Protein AF-A0A1W9Q086-F1 (afdb_monomer)

Nearest PDB structures (foldseek):
  7dvq-assembly1_D  TM=2.910E-01  e=8.019E-04  Homo sapiens
  8df2-assembly1_B  TM=2.039E-01  e=4.865E-05  Akkermansia muciniphila
  8df2-assembly1_D  TM=2.030E-01  e=4.084E-05  Akkermansia muciniphila
  8df2-assembly1_C  TM=2.063E-01  e=1.564E-04  Akkermansia muciniphila
  8dek-assembly1_A  TM=1.979E-01  e=1.475E-04  Akkermansia muciniphila

Structure (mmCIF, N/CA/C/O backbone):
data_AF-A0A1W9Q086-F1
#
_entry.id   AF-A0A1W9Q086-F1
#
loop_
_atom_site.group_PDB
_atom_site.id
_atom_site.type_symbol
_atom_site.label_atom_id
_atom_site.label_alt_id
_atom_site.label_comp_id
_atom_site.label_asym_id
_atom_site.label_entity_id
_atom_site.label_seq_id
_atom_site.pdbx_PDB_ins_code
_atom_site.Cartn_x
_atom_site.Cartn_y
_atom_site.Cartn_z
_atom_site.occupancy
_atom_site.B_iso_or_equiv
_atom_site.auth_seq_id
_atom_site.auth_comp_id
_atom_site.auth_asym_id
_atom_site.auth_atom_id
_atom_site.pdbx_PDB_model_num
ATOM 1 N N . MET A 1 1 ? 62.596 -12.423 15.615 1.00 70.25 1 MET A N 1
ATOM 2 C CA . MET A 1 1 ? 61.810 -11.759 14.544 1.00 70.25 1 MET A CA 1
ATOM 3 C C . MET A 1 1 ? 61.225 -12.711 13.491 1.00 70.25 1 MET A C 1
ATOM 5 O O . MET A 1 1 ? 60.050 -12.556 13.189 1.00 70.25 1 MET A O 1
ATOM 9 N N . SER A 1 2 ? 61.952 -13.700 12.940 1.00 78.12 2 SER A N 1
ATOM 10 C CA . SER A 1 2 ? 61.399 -14.603 11.897 1.00 78.12 2 SER A CA 1
ATOM 11 C C . SER A 1 2 ? 60.181 -15.418 12.359 1.00 78.12 2 SER A C 1
ATOM 13 O O . SER A 1 2 ? 59.189 -15.486 11.641 1.00 78.12 2 SER A O 1
ATOM 15 N N . LYS A 1 3 ? 60.208 -15.953 13.589 1.00 76.06 3 LYS A N 1
ATOM 16 C CA . LYS A 1 3 ? 59.070 -16.667 14.199 1.00 76.06 3 LYS A CA 1
ATOM 17 C C . LYS A 1 3 ? 57.831 -15.778 14.375 1.00 76.06 3 LYS A C 1
ATOM 19 O O . LYS A 1 3 ? 56.725 -16.238 14.135 1.00 76.06 3 LYS A O 1
ATOM 24 N N . ILE A 1 4 ? 58.022 -14.500 14.714 1.00 76.31 4 ILE A N 1
ATOM 25 C CA . ILE A 1 4 ? 56.930 -13.522 14.874 1.00 76.31 4 ILE A CA 1
ATOM 26 C C . ILE A 1 4 ? 56.308 -13.187 13.513 1.00 76.31 4 ILE A C 1
ATOM 28 O O . ILE A 1 4 ? 55.091 -13.210 13.381 1.00 76.31 4 ILE A O 1
ATOM 32 N N . ARG A 1 5 ? 57.122 -12.965 12.469 1.00 81.12 5 ARG A N 1
ATOM 33 C CA . ARG A 1 5 ? 56.617 -12.763 11.096 1.00 81.12 5 ARG A CA 1
ATOM 34 C C . ARG A 1 5 ? 55.879 -13.994 10.564 1.00 81.12 5 ARG A C 1
ATOM 36 O O . ARG A 1 5 ? 54.848 -13.847 9.921 1.00 81.12 5 ARG A O 1
ATOM 43 N N . ALA A 1 6 ? 56.385 -15.196 10.847 1.00 77.50 6 ALA A N 1
ATOM 44 C CA . ALA A 1 6 ? 55.729 -16.444 10.466 1.00 77.50 6 ALA A CA 1
ATOM 45 C C . ALA A 1 6 ? 54.389 -16.633 11.195 1.00 77.50 6 ALA A C 1
ATOM 47 O O . ALA A 1 6 ? 53.410 -17.021 10.564 1.00 77.50 6 ALA A O 1
ATOM 48 N N . PHE A 1 7 ? 54.336 -16.307 12.489 1.00 78.94 7 PHE A N 1
ATOM 49 C CA . PHE A 1 7 ? 53.105 -16.324 13.274 1.00 78.94 7 PHE A CA 1
ATOM 50 C C . PHE A 1 7 ? 52.086 -15.302 12.751 1.00 78.94 7 PHE A C 1
ATOM 52 O O . PHE A 1 7 ? 50.955 -15.679 12.477 1.00 78.94 7 PHE A O 1
ATOM 59 N N . PHE A 1 8 ? 52.500 -14.055 12.499 1.00 78.94 8 PHE A N 1
ATOM 60 C CA . PHE A 1 8 ? 51.622 -13.005 11.970 1.00 78.94 8 PHE A CA 1
ATOM 61 C C . PHE A 1 8 ? 51.092 -13.327 10.562 1.00 78.94 8 PHE A C 1
ATOM 63 O O . PHE A 1 8 ? 49.913 -13.157 10.269 1.00 78.94 8 PHE A O 1
ATOM 70 N N . ALA A 1 9 ? 51.943 -13.861 9.682 1.00 77.12 9 ALA A N 1
ATOM 71 C CA . ALA A 1 9 ? 51.515 -14.320 8.362 1.00 77.12 9 ALA A CA 1
ATOM 72 C C . ALA A 1 9 ? 50.563 -15.525 8.446 1.00 77.12 9 ALA A C 1
ATOM 74 O O . ALA A 1 9 ? 49.706 -15.699 7.579 1.00 77.12 9 ALA A O 1
ATOM 75 N N . PHE A 1 10 ? 50.714 -16.371 9.470 1.00 80.69 10 PHE A N 1
ATOM 76 C CA . PHE A 1 10 ? 49.808 -17.484 9.724 1.00 80.69 10 PHE A CA 1
ATOM 77 C C . PHE A 1 10 ? 48.444 -16.993 10.217 1.00 80.69 10 PHE A C 1
ATOM 79 O O . PHE A 1 10 ? 47.440 -17.390 9.630 1.00 80.69 10 PHE A O 1
ATOM 86 N N . THR A 1 11 ? 48.397 -16.105 11.214 1.00 78.62 11 THR A N 1
ATOM 87 C CA . THR A 1 11 ? 47.141 -15.537 11.726 1.00 78.62 11 THR A CA 1
ATOM 88 C C . THR A 1 11 ? 46.411 -14.725 10.666 1.00 78.62 11 THR A C 1
ATOM 90 O O . THR A 1 11 ? 45.222 -14.949 10.476 1.00 78.62 11 THR A O 1
ATOM 93 N N . LEU A 1 12 ? 47.102 -13.878 9.895 1.00 78.56 12 LEU A N 1
ATOM 94 C CA . LEU A 1 12 ? 46.472 -13.103 8.819 1.00 78.56 12 LEU A CA 1
ATOM 95 C C . LEU A 1 12 ? 45.871 -14.007 7.730 1.00 78.56 12 LEU A C 1
ATOM 97 O O . LEU A 1 12 ? 44.768 -13.765 7.251 1.00 78.56 12 LEU A O 1
ATOM 101 N N . ARG A 1 13 ? 46.568 -15.090 7.357 1.00 77.56 13 ARG A N 1
ATOM 102 C CA . ARG A 1 13 ? 46.036 -16.070 6.397 1.00 77.56 13 ARG A CA 1
ATOM 103 C C . ARG A 1 13 ? 44.868 -16.860 6.972 1.00 77.56 13 ARG A C 1
ATOM 105 O O . ARG A 1 13 ? 43.918 -17.107 6.242 1.00 77.56 13 ARG A O 1
ATOM 112 N N . ALA A 1 14 ? 44.941 -17.282 8.233 1.00 77.06 14 ALA A N 1
ATOM 113 C CA . ALA A 1 14 ? 43.843 -17.984 8.893 1.00 77.06 14 ALA A CA 1
ATOM 114 C C . ALA A 1 14 ? 42.597 -17.092 8.976 1.00 77.06 14 ALA A C 1
ATOM 116 O O . ALA A 1 14 ? 41.508 -17.546 8.649 1.00 77.06 14 ALA A O 1
ATOM 117 N N . PHE A 1 15 ? 42.781 -15.814 9.310 1.00 76.19 15 PHE A N 1
ATOM 118 C CA . PHE A 1 15 ? 41.725 -14.810 9.327 1.00 76.19 15 PHE A CA 1
ATOM 119 C C . PHE A 1 15 ? 41.121 -14.578 7.936 1.00 76.19 15 PHE A C 1
ATOM 121 O O . PHE A 1 15 ? 39.906 -14.600 7.788 1.00 76.19 15 PHE A O 1
ATOM 128 N N . PHE A 1 16 ? 41.950 -14.460 6.893 1.00 77.75 16 PHE A N 1
ATOM 129 C CA . PHE A 1 16 ? 41.469 -14.363 5.511 1.00 77.75 16 PHE A CA 1
ATOM 130 C C . PHE A 1 16 ? 40.646 -15.591 5.090 1.00 77.75 16 PHE A C 1
ATOM 132 O O . PHE A 1 16 ? 39.579 -15.445 4.502 1.00 77.75 16 PHE A O 1
ATOM 139 N N . TRP A 1 17 ? 41.113 -16.803 5.412 1.00 78.88 17 TRP A N 1
ATOM 140 C CA . TRP A 1 17 ? 40.358 -18.030 5.140 1.00 78.88 17 TRP A CA 1
ATOM 141 C C . TRP A 1 17 ? 39.054 -18.092 5.929 1.00 78.88 17 TRP A C 1
ATOM 143 O O . TRP A 1 17 ? 38.054 -18.536 5.378 1.00 78.88 17 TRP A O 1
ATOM 153 N N . LEU A 1 18 ? 39.053 -17.636 7.182 1.00 78.88 18 LEU A N 1
ATOM 154 C CA . LEU A 1 18 ? 37.847 -17.553 7.995 1.00 78.88 18 LEU A CA 1
ATOM 155 C C . LEU A 1 18 ? 36.828 -16.606 7.359 1.00 78.88 18 LEU A C 1
ATOM 157 O O . LEU A 1 18 ? 35.698 -17.024 7.146 1.00 78.88 18 LEU A O 1
ATOM 161 N N . ILE A 1 19 ? 37.233 -15.385 6.988 1.00 74.00 19 ILE A N 1
ATOM 162 C CA . ILE A 1 19 ? 36.357 -14.433 6.287 1.00 74.00 19 ILE A CA 1
ATOM 163 C C . ILE A 1 19 ? 35.804 -15.070 5.021 1.00 74.00 19 ILE A C 1
ATOM 165 O O . ILE A 1 19 ? 34.600 -15.078 4.821 1.00 74.00 19 ILE A O 1
ATOM 169 N N . LEU A 1 20 ? 36.665 -15.657 4.191 1.00 76.25 20 LEU A N 1
ATOM 170 C CA . LEU A 1 20 ? 36.241 -16.218 2.916 1.00 76.25 20 LEU A CA 1
ATOM 171 C C . LEU A 1 20 ? 35.266 -17.391 3.100 1.00 76.25 20 LEU A C 1
ATOM 173 O O . LEU A 1 20 ? 34.282 -17.477 2.372 1.00 76.25 20 LEU A O 1
ATOM 177 N N . VAL A 1 21 ? 35.491 -18.260 4.091 1.00 80.81 21 VAL A N 1
ATOM 178 C CA . VAL A 1 21 ? 34.557 -19.341 4.443 1.00 80.81 21 VAL A CA 1
ATOM 179 C C . VAL A 1 21 ? 33.243 -18.779 4.984 1.00 80.81 21 VAL A C 1
ATOM 181 O O . VAL A 1 21 ? 32.190 -19.245 4.565 1.00 80.81 21 VAL A O 1
ATOM 184 N N . LEU A 1 22 ? 33.275 -17.771 5.860 1.00 78.06 22 LEU A N 1
ATOM 185 C CA . LEU A 1 22 ? 32.067 -17.134 6.395 1.00 78.06 22 LEU A CA 1
ATOM 186 C C . LEU A 1 22 ? 31.260 -16.439 5.294 1.00 78.06 22 LEU A C 1
ATOM 188 O O . LEU A 1 22 ? 30.055 -16.648 5.206 1.00 78.06 22 LEU A O 1
ATOM 192 N N . THR A 1 23 ? 31.915 -15.691 4.403 1.00 74.19 23 THR A N 1
ATOM 193 C CA . THR A 1 23 ? 31.292 -15.099 3.212 1.00 74.19 23 THR A CA 1
ATOM 194 C C . THR A 1 23 ? 30.691 -16.181 2.318 1.00 74.19 23 THR A C 1
ATOM 196 O O . THR A 1 23 ? 29.573 -16.029 1.838 1.00 74.19 23 THR A O 1
ATOM 199 N N . TRP A 1 24 ? 31.398 -17.297 2.117 1.00 78.19 24 TRP A N 1
ATOM 200 C CA . TRP A 1 24 ? 30.912 -18.409 1.302 1.00 78.19 24 TRP A CA 1
ATOM 201 C C . TRP A 1 24 ? 29.686 -19.101 1.929 1.00 78.19 24 TRP A C 1
ATOM 203 O O . TRP A 1 24 ? 28.724 -19.398 1.219 1.00 78.19 24 TRP A O 1
ATOM 213 N N . ILE A 1 25 ? 29.677 -19.293 3.253 1.00 80.12 25 ILE A N 1
ATOM 214 C CA . ILE A 1 25 ? 28.525 -19.817 4.004 1.00 80.12 25 ILE A CA 1
ATOM 215 C C . ILE A 1 25 ? 27.344 -18.851 3.910 1.00 80.12 25 ILE A C 1
ATOM 217 O O . ILE A 1 25 ? 26.247 -19.290 3.587 1.00 80.12 25 ILE A O 1
ATOM 221 N N . ALA A 1 26 ? 27.560 -17.553 4.136 1.00 75.25 26 ALA A N 1
ATOM 222 C CA . ALA A 1 26 ? 26.511 -16.537 4.073 1.00 75.25 26 ALA A CA 1
ATOM 223 C C . ALA A 1 26 ? 25.870 -16.464 2.678 1.00 75.25 26 ALA A C 1
ATOM 225 O O . ALA A 1 26 ? 24.652 -16.465 2.549 1.00 75.25 26 ALA A O 1
ATOM 226 N N . LEU A 1 27 ? 26.679 -16.482 1.617 1.00 76.06 27 LEU A N 1
ATOM 227 C CA . LEU A 1 27 ? 26.174 -16.487 0.243 1.00 76.06 27 LEU A CA 1
ATOM 228 C C . LEU A 1 27 ? 25.428 -17.785 -0.095 1.00 76.06 27 LEU A C 1
ATOM 230 O O . LEU A 1 27 ? 24.384 -17.738 -0.741 1.00 76.06 27 LEU A O 1
ATOM 234 N N . SER A 1 28 ? 25.914 -18.936 0.377 1.00 77.50 28 SER A N 1
ATOM 235 C CA . SER A 1 28 ? 25.205 -20.211 0.207 1.00 77.50 28 SER A CA 1
ATOM 236 C C . SER A 1 28 ? 23.866 -20.205 0.942 1.00 77.50 28 SER A C 1
ATOM 238 O O . SER A 1 28 ? 22.849 -20.569 0.359 1.00 77.50 28 SER A O 1
ATOM 240 N N . ALA A 1 29 ? 23.850 -19.741 2.194 1.00 78.50 29 ALA A N 1
ATOM 241 C CA . ALA A 1 29 ? 22.633 -19.584 2.977 1.00 78.50 29 ALA A CA 1
ATOM 242 C C . ALA A 1 29 ? 21.648 -18.658 2.260 1.00 78.50 29 ALA A C 1
ATOM 244 O O . ALA A 1 29 ? 20.495 -19.029 2.118 1.00 78.50 29 ALA A O 1
ATOM 245 N N . SER A 1 30 ? 22.118 -17.539 1.698 1.00 74.19 30 SER A N 1
ATOM 246 C CA . SER A 1 30 ? 21.287 -16.618 0.917 1.00 74.19 30 SER A CA 1
ATOM 247 C C . SER A 1 30 ? 20.609 -17.260 -0.288 1.00 74.19 30 SER A C 1
ATOM 249 O O . SER A 1 30 ? 19.493 -16.890 -0.623 1.00 74.19 30 SER A O 1
ATOM 251 N N . ILE A 1 31 ? 21.279 -18.193 -0.964 1.00 74.62 31 ILE A N 1
ATOM 252 C CA . ILE A 1 31 ? 20.772 -18.826 -2.191 1.00 74.62 31 ILE A CA 1
ATOM 253 C C . ILE A 1 31 ? 19.753 -19.924 -1.890 1.00 74.62 31 ILE A C 1
ATOM 255 O O . ILE A 1 31 ? 18.848 -20.179 -2.690 1.00 74.62 31 ILE A O 1
ATOM 259 N N . PHE A 1 32 ? 19.937 -20.603 -0.762 1.00 78.94 32 PHE A N 1
ATOM 260 C CA . PHE A 1 32 ? 19.072 -21.683 -0.305 1.00 78.94 32 PHE A CA 1
ATOM 261 C C . PHE A 1 32 ? 18.101 -21.234 0.788 1.00 78.94 32 PHE A C 1
ATOM 263 O O . PHE A 1 32 ? 17.406 -22.084 1.334 1.00 78.94 32 PHE A O 1
ATOM 270 N N . TRP A 1 33 ? 18.037 -19.936 1.101 1.00 81.75 33 TRP A N 1
ATOM 271 C CA . TRP A 1 33 ? 17.282 -19.417 2.240 1.00 81.75 33 TRP A CA 1
ATOM 272 C C . TRP A 1 33 ? 15.817 -19.827 2.177 1.00 81.75 33 TRP A C 1
ATOM 274 O O . TRP A 1 33 ? 15.352 -20.481 3.099 1.00 81.75 33 TRP A O 1
ATOM 284 N N . ASP A 1 34 ? 15.156 -19.616 1.037 1.00 71.25 34 ASP A N 1
ATOM 285 C CA . ASP A 1 34 ? 13.757 -20.019 0.829 1.00 71.25 34 ASP A CA 1
ATOM 286 C C . ASP A 1 34 ? 13.520 -21.528 1.010 1.00 71.25 34 ASP A C 1
ATOM 288 O O . ASP A 1 34 ? 12.420 -21.965 1.330 1.00 71.25 34 ASP A O 1
ATOM 292 N N . SER A 1 35 ? 14.548 -22.353 0.778 1.00 77.88 35 SER A N 1
ATOM 293 C CA . SER A 1 35 ? 14.470 -23.808 0.967 1.00 77.88 35 SER A CA 1
ATOM 294 C C . SER A 1 35 ? 14.765 -24.238 2.406 1.00 77.88 35 SER A C 1
ATOM 296 O O . 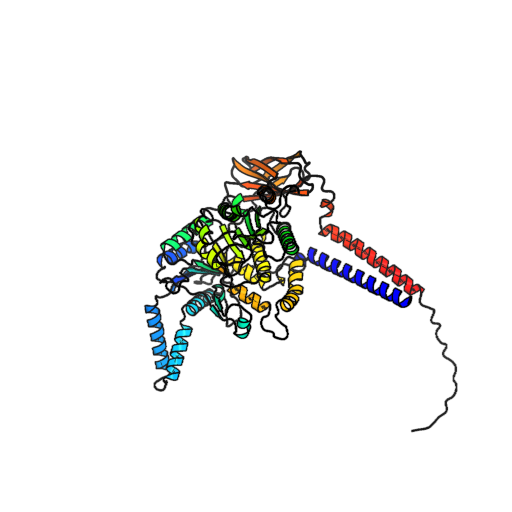SER A 1 35 ? 14.273 -25.276 2.840 1.00 77.88 35 SER A O 1
ATOM 298 N N . ILE A 1 36 ? 15.602 -23.484 3.126 1.00 77.62 36 ILE A N 1
ATOM 299 C CA . ILE A 1 36 ? 16.007 -23.768 4.512 1.00 77.62 36 ILE A CA 1
ATOM 300 C C . ILE A 1 36 ? 14.971 -23.224 5.496 1.00 77.62 36 ILE A C 1
ATOM 302 O O . ILE A 1 36 ? 14.695 -23.855 6.514 1.00 77.62 36 ILE A O 1
ATOM 306 N N . TYR A 1 37 ? 14.406 -22.067 5.177 1.00 69.56 37 TYR A N 1
ATOM 307 C CA . TYR A 1 37 ? 13.411 -21.360 5.958 1.00 69.56 37 TYR A CA 1
ATOM 308 C C . TYR A 1 37 ? 12.159 -21.216 5.087 1.00 69.56 37 TYR A C 1
ATOM 310 O O . TYR A 1 37 ? 11.925 -20.142 4.527 1.00 69.56 37 TYR A O 1
ATOM 318 N N . PRO A 1 38 ? 11.389 -22.310 4.878 1.00 63.97 38 PRO A N 1
ATOM 319 C CA . PRO A 1 38 ? 10.131 -22.205 4.155 1.00 63.97 38 PRO A CA 1
ATOM 320 C C . PRO A 1 38 ? 9.309 -21.150 4.880 1.00 63.97 38 PRO A C 1
ATOM 322 O O . PRO A 1 38 ? 9.064 -21.297 6.077 1.00 63.97 38 PRO A O 1
ATOM 325 N N . SER A 1 39 ? 8.972 -20.062 4.182 1.00 62.19 39 SER A N 1
ATOM 326 C CA . SER A 1 39 ? 8.251 -18.951 4.791 1.00 62.19 39 SER A CA 1
ATOM 327 C C . SER A 1 39 ? 7.012 -19.517 5.466 1.00 62.19 39 SER A C 1
ATOM 329 O O . SER A 1 39 ? 6.142 -20.072 4.785 1.00 62.19 39 SER A O 1
ATOM 331 N N . GLU A 1 40 ? 6.968 -19.438 6.796 1.00 66.25 40 GLU A N 1
ATOM 332 C CA . GLU A 1 40 ? 5.764 -19.758 7.546 1.00 66.25 40 GLU A CA 1
ATOM 333 C C . GLU A 1 40 ? 4.624 -18.956 6.914 1.00 66.25 40 GLU A C 1
ATOM 335 O O . GLU A 1 40 ? 4.835 -17.814 6.488 1.00 66.25 40 GLU A O 1
ATOM 340 N N . LYS A 1 41 ? 3.447 -19.568 6.740 1.00 68.62 41 LYS A N 1
ATOM 341 C CA . LYS A 1 41 ? 2.326 -18.863 6.117 1.00 68.62 41 LYS A CA 1
ATOM 342 C C . LYS A 1 41 ? 2.006 -17.641 6.978 1.00 68.62 41 LYS A C 1
ATOM 344 O O . LYS A 1 41 ? 1.473 -17.771 8.073 1.00 68.62 41 LYS A O 1
ATOM 349 N N . ILE A 1 42 ? 2.365 -16.464 6.467 1.00 75.56 42 ILE A N 1
ATOM 350 C CA . ILE A 1 42 ? 2.116 -15.168 7.108 1.00 75.56 42 ILE A CA 1
ATOM 351 C C . ILE A 1 42 ? 0.604 -14.923 7.219 1.00 75.56 42 ILE A C 1
ATOM 353 O O . ILE A 1 42 ? 0.141 -14.307 8.176 1.00 75.56 42 ILE A O 1
ATOM 357 N N . ILE A 1 43 ? -0.152 -15.452 6.254 1.00 82.50 43 ILE A N 1
ATOM 358 C CA . ILE A 1 43 ? -1.610 -15.419 6.188 1.00 82.50 43 ILE A CA 1
ATOM 359 C C . ILE A 1 43 ? -2.160 -16.585 7.030 1.00 82.50 43 ILE A C 1
ATOM 361 O O . ILE A 1 43 ? -1.904 -17.744 6.678 1.00 82.50 43 ILE A O 1
ATOM 365 N N . PRO A 1 44 ? -2.885 -16.310 8.134 1.00 85.25 44 PRO A N 1
ATOM 366 C CA . PRO A 1 44 ? -3.617 -17.331 8.874 1.00 85.25 44 PRO A CA 1
ATOM 367 C C . PRO A 1 44 ? -4.551 -18.140 7.969 1.00 85.25 44 PRO A C 1
ATOM 369 O O . PRO A 1 44 ? -4.990 -17.680 6.918 1.00 85.25 44 PRO A O 1
ATOM 372 N N . GLU A 1 45 ? -4.875 -19.361 8.382 1.00 88.81 45 GLU A N 1
ATOM 373 C CA . GLU A 1 45 ? -5.892 -20.136 7.675 1.00 88.81 45 GLU A CA 1
ATOM 374 C C . GLU A 1 45 ? -7.260 -19.463 7.809 1.00 88.81 45 GLU A C 1
ATOM 376 O O . GLU A 1 45 ? -7.613 -18.956 8.876 1.00 88.81 45 GLU A O 1
ATOM 381 N N . GLU A 1 46 ? -8.017 -19.459 6.714 1.00 91.69 46 GLU A N 1
ATOM 382 C CA . GLU A 1 46 ? -9.369 -18.913 6.680 1.00 91.69 46 GLU A CA 1
ATOM 383 C C . GLU A 1 46 ? -10.275 -19.675 7.653 1.00 91.69 46 GLU A C 1
ATOM 385 O O . GLU A 1 46 ? -10.296 -20.910 7.695 1.00 91.69 46 GLU A O 1
ATOM 390 N N . ARG A 1 47 ? -11.023 -18.925 8.459 1.00 93.56 47 ARG A N 1
ATOM 391 C CA . ARG A 1 47 ? -11.969 -19.445 9.442 1.00 93.56 47 ARG A CA 1
ATOM 392 C C . ARG A 1 47 ? -13.285 -18.716 9.262 1.00 93.56 47 ARG A C 1
ATOM 394 O O . ARG A 1 47 ? -13.373 -17.521 9.529 1.00 93.56 47 ARG A O 1
ATOM 401 N N . ASN A 1 48 ? -14.305 -19.452 8.842 1.00 93.88 48 ASN A N 1
ATOM 402 C CA . ASN A 1 48 ? -15.655 -18.914 8.760 1.00 93.88 48 ASN A CA 1
ATOM 403 C C . ASN A 1 48 ? -16.184 -18.556 10.160 1.00 93.88 48 ASN A C 1
ATOM 405 O O . ASN A 1 48 ? -15.853 -19.256 11.124 1.00 93.88 48 ASN A O 1
ATOM 409 N N . PRO A 1 49 ? -17.029 -17.519 10.276 1.00 86.94 49 PRO A N 1
ATOM 410 C CA . PRO A 1 49 ? -17.745 -17.239 11.516 1.00 86.94 49 PRO A CA 1
ATOM 411 C C . PRO A 1 49 ? -18.619 -18.428 11.937 1.00 86.94 49 PRO A C 1
ATOM 413 O O . PRO A 1 49 ? -19.104 -19.202 11.103 1.00 86.94 49 PRO A O 1
ATOM 416 N N . VAL A 1 50 ? -18.818 -18.584 13.250 1.00 92.81 50 VAL A N 1
ATOM 417 C CA . VAL A 1 50 ? -19.751 -19.583 13.805 1.00 92.81 50 VAL A CA 1
ATOM 418 C C . VAL A 1 50 ? -21.194 -19.275 13.390 1.00 92.81 50 VAL A C 1
ATOM 420 O O . VAL A 1 50 ? -21.485 -18.229 12.820 1.00 92.81 50 VAL A O 1
ATOM 423 N N . GLN A 1 51 ? -22.136 -20.182 13.665 1.00 91.31 51 GLN A N 1
ATOM 424 C CA . GLN A 1 51 ? -23.549 -19.917 13.388 1.00 91.31 51 GLN A CA 1
ATOM 425 C C . GLN A 1 51 ? -24.010 -18.650 14.135 1.00 91.31 51 GLN A C 1
ATOM 427 O O . GLN A 1 51 ? -23.944 -18.614 15.362 1.00 91.31 51 GLN A O 1
ATOM 432 N N . ASN A 1 52 ? -24.508 -17.656 13.389 1.00 90.75 52 ASN A N 1
ATOM 433 C CA . ASN A 1 52 ? -24.845 -16.301 13.860 1.00 90.75 52 ASN A CA 1
ATOM 434 C C . ASN A 1 52 ? -23.639 -15.432 14.272 1.00 90.75 52 ASN A C 1
ATOM 436 O O . ASN A 1 52 ? -23.823 -14.442 14.972 1.00 90.75 52 ASN A O 1
ATOM 440 N N . GLY A 1 53 ? -22.420 -15.815 13.894 1.00 93.00 53 GLY A N 1
ATOM 441 C CA . GLY A 1 53 ? -21.248 -14.955 14.007 1.00 93.00 53 GLY A CA 1
ATOM 442 C C . GLY A 1 53 ? -21.153 -13.971 12.842 1.00 93.00 53 GLY A C 1
ATOM 443 O O . GLY A 1 53 ? -21.958 -13.995 11.917 1.00 93.00 53 GLY A O 1
ATOM 444 N N . TYR A 1 54 ? -20.125 -13.134 12.882 1.00 96.75 54 TYR A N 1
ATOM 445 C CA . TYR A 1 54 ? -19.858 -12.099 11.892 1.00 96.75 54 TYR A CA 1
ATOM 446 C C . TYR A 1 54 ? -18.385 -12.115 11.505 1.00 96.75 54 TYR A C 1
ATOM 448 O O . TYR A 1 54 ? -17.532 -12.470 12.313 1.00 96.75 54 TYR A O 1
ATOM 456 N N . ASN A 1 55 ? -18.065 -11.718 10.279 1.00 97.44 55 ASN A N 1
ATOM 457 C CA . ASN A 1 55 ? -16.683 -11.500 9.837 1.00 97.44 55 ASN A CA 1
ATOM 458 C C . ASN A 1 55 ? -16.432 -10.078 9.312 1.00 97.44 55 ASN A C 1
ATOM 460 O O . ASN A 1 55 ? -15.332 -9.773 8.848 1.00 97.44 55 ASN A O 1
ATOM 464 N N . TYR A 1 56 ? -17.426 -9.200 9.451 1.00 98.62 56 TYR A N 1
ATOM 465 C CA . TYR A 1 56 ? -17.318 -7.774 9.184 1.00 98.62 56 TYR A CA 1
ATOM 466 C C . TYR A 1 56 ? -18.148 -7.004 10.219 1.00 98.62 56 TYR A C 1
ATOM 468 O O . TYR A 1 56 ? -19.352 -7.207 10.329 1.00 98.62 56 TYR A O 1
ATOM 476 N N . LEU A 1 57 ? -17.522 -6.092 10.957 1.00 98.75 57 LEU A N 1
ATOM 477 C CA . LEU A 1 57 ? -18.184 -5.197 11.903 1.00 98.75 57 LEU A CA 1
ATOM 478 C C . LEU A 1 57 ? -18.079 -3.742 11.430 1.00 98.75 57 LEU A C 1
ATOM 480 O O . LEU A 1 57 ? -16.989 -3.252 11.143 1.00 98.75 57 LEU A O 1
ATOM 484 N N . ILE A 1 58 ? -19.205 -3.035 11.381 1.00 98.81 58 ILE A N 1
ATOM 485 C CA . ILE A 1 58 ? -19.270 -1.594 11.120 1.00 98.81 58 ILE A CA 1
ATOM 486 C C . ILE A 1 58 ? -19.666 -0.892 12.415 1.00 98.81 58 ILE A C 1
ATOM 488 O O . ILE A 1 58 ? -20.678 -1.238 13.023 1.00 98.81 58 ILE A O 1
ATOM 492 N N . ILE A 1 59 ? -18.892 0.113 12.821 1.00 98.69 59 ILE A N 1
ATOM 493 C CA . ILE A 1 59 ? -19.201 0.964 13.974 1.00 98.69 59 ILE A CA 1
ATOM 494 C C . ILE A 1 59 ? -19.359 2.402 13.493 1.00 98.69 59 ILE A C 1
ATOM 496 O O . ILE A 1 59 ? -18.460 2.953 12.856 1.00 98.69 59 ILE A O 1
ATOM 500 N N . ALA A 1 60 ? -20.495 3.016 13.815 1.00 98.44 60 ALA A N 1
ATOM 501 C CA . ALA A 1 60 ? -20.788 4.398 13.448 1.00 98.44 60 ALA A CA 1
ATOM 502 C C . ALA A 1 60 ? -21.616 5.105 14.534 1.00 98.44 60 ALA A C 1
ATOM 504 O O . ALA A 1 60 ? -22.411 4.455 15.213 1.00 98.44 60 ALA A O 1
ATOM 505 N N . PRO A 1 61 ? -21.509 6.432 14.695 1.00 97.06 61 PRO A N 1
ATOM 506 C CA . PRO A 1 61 ? -22.463 7.207 15.479 1.00 97.06 61 PRO A CA 1
ATOM 507 C C . PRO A 1 61 ? -23.863 7.146 14.859 1.00 97.06 61 PRO A C 1
ATOM 509 O O . PRO A 1 61 ? -24.017 7.064 13.636 1.00 97.06 61 PRO A O 1
ATOM 512 N N . ALA A 1 62 ? -24.904 7.275 15.684 1.00 95.81 62 ALA A N 1
ATOM 513 C CA . ALA A 1 62 ? -26.292 7.288 15.216 1.00 95.81 62 ALA A CA 1
ATOM 514 C C . ALA A 1 62 ? -26.585 8.363 14.143 1.00 95.81 62 ALA A C 1
ATOM 516 O O . ALA A 1 62 ? -27.445 8.157 13.282 1.00 95.81 62 ALA A O 1
ATOM 517 N N . THR A 1 63 ? -25.850 9.481 14.141 1.00 96.19 63 THR A N 1
ATOM 518 C CA . THR A 1 63 ? -25.949 10.561 13.138 1.00 96.19 63 THR A CA 1
ATOM 519 C C . THR A 1 63 ? -25.575 10.108 11.720 1.00 96.19 63 THR A C 1
ATOM 521 O O . THR A 1 63 ? -26.093 10.650 10.740 1.00 96.19 63 THR A O 1
ATOM 524 N N . LEU A 1 64 ? -24.752 9.062 11.590 1.00 97.75 64 LEU A N 1
ATOM 525 C CA . LEU A 1 64 ? -24.323 8.471 10.317 1.00 97.75 64 LEU A CA 1
ATOM 526 C C . LEU A 1 64 ? -25.048 7.158 9.980 1.00 97.75 64 LEU A C 1
ATOM 528 O O . LEU A 1 64 ? -24.627 6.419 9.090 1.00 97.75 64 LEU A O 1
ATOM 532 N N . LYS A 1 65 ? -26.173 6.869 10.651 1.00 97.75 65 LYS A N 1
ATOM 533 C CA . LYS A 1 65 ? -26.946 5.631 10.465 1.00 97.75 65 LYS A CA 1
ATOM 534 C C . LYS A 1 65 ? -27.276 5.324 9.004 1.00 97.75 65 LYS A C 1
ATOM 536 O O . LYS A 1 65 ? -27.200 4.164 8.608 1.00 97.75 65 LYS A O 1
ATOM 541 N N . GLU A 1 66 ? -27.684 6.321 8.218 1.00 98.12 66 GLU A N 1
ATOM 542 C CA . GLU A 1 66 ? -28.077 6.116 6.818 1.00 98.12 66 GLU A CA 1
ATOM 543 C C . GLU A 1 66 ? -26.909 5.575 5.989 1.00 98.12 66 GLU A C 1
ATOM 545 O O . GLU A 1 66 ? -27.021 4.514 5.371 1.00 98.12 66 GLU A O 1
ATOM 550 N N . SER A 1 67 ? -25.779 6.279 6.013 1.00 98.38 67 SER A N 1
ATOM 551 C CA . SER A 1 67 ? -24.591 5.899 5.255 1.00 98.38 67 SER A CA 1
ATOM 552 C C . SER A 1 67 ? -23.972 4.592 5.755 1.00 98.38 67 SER A C 1
ATOM 554 O O . SER A 1 67 ? -23.625 3.743 4.935 1.00 98.38 67 SER A O 1
ATOM 556 N N . ALA A 1 68 ? -23.931 4.366 7.073 1.00 98.56 68 ALA A N 1
ATOM 557 C CA . ALA A 1 68 ? -23.452 3.113 7.654 1.00 98.56 68 ALA A CA 1
ATOM 558 C C . ALA A 1 68 ? -24.333 1.912 7.267 1.00 98.56 68 ALA A C 1
ATOM 560 O O . ALA A 1 68 ? -23.815 0.853 6.921 1.00 98.56 68 ALA A O 1
ATOM 561 N N . SER A 1 69 ? -25.661 2.087 7.229 1.00 98.50 69 SER A N 1
ATOM 562 C CA . SER A 1 69 ? -26.589 1.040 6.769 1.00 98.50 69 SER A CA 1
ATOM 563 C C . SER A 1 69 ? -26.382 0.708 5.290 1.00 98.50 69 SER A C 1
ATOM 565 O O . SER A 1 69 ? -26.446 -0.455 4.904 1.00 98.50 69 SER A O 1
ATOM 567 N N . LYS A 1 70 ? -26.104 1.714 4.450 1.00 98.56 70 LYS A N 1
ATOM 568 C CA . LYS A 1 70 ? -25.785 1.496 3.032 1.00 98.56 70 LYS A CA 1
ATOM 569 C C . LYS A 1 70 ? -24.443 0.810 2.820 1.00 98.56 70 LYS A C 1
ATOM 571 O O . LYS A 1 70 ? -24.319 0.009 1.897 1.00 98.56 70 LYS A O 1
ATOM 576 N N . TRP A 1 71 ? -23.468 1.082 3.682 1.00 98.62 71 TRP A N 1
ATOM 577 C CA . TRP A 1 71 ? -22.204 0.355 3.677 1.00 98.62 71 TRP A CA 1
ATOM 578 C C . TRP A 1 71 ? -22.393 -1.113 4.081 1.00 98.62 71 TRP A C 1
ATOM 580 O O . TRP A 1 71 ? -21.826 -1.997 3.443 1.00 98.62 71 TRP A O 1
ATOM 590 N N . ALA A 1 72 ? -23.235 -1.375 5.088 1.00 98.56 72 ALA A N 1
ATOM 591 C CA . ALA A 1 72 ? -23.588 -2.731 5.500 1.00 98.56 72 ALA A CA 1
ATOM 592 C C . ALA A 1 72 ? -24.260 -3.509 4.358 1.00 98.56 72 ALA A C 1
ATOM 594 O O . ALA A 1 72 ? -23.763 -4.565 3.983 1.00 98.56 72 ALA A O 1
ATOM 595 N N . GLU A 1 73 ? -25.298 -2.939 3.731 1.00 98.31 73 GLU A N 1
ATOM 596 C CA . GLU A 1 73 ? -26.004 -3.533 2.578 1.00 98.31 73 GLU A CA 1
ATOM 597 C C . GLU A 1 73 ? -25.040 -3.895 1.436 1.00 98.31 73 GLU A C 1
ATOM 599 O O . GLU A 1 73 ? -25.161 -4.949 0.815 1.00 98.31 73 GLU A O 1
ATOM 604 N N . PHE A 1 74 ? -24.052 -3.038 1.166 1.00 97.94 74 PHE A N 1
ATOM 605 C CA . PHE A 1 74 ? -23.030 -3.312 0.160 1.00 97.94 74 PHE A CA 1
ATOM 606 C C . PHE A 1 74 ? -22.174 -4.541 0.521 1.00 97.94 74 PHE A C 1
ATOM 608 O O . PHE A 1 74 ? -21.964 -5.417 -0.321 1.00 97.94 74 PHE A O 1
ATOM 615 N N . ARG A 1 75 ? -21.719 -4.638 1.777 1.00 98.00 75 ARG A N 1
ATOM 616 C CA . ARG A 1 75 ? -20.818 -5.705 2.248 1.00 98.00 75 ARG A CA 1
ATOM 617 C C . ARG A 1 75 ? -21.514 -7.020 2.607 1.00 98.00 75 ARG A C 1
ATOM 619 O O . ARG A 1 75 ? -20.846 -8.049 2.617 1.00 98.00 75 ARG A O 1
ATOM 626 N N . GLU A 1 76 ? -22.831 -7.029 2.805 1.00 97.81 76 GLU A N 1
ATOM 627 C CA . GLU A 1 76 ? -23.633 -8.251 3.012 1.00 97.81 76 GLU A CA 1
ATOM 628 C C . GLU A 1 76 ? -23.561 -9.240 1.835 1.00 97.81 76 GLU A C 1
ATOM 630 O O . GLU A 1 76 ? -23.867 -10.422 1.994 1.00 97.81 76 GLU A O 1
ATOM 635 N N . SER A 1 77 ? -23.153 -8.777 0.648 1.00 95.31 77 SER A N 1
ATOM 636 C CA . SER A 1 77 ? -22.945 -9.645 -0.515 1.00 95.31 77 SER A CA 1
ATOM 637 C C . SER A 1 77 ? -21.746 -10.594 -0.368 1.00 95.31 77 SER A C 1
ATOM 639 O O . SER A 1 77 ? -21.787 -11.701 -0.909 1.00 95.31 77 SER A O 1
ATOM 641 N N . ASP A 1 78 ? -20.737 -10.198 0.413 1.00 95.69 78 ASP A N 1
ATOM 642 C CA . ASP A 1 78 ? -19.465 -10.913 0.570 1.00 95.69 78 ASP A CA 1
ATOM 643 C C . ASP A 1 78 ? -19.225 -11.407 2.011 1.00 95.69 78 ASP A C 1
ATOM 645 O O . ASP A 1 78 ? -18.453 -12.344 2.232 1.00 95.69 78 ASP A O 1
ATOM 649 N N . TYR A 1 79 ? -19.883 -10.795 3.004 1.00 97.38 79 TYR A N 1
ATOM 650 C CA . TYR A 1 79 ? -19.589 -10.979 4.428 1.00 97.38 79 TYR A CA 1
ATOM 651 C C . TYR A 1 79 ? -20.845 -11.142 5.293 1.00 97.38 79 TYR A C 1
ATOM 653 O O . TYR A 1 79 ? -21.940 -10.706 4.947 1.00 97.38 79 TYR A O 1
ATOM 661 N N . GLN A 1 80 ? -20.670 -11.737 6.475 1.00 97.81 80 GLN A N 1
ATOM 662 C CA . GLN A 1 80 ? -21.647 -11.686 7.563 1.00 97.81 80 GLN A CA 1
ATOM 663 C C . GLN A 1 80 ? -21.390 -10.404 8.358 1.00 97.81 80 GLN A C 1
ATOM 665 O O . GLN A 1 80 ? -20.412 -10.326 9.109 1.00 97.81 80 GLN A O 1
ATOM 670 N N . VAL A 1 81 ? -22.236 -9.395 8.130 1.00 98.19 81 VAL A N 1
ATOM 671 C CA . VAL A 1 81 ? -22.047 -8.022 8.618 1.00 98.19 81 VAL A CA 1
ATOM 672 C C . VAL A 1 81 ? -22.831 -7.772 9.906 1.00 98.19 81 VAL A C 1
ATOM 674 O O . VAL A 1 81 ? -24.017 -8.080 9.974 1.00 98.19 81 VAL A O 1
ATOM 677 N N . GLU A 1 82 ? -22.181 -7.156 10.893 1.00 98.12 82 GLU A N 1
ATOM 678 C CA . GLU A 1 82 ? -22.825 -6.541 12.059 1.00 98.12 82 GLU A CA 1
ATOM 679 C C . GLU A 1 82 ? -22.687 -5.016 11.981 1.00 98.12 82 GLU A C 1
ATOM 681 O O . GLU A 1 82 ? -21.598 -4.498 11.723 1.00 98.12 82 GLU A O 1
ATOM 686 N N . LEU A 1 83 ? -23.782 -4.288 12.222 1.00 98.31 83 LEU A N 1
ATOM 687 C CA . LEU A 1 83 ? -23.791 -2.826 12.304 1.00 98.31 83 LEU A CA 1
ATOM 688 C C . LEU A 1 83 ? -24.089 -2.385 13.738 1.00 98.31 83 LEU A C 1
ATOM 690 O O . LEU A 1 83 ? -25.230 -2.453 14.191 1.00 98.31 83 LEU A O 1
ATOM 694 N N . SER A 1 84 ? -23.079 -1.835 14.407 1.00 97.88 84 SER A N 1
ATOM 695 C CA . SER A 1 84 ? -23.211 -1.252 15.738 1.00 97.88 84 SER A CA 1
ATOM 696 C C . SER A 1 84 ? -23.307 0.272 15.657 1.00 97.88 84 SER A C 1
ATOM 698 O O . SER A 1 84 ? -22.360 0.957 15.260 1.00 97.88 84 SER A O 1
ATOM 700 N N . LEU A 1 85 ? -24.462 0.814 16.049 1.00 97.25 85 LEU A N 1
ATOM 701 C CA . LEU A 1 85 ? -24.678 2.256 16.145 1.00 97.25 85 LEU A CA 1
ATOM 702 C C . LEU A 1 85 ? -24.424 2.728 17.574 1.00 97.25 85 LEU A C 1
ATOM 704 O O . LEU A 1 85 ? -25.127 2.316 18.495 1.00 97.25 85 LEU A O 1
ATOM 708 N N . LEU A 1 86 ? -23.450 3.617 17.749 1.00 94.69 86 LEU A N 1
ATOM 709 C CA . LEU A 1 86 ? -23.165 4.219 19.047 1.00 94.69 86 LEU A CA 1
ATOM 710 C C . LEU A 1 86 ? -24.238 5.255 19.391 1.00 94.69 86 LEU A C 1
ATOM 712 O O . LEU A 1 86 ? -24.661 6.047 18.539 1.00 94.69 86 LEU A O 1
ATOM 716 N N . LEU A 1 87 ? -24.667 5.226 20.652 1.00 85.88 87 LEU A N 1
ATOM 717 C CA . LEU A 1 87 ? -25.659 6.141 21.202 1.00 85.88 87 LEU A CA 1
ATOM 718 C C . LEU A 1 87 ? -25.154 7.591 21.173 1.00 85.88 87 LEU A C 1
ATOM 720 O O . LEU A 1 87 ? -23.951 7.859 21.316 1.00 85.88 87 LEU A O 1
ATOM 724 N N . ASP A 1 88 ? -26.093 8.528 21.019 1.00 82.06 88 ASP A N 1
ATOM 725 C CA . ASP A 1 88 ? -25.799 9.946 21.215 1.00 82.06 88 ASP A CA 1
ATOM 726 C C . ASP A 1 88 ? -25.314 10.223 22.651 1.00 82.06 88 ASP A C 1
ATOM 728 O O . ASP A 1 88 ? -25.441 9.391 23.555 1.00 82.06 88 ASP A O 1
ATOM 732 N N . GLU A 1 89 ? -24.662 11.370 22.843 1.00 78.81 89 GLU A N 1
ATOM 733 C CA . GLU A 1 89 ? -24.057 11.719 24.134 1.00 78.81 89 GLU A CA 1
ATOM 734 C C . GLU A 1 89 ? -25.083 11.784 25.269 1.00 78.81 89 GLU A C 1
ATOM 736 O O . GLU A 1 89 ? -24.785 11.322 26.369 1.00 78.81 89 GLU A O 1
ATOM 741 N N . ASP A 1 90 ? -26.289 12.285 24.993 1.00 78.75 90 ASP A N 1
ATOM 742 C CA . ASP A 1 90 ? -27.359 12.412 25.986 1.00 78.75 90 ASP A CA 1
ATOM 743 C C . ASP A 1 90 ? -27.799 11.034 26.502 1.00 78.75 90 ASP A C 1
ATOM 745 O O . ASP A 1 90 ? -27.841 10.795 27.710 1.00 78.75 90 ASP A O 1
ATOM 749 N N . THR A 1 91 ? -28.051 10.086 25.596 1.00 81.38 91 THR A N 1
ATOM 750 C CA . THR A 1 91 ? -28.459 8.726 25.973 1.00 81.38 91 THR A CA 1
ATOM 751 C C . THR A 1 91 ? -27.331 7.997 26.708 1.00 81.38 91 THR A C 1
ATOM 753 O O . THR A 1 91 ? -27.574 7.280 27.680 1.00 81.38 91 THR A O 1
ATOM 756 N N . ARG A 1 92 ? -26.079 8.209 26.287 1.00 81.56 92 ARG A N 1
ATOM 757 C CA . ARG A 1 92 ? -24.902 7.627 26.947 1.00 81.56 92 ARG A CA 1
ATOM 758 C C . ARG A 1 92 ? -24.740 8.144 28.373 1.00 81.56 92 ARG A C 1
ATOM 760 O O . ARG A 1 92 ? -24.438 7.364 29.273 1.00 81.56 92 ARG A O 1
ATOM 767 N N . TRP A 1 93 ? -24.951 9.442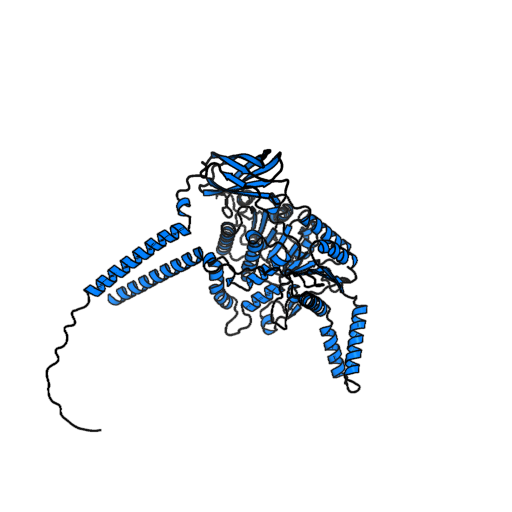 28.582 1.00 82.00 93 TRP A N 1
ATOM 768 C CA . TRP A 1 93 ? -24.907 10.051 29.907 1.00 82.00 93 TRP A CA 1
ATOM 769 C C . TRP A 1 93 ? -25.985 9.469 30.825 1.00 82.00 93 TRP A C 1
ATOM 771 O O . TRP A 1 93 ? -25.703 9.136 31.977 1.00 82.00 93 TRP A O 1
ATOM 781 N N . ASP A 1 94 ? -27.201 9.269 30.314 1.00 86.31 94 ASP A N 1
ATOM 782 C CA . ASP A 1 94 ? -28.285 8.644 31.074 1.00 86.31 94 ASP A CA 1
ATOM 783 C C . ASP A 1 94 ? -27.942 7.204 31.502 1.00 86.31 94 ASP A C 1
ATOM 785 O O . ASP A 1 94 ? -28.204 6.817 32.647 1.00 86.31 94 ASP A O 1
ATOM 789 N N . GLU A 1 95 ? -27.315 6.411 30.627 1.00 85.81 95 GLU A N 1
ATOM 790 C CA . GLU A 1 95 ? -26.855 5.053 30.952 1.00 85.81 95 GLU A CA 1
ATOM 791 C C . GLU A 1 95 ? -25.728 5.048 31.993 1.00 85.81 95 GLU A C 1
ATOM 793 O O . GLU A 1 95 ? -25.816 4.320 32.987 1.00 85.81 95 GLU A O 1
ATOM 798 N N . GLN A 1 96 ? -24.727 5.919 31.832 1.00 86.56 96 GLN A N 1
ATOM 799 C CA . GLN A 1 96 ? -23.642 6.097 32.804 1.00 86.56 96 GLN A CA 1
ATOM 800 C C . GLN A 1 96 ? -24.190 6.486 34.184 1.00 86.56 96 GLN A C 1
ATOM 802 O O . GLN A 1 96 ? -23.837 5.885 35.200 1.00 86.56 96 GLN A O 1
ATOM 807 N N . MET A 1 97 ? -25.101 7.460 34.240 1.00 88.31 97 MET A N 1
ATOM 808 C CA . MET A 1 97 ? -25.700 7.921 35.495 1.00 88.31 97 MET A CA 1
ATOM 809 C C . MET A 1 97 ? -26.562 6.848 36.157 1.00 88.31 97 MET A C 1
ATOM 811 O O . MET A 1 97 ? -26.607 6.758 37.391 1.00 88.31 97 MET A O 1
ATOM 815 N N . LYS A 1 98 ? -27.232 6.011 35.360 1.00 91.31 98 LYS A N 1
ATOM 816 C CA . LYS A 1 98 ? -27.986 4.860 35.856 1.00 91.31 98 LYS A CA 1
ATOM 817 C C . LYS A 1 98 ? -27.060 3.825 36.492 1.00 91.31 98 LYS A C 1
ATOM 819 O O . LYS A 1 98 ? -27.381 3.333 37.573 1.00 91.31 98 LYS A O 1
ATOM 824 N N . GLU A 1 99 ? -25.914 3.533 35.881 1.00 89.25 99 GLU A N 1
ATOM 825 C CA . GLU A 1 99 ? -24.931 2.615 36.460 1.00 89.25 99 GLU A CA 1
ATOM 826 C C . GLU A 1 99 ? -24.271 3.172 37.722 1.00 89.25 99 GLU A C 1
ATOM 828 O O . GLU A 1 99 ? -24.210 2.468 38.729 1.00 89.25 99 GLU A O 1
ATOM 833 N N . ILE A 1 100 ? -23.845 4.440 37.710 1.00 89.56 100 ILE A N 1
ATOM 834 C CA . ILE A 1 100 ? -23.305 5.115 38.902 1.00 89.56 100 ILE A CA 1
ATOM 835 C C . ILE A 1 100 ? -24.304 4.990 40.056 1.00 89.56 100 ILE A C 1
ATOM 837 O O . ILE A 1 100 ? -23.943 4.593 41.164 1.00 89.56 100 ILE A O 1
ATOM 841 N N . SER A 1 101 ? -25.581 5.274 39.784 1.00 91.06 101 SER A N 1
ATOM 842 C CA . SER A 1 101 ? -26.650 5.172 40.782 1.00 91.06 101 SER A CA 1
ATOM 843 C C . SER A 1 101 ? -26.821 3.744 41.308 1.00 91.06 101 SER A C 1
ATOM 845 O O . SER A 1 101 ? -27.031 3.561 42.507 1.00 91.06 101 SER A O 1
ATOM 847 N N . GLN A 1 102 ? -26.709 2.738 40.437 1.00 93.31 102 GLN A N 1
ATOM 848 C CA . GLN A 1 102 ? -26.816 1.328 40.809 1.00 93.31 102 GLN A CA 1
ATOM 849 C C . GLN A 1 102 ? -25.624 0.868 41.664 1.00 93.31 102 GLN A C 1
ATOM 851 O O . GLN A 1 102 ? -25.846 0.302 42.732 1.00 93.31 102 GLN A O 1
ATOM 856 N N . ARG A 1 103 ? -24.377 1.180 41.274 1.00 91.44 103 ARG A N 1
ATOM 857 C CA . ARG A 1 103 ? -23.168 0.831 42.050 1.00 91.44 103 ARG A CA 1
ATOM 858 C C . ARG A 1 103 ? -23.179 1.472 43.441 1.00 91.44 103 ARG A C 1
ATOM 860 O O . ARG A 1 103 ? -22.891 0.804 44.430 1.00 91.44 103 ARG A O 1
ATOM 867 N N . ILE A 1 104 ? -23.585 2.743 43.535 1.00 90.62 104 ILE A N 1
ATOM 868 C CA . ILE A 1 104 ? -23.747 3.430 44.828 1.00 90.62 104 ILE A CA 1
ATOM 869 C C . ILE A 1 104 ? -24.824 2.741 45.682 1.00 90.62 104 ILE A C 1
ATOM 871 O O . ILE A 1 104 ? -24.645 2.586 46.889 1.00 90.62 104 ILE A O 1
ATOM 875 N N . ALA A 1 105 ? -25.939 2.312 45.082 1.00 91.56 105 ALA A N 1
ATOM 876 C CA . ALA A 1 105 ? -26.995 1.606 45.805 1.00 91.56 105 ALA A CA 1
ATOM 877 C C . ALA A 1 105 ? -26.539 0.227 46.319 1.00 91.56 105 ALA A C 1
ATOM 879 O O . ALA A 1 105 ? -26.901 -0.147 47.438 1.00 91.56 105 ALA A O 1
ATOM 880 N N . ASP A 1 106 ? -25.733 -0.495 45.538 1.00 91.50 106 ASP A N 1
ATOM 881 C CA . ASP A 1 106 ? -25.236 -1.835 45.870 1.00 91.50 106 ASP A CA 1
ATOM 882 C C . ASP A 1 106 ? -24.185 -1.822 46.996 1.00 91.50 106 ASP A C 1
ATOM 884 O O . ASP A 1 106 ? -24.150 -2.746 47.812 1.00 91.50 106 ASP A O 1
ATOM 888 N N . GLU A 1 107 ? -23.378 -0.760 47.113 1.00 90.44 107 GLU A N 1
ATOM 889 C CA . GLU A 1 107 ? -22.445 -0.579 48.240 1.00 90.44 107 GLU A CA 1
ATOM 890 C C . GLU A 1 107 ? -23.144 -0.173 49.559 1.00 90.44 107 GLU A C 1
ATOM 892 O O . GLU A 1 107 ? -22.597 -0.351 50.653 1.00 90.44 107 GLU A O 1
ATOM 897 N N . GLY A 1 108 ? -24.399 0.283 49.483 1.00 88.75 108 GLY A N 1
ATOM 898 C CA . GLY A 1 108 ? -25.267 0.542 50.631 1.00 88.75 108 GLY A CA 1
ATOM 899 C C . GLY A 1 108 ? -25.048 1.892 51.331 1.00 88.75 108 GLY A C 1
ATOM 900 O O . GLY A 1 108 ? -24.273 2.746 50.924 1.00 88.75 108 GLY A O 1
ATOM 901 N N . ALA A 1 109 ? -25.764 2.117 52.440 1.00 69.62 109 ALA A N 1
ATOM 902 C CA . ALA A 1 109 ? -25.858 3.427 53.108 1.00 69.62 109 ALA A CA 1
ATOM 903 C C . ALA A 1 109 ? -24.573 3.925 53.816 1.00 69.62 109 ALA A C 1
ATOM 905 O O . ALA A 1 109 ? -24.629 4.932 54.524 1.00 69.62 109 ALA A O 1
ATOM 906 N N . GLN A 1 110 ? -23.444 3.219 53.687 1.00 74.50 110 GLN A N 1
ATOM 907 C CA . GLN A 1 110 ? -22.158 3.590 54.294 1.00 74.50 110 GLN A CA 1
ATOM 908 C C . GLN A 1 110 ? -21.125 4.120 53.290 1.00 74.50 110 GLN A C 1
ATOM 910 O O . GLN A 1 110 ? -20.017 4.447 53.710 1.00 74.50 110 GLN A O 1
ATOM 915 N N . THR A 1 111 ? -21.464 4.246 52.004 1.00 81.06 111 THR A N 1
ATOM 916 C CA . THR A 1 111 ? -20.554 4.818 51.006 1.00 81.06 111 THR A CA 1
ATOM 917 C C . THR A 1 111 ? -20.294 6.291 51.324 1.00 81.06 111 THR A C 1
ATOM 919 O O . THR A 1 111 ? -21.209 7.119 51.298 1.00 81.06 111 THR A O 1
ATOM 922 N N . ASP A 1 112 ? -19.053 6.624 51.678 1.00 91.88 112 ASP A N 1
ATOM 923 C CA . ASP A 1 112 ? -18.655 8.006 51.927 1.00 91.88 112 ASP A CA 1
ATOM 924 C C . ASP A 1 112 ? -18.405 8.771 50.614 1.00 91.88 112 ASP A C 1
ATOM 926 O O . ASP A 1 112 ? -18.374 8.209 49.518 1.00 91.88 112 ASP A O 1
ATOM 930 N N . GLU A 1 113 ? -18.236 10.091 50.715 1.00 90.25 113 GLU A N 1
ATOM 931 C CA . GLU A 1 113 ? -18.025 10.954 49.548 1.00 90.25 113 GLU A CA 1
ATOM 932 C C . GLU A 1 113 ? -16.760 10.586 48.752 1.00 90.25 113 GLU A C 1
ATOM 934 O O . GLU A 1 113 ? -16.721 10.779 47.536 1.00 90.25 113 GLU A O 1
ATOM 939 N N . SER A 1 114 ? -15.728 10.054 49.416 1.00 91.62 114 SER A N 1
ATOM 940 C CA . SER A 1 114 ? -14.491 9.641 48.752 1.00 91.62 114 SER A CA 1
ATOM 941 C C . SER A 1 114 ? -14.751 8.438 47.856 1.00 91.62 114 SER A C 1
ATOM 943 O O . SER A 1 114 ? -14.346 8.449 46.695 1.00 91.62 114 SER A O 1
ATOM 945 N N . ARG A 1 115 ? -15.480 7.439 48.364 1.00 90.44 115 ARG A N 1
ATOM 946 C CA . ARG A 1 115 ? -15.829 6.249 47.591 1.00 90.44 115 ARG A CA 1
ATOM 947 C C . ARG A 1 115 ? -16.811 6.565 46.464 1.00 90.44 115 ARG A C 1
ATOM 949 O O . ARG A 1 115 ? -16.641 6.053 45.368 1.00 90.44 115 ARG A O 1
ATOM 956 N N . ILE A 1 116 ? -17.766 7.478 46.665 1.00 88.69 116 ILE A N 1
ATOM 957 C CA . ILE A 1 116 ? -18.641 7.944 45.571 1.00 88.69 116 ILE A CA 1
ATOM 958 C C . ILE A 1 116 ? -17.819 8.585 44.444 1.00 88.69 116 ILE A C 1
ATOM 960 O O . ILE A 1 116 ? -18.059 8.288 43.278 1.00 88.69 116 ILE A O 1
ATOM 964 N N . LYS A 1 117 ? -16.841 9.446 44.763 1.00 90.75 117 LYS A N 1
ATOM 965 C CA . LYS A 1 117 ? -15.959 10.052 43.747 1.00 90.75 117 LYS A CA 1
ATOM 966 C C . LYS A 1 117 ? -15.129 9.008 43.010 1.00 90.75 117 LYS A C 1
ATOM 968 O O . LYS A 1 117 ? -14.928 9.153 41.809 1.00 90.75 117 LYS A O 1
ATOM 973 N N . GLU A 1 118 ? -14.668 7.984 43.720 1.00 90.38 118 GLU A N 1
ATOM 974 C CA . GLU A 1 118 ? -13.952 6.854 43.132 1.00 90.38 118 GLU A CA 1
ATOM 975 C C . GLU A 1 118 ? -14.855 6.066 42.175 1.00 90.38 118 GLU A C 1
ATOM 977 O O . GLU A 1 118 ? -14.489 5.937 41.017 1.00 90.38 118 GLU A O 1
ATOM 982 N N . ILE A 1 119 ? -16.068 5.674 42.589 1.00 87.06 119 ILE A N 1
ATOM 983 C CA . ILE A 1 119 ? -17.055 4.994 41.725 1.00 87.06 119 ILE A CA 1
ATOM 984 C C . ILE A 1 119 ? -17.371 5.836 40.488 1.00 87.06 119 ILE A C 1
ATOM 986 O O . ILE A 1 119 ? -17.394 5.318 39.377 1.00 87.06 119 ILE A O 1
ATOM 990 N N . VAL A 1 120 ? -17.618 7.138 40.659 1.00 87.31 120 VAL A N 1
ATOM 991 C CA . VAL A 1 120 ? -17.877 8.044 39.532 1.00 87.31 120 VAL A CA 1
ATOM 992 C C . VAL A 1 120 ? -16.670 8.082 38.595 1.00 87.31 120 VAL A C 1
ATOM 994 O O . VAL A 1 120 ? -16.847 7.990 37.387 1.00 87.31 120 VAL A O 1
ATOM 997 N N . GLY A 1 121 ? -15.449 8.179 39.127 1.00 85.94 121 GLY A N 1
ATOM 998 C CA . GLY A 1 121 ? -14.224 8.141 38.330 1.00 85.94 121 GLY A CA 1
ATOM 999 C C . GLY A 1 121 ? -14.022 6.810 37.599 1.00 85.94 121 GLY A C 1
ATOM 1000 O O . GLY A 1 121 ? -13.687 6.821 36.419 1.00 85.94 121 GLY A O 1
ATOM 1001 N N . GLU A 1 122 ? -14.262 5.681 38.270 1.00 86.25 122 GLU A N 1
ATOM 1002 C CA . GLU A 1 122 ? -14.228 4.330 37.698 1.00 86.25 122 GLU A CA 1
ATOM 1003 C C . GLU A 1 122 ? -15.228 4.217 36.543 1.00 86.25 122 GLU A C 1
ATOM 1005 O O . GLU A 1 122 ? -14.817 3.926 35.424 1.00 86.25 122 GLU A O 1
ATOM 1010 N N . VAL A 1 123 ? -16.509 4.541 36.767 1.00 82.94 123 VAL A N 1
ATOM 1011 C CA . VAL A 1 123 ? -17.546 4.433 35.728 1.00 82.94 123 VAL A CA 1
ATOM 1012 C C . VAL A 1 123 ? -17.266 5.383 34.568 1.00 82.94 123 VAL A C 1
ATOM 1014 O O . VAL A 1 123 ? -17.364 4.974 33.418 1.00 82.94 123 VAL A O 1
ATOM 1017 N N . LEU A 1 124 ? -16.878 6.635 34.825 1.00 83.75 124 LEU A N 1
ATOM 1018 C CA . LEU A 1 124 ? -16.573 7.582 33.747 1.00 83.75 124 LEU A CA 1
ATOM 1019 C C . LEU A 1 124 ? -15.355 7.152 32.918 1.00 83.75 124 LEU A C 1
ATOM 1021 O O . LEU A 1 124 ? -15.352 7.362 31.706 1.00 83.75 124 LEU A O 1
ATOM 1025 N N . ASN A 1 125 ? -14.345 6.535 33.539 1.00 81.19 125 ASN A N 1
ATOM 1026 C CA . ASN A 1 125 ? -13.192 5.984 32.826 1.00 81.19 125 ASN A CA 1
ATOM 1027 C C . ASN A 1 125 ? -13.557 4.708 32.050 1.00 81.19 125 ASN A C 1
ATOM 1029 O O . ASN A 1 125 ? -13.138 4.548 30.904 1.00 81.19 125 ASN A O 1
ATOM 1033 N N . GLU A 1 126 ? -14.345 3.809 32.643 1.00 79.88 126 GLU A N 1
ATOM 1034 C CA . GLU A 1 126 ? -14.824 2.578 32.003 1.00 79.88 126 GLU A CA 1
ATOM 1035 C C . GLU A 1 126 ? -15.710 2.897 30.792 1.00 79.88 126 GLU A C 1
ATOM 1037 O O . GLU A 1 126 ? -15.507 2.336 29.719 1.00 79.88 126 GLU A O 1
ATOM 1042 N N . TYR A 1 127 ? -16.599 3.884 30.913 1.00 81.62 127 TYR A N 1
ATOM 1043 C CA . TYR A 1 127 ? -17.554 4.283 29.878 1.00 81.62 127 TYR A CA 1
ATOM 1044 C C . TYR A 1 127 ? -17.032 5.346 28.904 1.00 81.62 127 TYR A C 1
ATOM 1046 O O . TYR A 1 127 ? -17.820 6.080 28.292 1.00 81.62 127 TYR A O 1
ATOM 1054 N N . THR A 1 128 ? -15.715 5.445 28.718 1.00 89.88 128 THR A N 1
ATOM 1055 C CA . THR A 1 128 ? -15.196 6.243 27.603 1.00 89.88 128 THR A CA 1
ATOM 1056 C C . THR A 1 128 ? -15.667 5.637 26.280 1.00 89.88 128 THR A C 1
ATOM 1058 O O . THR A 1 128 ? -15.745 4.419 26.116 1.00 89.88 128 THR A O 1
ATOM 1061 N N . LEU A 1 129 ? -15.962 6.495 25.303 1.00 91.88 129 LEU A N 1
ATOM 1062 C CA . LEU A 1 129 ? -16.365 6.049 23.967 1.00 91.88 129 LEU A CA 1
ATOM 1063 C C . LEU A 1 129 ? -15.296 5.145 23.326 1.00 91.88 129 LEU A C 1
ATOM 1065 O O . LEU A 1 129 ? -15.612 4.211 22.599 1.00 91.88 129 LEU A O 1
ATOM 1069 N N . GLU A 1 130 ? -14.027 5.391 23.649 1.00 94.94 130 GLU A N 1
ATOM 1070 C CA . GLU A 1 130 ? -12.901 4.555 23.246 1.00 94.94 130 GLU A CA 1
ATOM 1071 C C . GLU A 1 130 ? -13.001 3.121 23.793 1.00 94.94 130 GLU A C 1
ATOM 1073 O O . GLU A 1 130 ? -12.871 2.167 23.023 1.00 94.94 130 GLU A O 1
ATOM 1078 N N . ASN A 1 131 ? -13.261 2.954 25.094 1.00 92.75 131 ASN A N 1
ATOM 1079 C CA . ASN A 1 131 ? -13.401 1.633 25.709 1.00 92.75 131 ASN A CA 1
ATOM 1080 C C . ASN A 1 131 ? -14.613 0.878 25.165 1.00 92.75 131 ASN A C 1
ATOM 1082 O O . ASN A 1 131 ? -14.489 -0.306 24.864 1.00 92.75 131 ASN A O 1
ATOM 1086 N N . GLN A 1 132 ? -15.735 1.569 24.943 1.00 93.62 132 GLN A N 1
ATOM 1087 C CA . GLN A 1 132 ? -16.921 0.972 24.320 1.00 93.62 132 GLN A CA 1
ATOM 1088 C C . GLN A 1 132 ? -16.614 0.437 22.916 1.00 93.62 132 GLN A C 1
ATOM 1090 O O . GLN A 1 132 ? -16.952 -0.700 22.598 1.00 93.62 132 GLN A O 1
ATOM 1095 N N . ILE A 1 133 ? -15.920 1.218 22.078 1.00 96.94 133 ILE A N 1
ATOM 1096 C CA . ILE A 1 133 ? -15.502 0.771 20.739 1.00 96.94 133 ILE A CA 1
ATOM 1097 C C . ILE A 1 133 ? -14.601 -0.466 20.845 1.00 96.94 133 ILE A C 1
ATOM 1099 O O . ILE A 1 133 ? -14.814 -1.449 20.132 1.00 96.94 133 ILE A O 1
ATOM 1103 N N . LYS A 1 134 ? -13.615 -0.443 21.752 1.00 97.00 134 LYS A N 1
ATOM 1104 C CA . LYS A 1 134 ? -12.707 -1.574 21.984 1.00 97.00 134 LYS A CA 1
ATOM 1105 C C . LYS A 1 134 ? -13.467 -2.836 22.394 1.00 97.00 134 LYS A C 1
ATOM 1107 O O . LYS A 1 134 ? -13.213 -3.902 21.836 1.00 97.00 134 LYS A O 1
ATOM 1112 N N . GLU A 1 135 ? -14.379 -2.717 23.351 1.00 95.81 135 GLU A N 1
ATOM 1113 C CA . GLU A 1 135 ? -15.188 -3.821 23.861 1.00 95.81 135 GLU A CA 1
ATOM 1114 C C . GLU A 1 135 ? -16.060 -4.415 22.755 1.00 95.81 135 GLU A C 1
ATOM 1116 O O . GLU A 1 135 ? -15.920 -5.601 22.461 1.00 95.81 135 GLU A O 1
ATOM 1121 N N . ILE A 1 136 ? -16.835 -3.589 22.041 1.00 97.50 136 ILE A N 1
ATOM 1122 C CA . ILE A 1 136 ? -17.679 -4.029 20.918 1.00 97.50 136 ILE A CA 1
ATOM 1123 C C . ILE A 1 136 ? -16.852 -4.812 19.889 1.00 97.50 136 ILE A C 1
ATOM 1125 O O . ILE A 1 136 ? -17.253 -5.901 19.476 1.00 97.50 136 ILE A O 1
ATOM 1129 N N . ILE A 1 137 ? -15.675 -4.308 19.496 1.00 98.06 137 ILE A N 1
ATOM 1130 C CA . ILE A 1 137 ? -14.796 -4.986 18.529 1.00 98.06 137 ILE A CA 1
ATOM 1131 C C . ILE A 1 137 ? -14.336 -6.348 19.053 1.00 98.06 137 ILE A C 1
ATOM 1133 O O . ILE A 1 137 ? -14.455 -7.363 18.360 1.00 98.06 137 ILE A O 1
ATOM 1137 N N . GLN A 1 138 ? -13.781 -6.382 20.265 1.00 97.75 138 GLN A N 1
ATOM 1138 C CA . GLN A 1 138 ? -13.163 -7.589 20.809 1.00 97.75 138 GLN A CA 1
ATOM 1139 C C . GLN A 1 138 ? -14.197 -8.654 21.170 1.00 97.75 138 GLN A C 1
ATOM 1141 O O . GLN A 1 138 ? -13.955 -9.841 20.937 1.00 97.75 138 GLN A O 1
ATOM 1146 N N . GLU A 1 139 ? -15.343 -8.252 21.713 1.00 97.25 139 GLU A N 1
ATOM 1147 C CA . GLU A 1 139 ? -16.443 -9.155 22.020 1.00 97.25 139 GLU A CA 1
ATOM 1148 C C . GLU A 1 139 ? -17.074 -9.714 20.754 1.00 97.25 139 GLU A C 1
ATOM 1150 O O . GLU A 1 139 ? -17.205 -10.932 20.654 1.00 97.25 139 GLU A O 1
ATOM 1155 N N . THR A 1 140 ? -17.370 -8.877 19.753 1.00 97.94 140 THR A N 1
ATOM 1156 C CA . THR A 1 140 ? -17.938 -9.347 18.478 1.00 97.94 140 THR A CA 1
ATOM 1157 C C . THR A 1 140 ? -17.008 -10.360 17.811 1.00 97.94 140 THR A C 1
ATOM 1159 O O . THR A 1 140 ? -17.458 -11.428 17.392 1.00 97.94 140 THR A O 1
ATOM 1162 N N . TYR A 1 141 ? -15.698 -10.090 17.773 1.00 98.00 141 TYR A N 1
ATOM 1163 C CA . TYR A 1 141 ? -14.704 -11.028 17.240 1.00 98.00 141 TYR A CA 1
ATOM 1164 C C . TYR A 1 141 ? -14.697 -12.369 18.001 1.00 98.00 141 TYR A C 1
ATOM 1166 O O . TYR A 1 141 ? -14.725 -13.440 17.385 1.00 98.00 141 TYR A O 1
ATOM 1174 N N . LYS A 1 142 ? -14.701 -12.332 19.342 1.00 96.94 142 LYS A N 1
ATOM 1175 C CA . LYS A 1 142 ? -14.698 -13.535 20.196 1.00 96.94 142 LYS A CA 1
ATOM 1176 C C . LYS A 1 142 ? -16.004 -14.330 20.072 1.00 96.94 142 LYS A C 1
ATOM 1178 O O . LYS A 1 142 ? -15.957 -15.546 19.896 1.00 96.94 142 LYS A O 1
ATOM 1183 N N . GLN A 1 143 ? -17.156 -13.663 20.118 1.00 97.12 143 GLN A N 1
ATOM 1184 C CA . GLN A 1 143 ? -18.484 -14.276 19.990 1.00 97.12 143 GLN A CA 1
ATOM 1185 C C . GLN A 1 143 ? -18.707 -14.883 18.599 1.00 97.12 143 GLN A C 1
ATOM 1187 O O . GLN A 1 143 ? -19.356 -15.920 18.477 1.00 97.12 143 GLN A O 1
ATOM 1192 N N . SER A 1 144 ? -18.084 -14.307 17.568 1.00 97.06 144 SER A N 1
ATOM 1193 C CA . SER A 1 144 ? -18.093 -14.841 16.200 1.00 97.06 144 SER A CA 1
ATOM 1194 C C . SER A 1 144 ? -17.202 -16.077 16.009 1.00 97.06 144 SER A C 1
ATOM 1196 O O . SER A 1 144 ? -17.151 -16.635 14.912 1.00 97.06 144 SER A O 1
ATOM 1198 N N . GLY A 1 145 ? -16.522 -16.534 17.066 1.00 96.50 145 GLY A N 1
ATOM 1199 C CA . GLY A 1 145 ? -15.643 -17.702 17.047 1.00 96.50 145 GLY A CA 1
ATOM 1200 C C . GLY A 1 145 ? -14.254 -17.427 16.481 1.00 96.50 145 GLY A C 1
ATOM 1201 O O . GLY A 1 145 ? -13.634 -18.340 15.940 1.00 96.50 145 GLY A O 1
ATOM 1202 N N . GLU A 1 146 ? -13.767 -16.189 16.609 1.00 96.31 146 GLU A N 1
ATOM 1203 C CA . GLU A 1 146 ? -12.459 -15.758 16.107 1.00 96.31 146 GLU A CA 1
ATOM 1204 C C . GLU A 1 146 ? -12.250 -16.027 14.596 1.00 96.31 146 GLU A C 1
ATOM 1206 O O . GLU A 1 146 ? -11.240 -16.629 14.205 1.00 96.31 146 GLU A O 1
ATOM 1211 N N . PRO A 1 147 ? -13.186 -15.626 13.717 1.00 95.38 147 PRO A N 1
ATOM 1212 C CA . PRO A 1 147 ? -13.068 -15.901 12.291 1.00 95.38 147 PRO A CA 1
ATOM 1213 C C . PRO A 1 147 ? -11.880 -15.159 11.677 1.00 95.38 147 PRO A C 1
ATOM 1215 O O . PRO A 1 147 ? -11.316 -14.227 12.254 1.00 95.38 147 PRO A O 1
ATOM 1218 N N . TYR A 1 148 ? -11.474 -15.601 10.497 1.00 93.75 148 TYR A N 1
ATOM 1219 C CA . TYR A 1 148 ? -10.413 -14.970 9.735 1.00 93.75 148 TYR A CA 1
ATOM 1220 C C . TYR A 1 148 ? -10.722 -15.082 8.236 1.00 93.75 148 TYR A C 1
ATOM 1222 O O . TYR A 1 148 ? -10.976 -16.198 7.783 1.00 93.75 148 TYR A O 1
ATOM 1230 N N . PRO A 1 149 ? -10.670 -13.982 7.466 1.00 95.25 149 PRO A N 1
ATOM 1231 C CA . PRO A 1 149 ? -10.425 -12.608 7.923 1.00 95.25 149 PRO A CA 1
ATOM 1232 C C . PRO A 1 149 ? -11.568 -12.062 8.804 1.00 95.25 149 PRO A C 1
ATOM 1234 O O . PRO A 1 149 ? -12.692 -12.553 8.732 1.00 95.25 149 PRO A O 1
ATOM 1237 N N . PHE A 1 150 ? -11.277 -11.065 9.648 1.00 98.12 150 PHE A N 1
ATOM 1238 C CA . PHE A 1 150 ? -12.286 -10.282 10.376 1.00 98.12 150 PHE A CA 1
ATOM 1239 C C . PHE A 1 150 ? -11.998 -8.793 10.188 1.00 98.12 150 PHE A C 1
ATOM 1241 O O . PHE A 1 150 ? -10.919 -8.310 10.549 1.00 98.12 150 PHE A O 1
ATOM 1248 N N . PHE A 1 151 ? -12.963 -8.078 9.618 1.00 98.62 151 PHE A N 1
ATOM 1249 C CA . PHE A 1 151 ? -12.830 -6.671 9.255 1.00 98.62 151 PHE A CA 1
ATOM 1250 C C . PHE A 1 151 ? -13.603 -5.766 10.214 1.00 98.62 151 PHE A C 1
ATOM 1252 O O . PHE A 1 151 ? -14.704 -6.108 10.640 1.00 98.62 151 PHE A O 1
ATOM 1259 N N . VAL A 1 152 ? -13.042 -4.598 10.531 1.00 98.81 152 VAL A N 1
ATOM 1260 C CA . VAL A 1 152 ? -13.709 -3.547 11.312 1.00 98.81 152 VAL A CA 1
ATOM 1261 C C . VAL A 1 152 ? -13.637 -2.221 10.569 1.00 98.81 152 VAL A C 1
ATOM 1263 O O . VAL A 1 152 ? -12.547 -1.683 10.376 1.00 98.81 152 VAL A O 1
ATOM 1266 N N . LEU A 1 153 ? -14.788 -1.665 10.206 1.00 98.88 153 LEU A N 1
ATOM 1267 C CA . LEU A 1 153 ? -14.890 -0.335 9.616 1.00 98.88 153 LEU A CA 1
ATOM 1268 C C . LEU A 1 153 ? -15.450 0.664 10.628 1.00 98.88 153 LEU A C 1
ATOM 1270 O O . LEU A 1 153 ? -16.580 0.523 11.094 1.00 98.88 153 LEU A O 1
ATOM 1274 N N . LEU A 1 154 ? -14.673 1.702 10.922 1.00 98.81 154 LEU A N 1
ATOM 1275 C CA . LEU A 1 154 ? -15.113 2.849 11.714 1.00 98.81 154 LEU A CA 1
ATOM 1276 C C . LEU A 1 154 ? -15.610 3.955 10.776 1.00 98.81 154 LEU A C 1
ATOM 1278 O O . LEU A 1 154 ? -14.875 4.379 9.886 1.00 98.81 154 LEU A O 1
ATOM 1282 N N . ILE A 1 155 ? -16.835 4.447 10.957 1.00 98.69 155 ILE A N 1
ATOM 1283 C CA . ILE A 1 155 ? -17.401 5.533 10.139 1.00 98.69 155 ILE A CA 1
ATOM 1284 C C . ILE A 1 155 ? -17.753 6.707 11.049 1.00 98.69 155 ILE A C 1
ATOM 1286 O O . ILE A 1 155 ? -18.721 6.634 11.801 1.00 98.69 155 ILE A O 1
ATOM 1290 N N . GLY A 1 156 ? -16.979 7.789 10.976 1.00 98.12 156 GLY A N 1
ATOM 1291 C CA . GLY A 1 156 ? -17.195 8.984 11.792 1.00 98.12 156 GLY A CA 1
ATOM 1292 C C . GLY A 1 156 ? -15.985 9.908 11.839 1.00 98.12 156 GLY A C 1
ATOM 1293 O O . GLY A 1 156 ? -14.856 9.497 11.554 1.00 98.12 156 GLY A O 1
ATOM 1294 N N . SER A 1 157 ? -16.234 11.165 12.201 1.00 96.94 157 SER A N 1
ATOM 1295 C CA . SER A 1 157 ? -15.206 12.192 12.349 1.00 96.94 157 SER A CA 1
ATOM 1296 C C . SER A 1 157 ? -14.239 11.867 13.485 1.00 96.94 157 SER A C 1
ATOM 1298 O O . SER A 1 157 ? -14.585 11.210 14.461 1.00 96.94 157 SER A O 1
ATOM 1300 N N . GLU A 1 158 ? -13.018 12.376 13.384 1.00 95.00 158 GLU A N 1
ATOM 1301 C CA . GLU A 1 158 ? -12.063 12.373 14.496 1.00 95.00 158 GLU A CA 1
ATOM 1302 C C . GLU A 1 158 ? -12.038 13.712 15.251 1.00 95.00 158 GLU A C 1
ATOM 1304 O O . GLU A 1 158 ? -11.294 13.852 16.218 1.00 95.00 158 GLU A O 1
ATOM 1309 N N . ASP A 1 159 ? -12.812 14.708 14.809 1.00 95.50 159 ASP A N 1
ATOM 1310 C CA . ASP A 1 159 ? -12.937 15.985 15.512 1.00 95.50 159 ASP A CA 1
ATOM 1311 C C . ASP A 1 159 ? -13.860 15.808 16.728 1.00 95.50 159 ASP A C 1
ATOM 1313 O O . ASP A 1 159 ? -15.040 15.502 16.537 1.00 95.50 159 ASP A O 1
ATOM 1317 N N . PRO A 1 160 ? -13.372 16.016 17.967 1.00 93.75 160 PRO A N 1
ATOM 1318 C CA . PRO A 1 160 ? -14.180 15.882 19.179 1.00 93.75 160 PRO A CA 1
ATOM 1319 C C . PRO A 1 160 ? -15.344 16.876 19.265 1.00 93.75 160 PRO A C 1
ATOM 1321 O O . PRO A 1 160 ? -16.219 16.704 20.105 1.00 93.75 160 PRO A O 1
ATOM 1324 N N . ASN A 1 161 ? -15.367 17.916 18.426 1.00 94.56 161 ASN A N 1
ATOM 1325 C CA . ASN A 1 161 ? -16.468 18.878 18.368 1.00 94.56 161 ASN A CA 1
ATOM 1326 C C . ASN A 1 161 ? -17.558 18.485 17.359 1.00 94.56 161 ASN A C 1
ATOM 1328 O O . ASN A 1 161 ? -18.547 19.207 17.215 1.00 94.56 161 ASN A O 1
ATOM 1332 N N . ASP A 1 162 ? -17.379 17.382 16.631 1.00 95.19 162 ASP A N 1
ATOM 1333 C CA . ASP A 1 162 ? -18.325 16.919 15.626 1.00 95.19 162 ASP A CA 1
ATOM 1334 C C . ASP A 1 162 ? -19.338 15.930 16.222 1.00 95.19 162 ASP A C 1
ATOM 1336 O O . ASP A 1 162 ? -18.991 15.010 16.956 1.00 95.19 162 ASP A O 1
ATOM 1340 N N . SER A 1 163 ? -20.611 16.060 15.846 1.00 92.81 163 SER A N 1
ATOM 1341 C CA . SER A 1 163 ? -21.679 15.133 16.261 1.00 92.81 163 SER A CA 1
ATOM 1342 C C . SER A 1 163 ? -21.486 13.682 15.790 1.00 92.81 163 SER A C 1
ATOM 1344 O O . SER A 1 163 ? -22.204 12.778 16.215 1.00 92.81 163 SER A O 1
ATOM 1346 N N . SER A 1 164 ? -20.554 13.461 14.866 1.00 95.81 164 SER A N 1
ATOM 1347 C CA . SER A 1 164 ? -20.137 12.156 14.364 1.00 95.81 164 SER A CA 1
ATOM 1348 C C . SER A 1 164 ? -18.790 11.697 14.942 1.00 95.81 164 SER A C 1
ATOM 1350 O O . SER A 1 164 ? -18.153 10.808 14.373 1.00 95.81 164 SER A O 1
ATOM 1352 N N . TYR A 1 165 ? -18.329 12.307 16.038 1.00 96.75 165 TYR A N 1
ATOM 1353 C CA . TYR A 1 165 ? -17.047 11.985 16.651 1.00 96.75 165 TYR A CA 1
ATOM 1354 C C . TYR A 1 165 ? -16.933 10.502 17.030 1.00 96.75 165 TYR A C 1
ATOM 1356 O O . TYR A 1 165 ? -17.748 9.952 17.773 1.00 96.75 165 TYR A O 1
ATOM 1364 N N . LEU A 1 166 ? -15.864 9.875 16.550 1.00 96.56 166 LEU A N 1
ATOM 1365 C CA . LEU A 1 166 ? -15.374 8.569 16.956 1.00 96.56 166 LEU A CA 1
ATOM 1366 C C . LEU A 1 166 ? -13.900 8.717 17.354 1.00 96.56 166 LEU A C 1
ATOM 1368 O O . LEU A 1 166 ? -13.069 8.934 16.462 1.00 96.56 166 LEU A O 1
ATOM 1372 N N . PRO A 1 167 ? -13.542 8.562 18.645 1.00 97.00 167 PRO A N 1
ATOM 1373 C CA . PRO A 1 167 ? -12.157 8.652 19.081 1.00 97.00 167 PRO A CA 1
ATOM 1374 C C . PRO A 1 167 ? -11.304 7.585 18.397 1.00 97.00 167 PRO A C 1
ATOM 1376 O O . PRO A 1 167 ? -11.811 6.615 17.826 1.00 97.00 167 PRO A O 1
ATOM 1379 N N . ARG A 1 168 ? -9.991 7.779 18.468 1.00 96.50 168 ARG A N 1
ATOM 1380 C CA . ARG A 1 168 ? -9.009 6.725 18.215 1.00 96.50 168 ARG A CA 1
ATOM 1381 C C . ARG A 1 168 ? -8.577 6.117 19.538 1.00 96.50 168 ARG A C 1
ATOM 1383 O O . ARG A 1 168 ? -8.701 6.765 20.575 1.00 96.50 168 ARG A O 1
ATOM 1390 N N . HIS A 1 169 ? -8.037 4.902 19.496 1.00 96.94 169 HIS A N 1
ATOM 1391 C CA . HIS A 1 169 ? -7.411 4.343 20.686 1.00 96.94 169 HIS A CA 1
ATOM 1392 C C . HIS A 1 169 ? -6.174 5.161 21.051 1.00 96.94 169 HIS A C 1
ATOM 1394 O O . HIS A 1 169 ? -5.358 5.463 20.173 1.00 96.94 169 HIS A O 1
ATOM 1400 N N . ARG A 1 170 ? -6.029 5.494 22.334 1.00 95.75 170 ARG A N 1
ATOM 1401 C CA . ARG A 1 170 ? -4.885 6.233 22.854 1.00 95.75 170 ARG A CA 1
ATOM 1402 C C . ARG A 1 170 ? -3.988 5.303 23.660 1.00 95.75 170 ARG A C 1
ATOM 1404 O O . ARG A 1 170 ? -4.301 4.916 24.782 1.00 95.75 170 ARG A O 1
ATOM 1411 N N . TYR A 1 171 ? -2.822 5.004 23.103 1.00 94.81 171 TYR A N 1
ATOM 1412 C CA . TYR A 1 171 ? -1.751 4.357 23.846 1.00 94.81 171 TYR A CA 1
ATOM 1413 C C . TYR A 1 171 ? -0.967 5.412 24.630 1.00 94.81 171 TYR A C 1
ATOM 1415 O O . TYR A 1 171 ? -0.374 6.311 24.033 1.00 94.81 171 TYR A O 1
ATOM 1423 N N . ILE A 1 172 ? -0.959 5.306 25.959 1.00 94.38 172 ILE A N 1
ATOM 1424 C CA . ILE A 1 172 ? -0.182 6.191 26.832 1.00 94.38 172 ILE A CA 1
ATOM 1425 C C . ILE A 1 172 ? 1.250 5.665 26.918 1.00 94.38 172 ILE A C 1
ATOM 1427 O O . ILE A 1 172 ? 1.483 4.556 27.397 1.00 94.38 172 ILE A O 1
ATOM 1431 N N . VAL A 1 173 ? 2.205 6.472 26.461 1.00 91.94 173 VAL A N 1
ATOM 1432 C CA . VAL A 1 173 ? 3.631 6.152 26.539 1.00 91.94 173 VAL A CA 1
ATOM 1433 C C . VAL A 1 173 ? 4.090 6.317 27.993 1.00 91.94 173 VAL A C 1
ATOM 1435 O O . VAL A 1 173 ? 3.801 7.359 28.593 1.00 91.94 173 VAL A O 1
ATOM 1438 N N . PRO A 1 174 ? 4.801 5.337 28.583 1.00 91.88 174 PRO A N 1
ATOM 1439 C CA . PRO A 1 174 ? 5.345 5.472 29.932 1.00 91.88 174 PRO A CA 1
ATOM 1440 C C . PRO A 1 174 ? 6.186 6.745 30.084 1.00 91.88 174 PRO A C 1
ATOM 1442 O O . PRO A 1 174 ? 6.941 7.107 29.186 1.00 91.88 174 PRO A O 1
ATOM 1445 N N . GLU A 1 175 ? 6.074 7.435 31.223 1.00 89.38 175 GLU A N 1
ATOM 1446 C CA . GLU A 1 175 ? 6.705 8.752 31.427 1.00 89.38 175 GLU A CA 1
ATOM 1447 C C . GLU A 1 175 ? 8.224 8.723 31.205 1.00 89.38 175 GLU A C 1
ATOM 1449 O O . GLU A 1 175 ? 8.785 9.639 30.604 1.00 89.38 175 GLU A O 1
ATOM 1454 N N . GLU A 1 176 ? 8.886 7.648 31.638 1.00 87.25 176 GLU A N 1
ATOM 1455 C CA . GLU A 1 176 ? 10.322 7.450 31.432 1.00 87.25 176 GLU A CA 1
ATOM 1456 C C . GLU A 1 176 ? 10.684 7.480 29.944 1.00 87.25 176 GLU A C 1
ATOM 1458 O O . GLU A 1 176 ? 11.639 8.154 29.572 1.00 87.25 176 GLU A O 1
ATOM 1463 N N . GLU A 1 177 ? 9.875 6.847 29.095 1.00 86.88 177 GLU A N 1
ATOM 1464 C CA . GLU A 1 177 ? 10.052 6.775 27.644 1.00 86.88 177 GLU A CA 1
ATOM 1465 C C . GLU A 1 177 ? 9.626 8.059 26.938 1.00 86.88 177 GLU A C 1
ATOM 1467 O O . GLU A 1 177 ? 10.297 8.529 26.018 1.00 86.88 177 GLU A O 1
ATOM 1472 N N . ALA A 1 178 ? 8.545 8.679 27.408 1.00 86.94 178 ALA A N 1
ATOM 1473 C CA . ALA A 1 178 ? 8.048 9.947 26.894 1.00 86.94 178 ALA A CA 1
ATOM 1474 C C . ALA A 1 178 ? 9.035 11.108 27.116 1.00 86.94 178 ALA A C 1
ATOM 1476 O O . ALA A 1 178 ? 8.935 12.130 26.453 1.00 86.94 178 ALA A O 1
ATOM 1477 N N . ASN A 1 179 ? 10.021 10.964 28.008 1.00 83.75 179 ASN A N 1
ATOM 1478 C CA . ASN A 1 179 ? 11.125 11.922 28.125 1.00 83.75 179 ASN A CA 1
ATOM 1479 C C . ASN A 1 179 ? 12.144 11.816 26.973 1.00 83.75 179 ASN A C 1
ATOM 1481 O O . ASN A 1 179 ? 12.893 12.763 26.724 1.00 83.75 179 ASN A O 1
ATOM 1485 N N . PHE A 1 180 ? 12.192 10.673 26.284 1.00 80.62 180 PHE A N 1
ATOM 1486 C CA . PHE A 1 180 ? 13.042 10.436 25.110 1.00 80.62 180 PHE A CA 1
ATOM 1487 C C . PHE A 1 180 ? 12.272 10.620 23.805 1.00 80.62 180 PHE A C 1
ATOM 1489 O O . PHE A 1 180 ? 12.856 10.997 22.786 1.00 80.62 180 PHE A O 1
ATOM 1496 N N . LEU A 1 181 ? 10.967 10.358 23.830 1.00 83.75 181 LEU A N 1
ATOM 1497 C CA . LEU A 1 181 ? 10.081 10.544 22.696 1.00 83.75 181 LEU A CA 1
ATOM 1498 C C . LEU A 1 181 ? 9.499 11.963 22.683 1.00 83.75 181 LEU A C 1
ATOM 1500 O O . LEU A 1 181 ? 9.223 12.546 23.720 1.00 83.75 181 LEU A O 1
ATOM 1504 N N . PRO A 1 182 ? 9.248 12.547 21.507 1.00 84.19 182 PRO A N 1
ATOM 1505 C CA . PRO A 1 182 ? 8.631 13.870 21.399 1.00 84.19 182 PRO A CA 1
ATOM 1506 C C . PRO A 1 182 ? 7.105 13.860 21.639 1.00 84.19 182 PRO A C 1
ATOM 1508 O O . PRO A 1 182 ? 6.414 14.775 21.195 1.00 84.19 182 PRO A O 1
ATOM 1511 N N . PHE A 1 183 ? 6.558 12.820 22.277 1.00 88.75 183 PHE A N 1
ATOM 1512 C CA . PHE A 1 183 ? 5.125 12.643 22.519 1.00 88.75 183 PHE A CA 1
ATOM 1513 C C . PHE A 1 183 ? 4.864 11.776 23.762 1.00 88.75 183 PHE A C 1
ATOM 1515 O O . PHE A 1 183 ? 5.657 10.899 24.096 1.00 88.75 183 PHE A O 1
ATOM 1522 N N . HIS A 1 184 ? 3.722 12.012 24.416 1.00 93.38 184 HIS A N 1
ATOM 1523 C CA . HIS A 1 184 ? 3.255 11.255 25.589 1.00 93.38 184 HIS A CA 1
ATOM 1524 C C . HIS A 1 184 ? 2.199 10.200 25.248 1.00 93.38 184 HIS A C 1
ATOM 1526 O O . HIS A 1 184 ? 1.892 9.336 26.067 1.00 93.38 184 HIS A O 1
ATOM 1532 N N . ASP A 1 185 ? 1.627 10.270 24.050 1.00 94.69 185 ASP A N 1
ATOM 1533 C CA . ASP A 1 185 ? 0.629 9.327 23.585 1.00 94.69 185 ASP A CA 1
ATOM 1534 C C . ASP A 1 185 ? 0.752 9.040 22.087 1.00 94.69 185 ASP A C 1
ATOM 1536 O O . ASP A 1 185 ? 1.343 9.801 21.309 1.00 94.69 185 ASP A O 1
ATOM 1540 N N . ILE A 1 186 ? 0.184 7.903 21.693 1.00 94.94 186 ILE A N 1
ATOM 1541 C CA . ILE A 1 186 ? 0.023 7.500 20.303 1.00 94.94 186 ILE A CA 1
ATOM 1542 C C . ILE A 1 186 ? -1.456 7.237 20.066 1.00 94.94 186 ILE A C 1
ATOM 1544 O O . ILE A 1 186 ? -2.060 6.386 20.716 1.00 94.94 186 ILE A O 1
ATOM 1548 N N . GLU A 1 187 ? -2.033 7.963 19.118 1.00 94.94 187 GLU A N 1
ATOM 1549 C CA . GLU A 1 187 ? -3.423 7.783 18.711 1.00 94.94 187 GLU A CA 1
ATOM 1550 C C . GLU A 1 187 ? -3.480 6.902 17.463 1.00 94.94 187 GLU A C 1
ATOM 1552 O O . GLU A 1 187 ? -2.885 7.232 16.435 1.00 94.94 187 GLU A O 1
ATOM 1557 N N . GLY A 1 188 ? -4.202 5.786 17.516 1.00 96.50 188 GLY A N 1
ATOM 1558 C CA . GLY A 1 188 ? -4.369 4.947 16.336 1.00 96.50 188 GLY A CA 1
ATOM 1559 C C . GLY A 1 188 ? -5.312 3.771 16.512 1.00 96.50 188 GLY A C 1
ATOM 1560 O O . GLY A 1 188 ? -5.367 3.132 17.558 1.00 96.50 188 GLY A O 1
ATOM 1561 N N . ASP A 1 189 ? -6.041 3.454 15.447 1.00 97.88 189 ASP A N 1
ATOM 1562 C CA . ASP A 1 189 ? -7.139 2.484 15.466 1.00 97.88 189 ASP A CA 1
ATOM 1563 C C . ASP A 1 189 ? -6.659 1.050 15.693 1.00 97.88 189 ASP A C 1
ATOM 1565 O O . ASP A 1 189 ? -7.398 0.211 16.206 1.00 97.88 189 ASP A O 1
ATOM 1569 N N . ALA A 1 190 ? -5.392 0.759 15.380 1.00 95.62 190 ALA A N 1
ATOM 1570 C CA . ALA A 1 190 ? -4.815 -0.558 15.621 1.00 95.62 190 ALA A CA 1
ATOM 1571 C C . ALA A 1 190 ? -4.958 -0.985 17.088 1.00 95.62 190 ALA A C 1
ATOM 1573 O O . ALA A 1 190 ? -5.193 -2.162 17.357 1.00 95.62 190 ALA A O 1
ATOM 1574 N N . GLY A 1 191 ? -4.876 -0.048 18.035 1.00 96.31 191 GLY A N 1
ATOM 1575 C CA . GLY A 1 191 ? -4.939 -0.368 19.456 1.00 96.31 191 GLY A CA 1
ATOM 1576 C C . GLY A 1 191 ? -6.269 -0.967 19.927 1.00 96.31 191 GLY A C 1
ATOM 1577 O O . GLY A 1 191 ? -6.279 -1.725 20.898 1.00 96.31 191 GLY A O 1
ATOM 1578 N N . TYR A 1 192 ? -7.366 -0.773 19.184 1.00 98.06 192 TYR A N 1
ATOM 1579 C CA . TYR A 1 192 ? -8.624 -1.486 19.439 1.00 98.06 192 TYR A CA 1
ATOM 1580 C C . TYR A 1 192 ? -8.481 -3.011 19.315 1.00 98.06 192 TYR A C 1
ATOM 1582 O O . TYR A 1 192 ? -9.196 -3.775 19.965 1.00 98.06 192 TYR A O 1
ATOM 1590 N N . THR A 1 193 ? -7.509 -3.469 18.527 1.00 96.62 193 THR A N 1
ATOM 1591 C CA . THR A 1 193 ? -7.254 -4.891 18.266 1.00 96.62 193 THR A CA 1
ATOM 1592 C C . THR A 1 193 ? -6.293 -5.535 19.272 1.00 96.62 193 THR A C 1
ATOM 1594 O O . THR A 1 193 ? -6.053 -6.741 19.196 1.00 96.62 193 THR A O 1
ATOM 1597 N N . PHE A 1 194 ? -5.739 -4.771 20.222 1.00 95.75 194 PHE A N 1
ATOM 1598 C CA . PHE A 1 194 ? -4.826 -5.300 21.234 1.00 95.75 194 PHE A CA 1
ATOM 1599 C C . PHE A 1 194 ? -5.593 -5.855 22.446 1.00 95.75 194 PHE A C 1
ATOM 1601 O O . PHE A 1 194 ? -6.254 -5.123 23.193 1.00 95.75 194 PHE A O 1
ATOM 1608 N N . ASP A 1 195 ? -5.511 -7.172 22.643 1.00 95.31 195 ASP A N 1
ATOM 1609 C CA . ASP A 1 195 ? -6.095 -7.882 23.782 1.00 95.31 195 ASP A CA 1
ATOM 1610 C C . ASP A 1 195 ? -5.125 -7.822 24.964 1.00 95.31 195 ASP A C 1
ATOM 1612 O O . ASP A 1 195 ? -4.213 -8.644 25.097 1.00 95.31 195 ASP A O 1
ATOM 1616 N N . THR A 1 196 ? -5.343 -6.833 25.829 1.00 91.50 196 THR A N 1
ATOM 1617 C CA . THR A 1 196 ? -4.520 -6.564 27.014 1.00 91.50 196 THR A CA 1
ATOM 1618 C C . THR A 1 196 ? -4.505 -7.729 27.999 1.00 91.50 196 THR A C 1
ATOM 1620 O O . THR A 1 196 ? -3.519 -7.905 28.706 1.00 91.50 196 THR A O 1
ATOM 1623 N N . ASN A 1 197 ? -5.556 -8.556 28.033 1.00 93.06 197 ASN A N 1
ATOM 1624 C CA . ASN A 1 197 ? -5.634 -9.694 28.953 1.00 93.06 197 ASN A CA 1
ATOM 1625 C C . ASN A 1 197 ? -4.716 -10.847 28.532 1.00 93.06 197 ASN A C 1
ATOM 1627 O O . ASN A 1 197 ? -4.286 -11.633 29.372 1.00 93.06 197 ASN A O 1
ATOM 1631 N N . ASN A 1 198 ? -4.433 -10.956 27.233 1.00 93.56 198 ASN A N 1
ATOM 1632 C CA . ASN A 1 198 ? -3.647 -12.041 26.648 1.00 93.56 198 ASN A CA 1
ATOM 1633 C C . ASN A 1 198 ? -2.312 -11.567 26.051 1.00 93.56 198 ASN A C 1
ATOM 1635 O O . ASN A 1 198 ? -1.627 -12.376 25.427 1.00 93.56 198 ASN A O 1
ATOM 1639 N N . ASP A 1 199 ? -1.973 -10.281 26.198 1.00 91.62 199 ASP A N 1
ATOM 1640 C CA . ASP A 1 199 ? -0.780 -9.641 25.624 1.00 91.62 199 ASP A CA 1
ATOM 1641 C C . ASP A 1 199 ? -0.582 -9.990 24.134 1.00 91.62 199 ASP A C 1
ATOM 1643 O O . ASP A 1 199 ? 0.478 -10.436 23.683 1.00 91.62 199 ASP A O 1
ATOM 1647 N N . ARG A 1 200 ? -1.660 -9.868 23.346 1.00 92.19 200 ARG A N 1
ATOM 1648 C CA . ARG A 1 200 ? -1.645 -10.242 21.926 1.00 92.19 200 ARG A CA 1
ATOM 1649 C C . ARG A 1 200 ? -2.427 -9.277 21.051 1.00 92.19 200 ARG A C 1
ATOM 1651 O O . ARG A 1 200 ? -3.471 -8.758 21.430 1.00 92.19 200 ARG A O 1
ATOM 1658 N N . TRP A 1 201 ? -1.960 -9.140 19.817 1.00 92.62 201 TRP A N 1
ATOM 1659 C CA . TRP A 1 201 ? -2.719 -8.510 18.743 1.00 92.62 201 TRP A CA 1
ATOM 1660 C C . TRP A 1 201 ? -3.689 -9.529 18.153 1.00 92.62 201 TRP A C 1
ATOM 1662 O O . TRP A 1 201 ? -3.280 -10.624 17.751 1.00 92.62 201 TRP A O 1
ATOM 1672 N N . LEU A 1 202 ? -4.971 -9.184 18.112 1.00 95.50 202 LEU A N 1
ATOM 1673 C CA . LEU A 1 202 ? -5.980 -9.984 17.428 1.00 95.50 202 LEU A CA 1
ATOM 1674 C C . LEU A 1 202 ? -5.789 -9.848 15.904 1.00 95.50 202 LEU A C 1
ATOM 1676 O O . LEU A 1 202 ? -5.389 -8.782 15.431 1.00 95.50 202 LEU A O 1
ATOM 1680 N N . PRO A 1 203 ? -6.052 -10.898 15.104 1.00 95.38 203 PRO A N 1
ATOM 1681 C CA . PRO A 1 203 ? -5.931 -10.856 13.646 1.00 95.38 203 PRO A CA 1
ATOM 1682 C C . PRO A 1 203 ? -7.124 -10.119 13.006 1.00 95.38 203 PRO A C 1
ATOM 1684 O O . PRO A 1 203 ? -7.833 -10.677 12.176 1.00 95.38 203 PRO A O 1
ATOM 1687 N N . ILE A 1 204 ? -7.342 -8.871 13.421 1.00 97.62 204 ILE A N 1
ATOM 1688 C CA . ILE A 1 204 ? -8.420 -7.992 12.968 1.00 97.62 204 ILE A CA 1
ATOM 1689 C C . ILE A 1 204 ? -7.827 -6.929 12.045 1.00 97.62 204 ILE A C 1
ATOM 1691 O O . ILE A 1 204 ? -6.854 -6.259 12.400 1.00 97.62 204 ILE A O 1
ATOM 1695 N N . ALA A 1 205 ? -8.412 -6.769 10.863 1.00 98.19 205 ALA A N 1
ATOM 1696 C CA . ALA A 1 205 ? -8.083 -5.698 9.934 1.00 98.19 205 ALA A CA 1
ATOM 1697 C C . ALA A 1 205 ? -9.033 -4.516 10.161 1.00 98.19 205 ALA A C 1
ATOM 1699 O O . ALA A 1 205 ? -10.241 -4.645 9.973 1.00 98.19 205 ALA A O 1
ATOM 1700 N N . ILE A 1 206 ? -8.491 -3.365 10.566 1.00 98.62 206 ILE A N 1
ATOM 1701 C CA . ILE A 1 206 ? -9.274 -2.170 10.900 1.00 98.62 206 ILE A CA 1
ATOM 1702 C C . ILE A 1 206 ? -8.994 -1.027 9.923 1.00 98.62 206 ILE A C 1
ATOM 1704 O O . ILE A 1 206 ? -7.843 -0.796 9.552 1.00 98.62 206 ILE A O 1
ATOM 1708 N N . GLY A 1 207 ? -10.050 -0.328 9.511 1.00 98.69 207 GLY A N 1
ATOM 1709 C CA . GLY A 1 207 ? -9.985 0.869 8.675 1.00 98.69 207 GLY A CA 1
ATOM 1710 C C . GLY A 1 207 ? -11.048 1.888 9.074 1.00 98.69 207 GLY A C 1
ATOM 1711 O O . GLY A 1 207 ? -11.991 1.567 9.802 1.00 98.69 207 GLY A O 1
ATOM 1712 N N . ARG A 1 208 ? -10.884 3.131 8.620 1.00 98.75 208 ARG A N 1
ATOM 1713 C CA . ARG A 1 208 ? -11.736 4.262 9.004 1.00 98.75 208 ARG A CA 1
ATOM 1714 C C . ARG A 1 208 ? -12.179 5.096 7.804 1.00 98.75 208 ARG A C 1
ATOM 1716 O O . ARG A 1 208 ? -11.378 5.401 6.928 1.00 98.75 208 ARG A O 1
ATOM 1723 N N . ILE A 1 209 ? -13.428 5.556 7.810 1.00 98.62 209 ILE A N 1
ATOM 1724 C CA . ILE A 1 209 ? -13.934 6.639 6.956 1.00 98.62 209 ILE A CA 1
ATOM 1725 C C . ILE A 1 209 ? -14.064 7.902 7.829 1.00 98.62 209 ILE A C 1
ATOM 1727 O O . ILE A 1 209 ? -15.082 8.055 8.509 1.00 98.62 209 ILE A O 1
ATOM 1731 N N . PRO A 1 210 ? -13.050 8.793 7.859 1.00 97.81 210 PRO A N 1
ATOM 1732 C CA . PRO A 1 210 ? -12.991 9.940 8.769 1.00 97.81 210 PRO A CA 1
ATOM 1733 C C . PRO A 1 210 ? -13.815 11.132 8.248 1.00 97.81 210 PRO A C 1
ATOM 1735 O O . PRO A 1 210 ? -13.289 12.225 8.044 1.00 97.81 210 PRO A O 1
ATOM 1738 N N . LEU A 1 211 ? -15.098 10.908 7.956 1.00 97.69 211 LEU A N 1
ATOM 1739 C CA . LEU A 1 211 ? -16.016 11.899 7.385 1.00 97.69 211 LEU A CA 1
ATOM 1740 C C . LEU A 1 211 ? -17.184 12.137 8.339 1.00 97.69 211 LEU A C 1
ATOM 1742 O O . LEU A 1 211 ? -17.614 11.215 9.032 1.00 97.69 211 LEU A O 1
ATOM 1746 N N . SER A 1 212 ? -17.697 13.367 8.361 1.00 97.25 212 SER A N 1
ATOM 1747 C CA . SER A 1 212 ? -18.666 13.793 9.372 1.00 97.25 212 SER A CA 1
ATOM 1748 C C . SER A 1 212 ? -20.129 13.768 8.950 1.00 97.25 212 SER A C 1
ATOM 1750 O O . SER A 1 212 ? -21.023 13.917 9.783 1.00 97.25 212 SER A O 1
ATOM 1752 N N . ASP A 1 213 ? -20.404 13.562 7.665 1.00 97.94 213 ASP A N 1
ATOM 1753 C CA . ASP A 1 213 ? -21.754 13.632 7.123 1.00 97.94 213 ASP A CA 1
ATOM 1754 C C . ASP A 1 213 ? -22.071 12.465 6.176 1.00 97.94 213 ASP A C 1
ATOM 1756 O O . ASP A 1 213 ? -21.204 11.924 5.482 1.00 97.94 213 ASP A O 1
ATOM 1760 N N . ASN A 1 214 ? -23.353 12.085 6.126 1.00 98.19 214 ASN A N 1
ATOM 1761 C CA . ASN A 1 214 ? -23.815 10.960 5.309 1.00 98.19 214 ASN A CA 1
ATOM 1762 C C . ASN A 1 214 ? -23.520 11.155 3.814 1.00 98.19 214 ASN A C 1
ATOM 1764 O O . ASN A 1 214 ? -23.259 10.171 3.127 1.00 98.19 214 ASN A O 1
ATOM 1768 N N . PHE A 1 215 ? -23.552 12.387 3.294 1.00 97.75 215 PHE A N 1
ATOM 1769 C CA . PHE A 1 215 ? -23.324 12.639 1.871 1.00 97.75 215 PHE A CA 1
ATOM 1770 C C . PHE A 1 215 ? -21.877 12.316 1.484 1.00 97.75 215 PHE A C 1
ATOM 1772 O O . PHE A 1 215 ? -21.652 11.570 0.529 1.00 97.75 215 PHE A O 1
ATOM 1779 N N . SER A 1 216 ? -20.906 12.799 2.258 1.00 97.31 216 SER A N 1
ATOM 1780 C CA . SER A 1 216 ? -19.485 12.525 2.032 1.00 97.31 216 SER A CA 1
ATOM 1781 C C . SER A 1 216 ? -19.166 11.029 2.176 1.00 97.31 216 SER A C 1
ATOM 1783 O O . SER A 1 216 ? -18.470 10.465 1.327 1.00 97.31 216 SER A O 1
ATOM 1785 N N . VAL A 1 217 ? -19.730 10.348 3.186 1.00 98.44 217 VAL A N 1
ATOM 1786 C CA . VAL A 1 217 ? -19.563 8.890 3.363 1.00 98.44 217 VAL A CA 1
ATOM 1787 C C . VAL A 1 217 ? -20.151 8.114 2.180 1.00 98.44 217 VAL A C 1
ATOM 1789 O O . VAL A 1 217 ? -19.486 7.236 1.630 1.00 98.44 217 VAL A O 1
ATOM 1792 N N . LEU A 1 218 ? -21.366 8.451 1.736 1.00 98.25 218 LEU A N 1
ATOM 1793 C CA . LEU A 1 218 ? -22.008 7.802 0.587 1.00 98.25 218 LEU A CA 1
ATOM 1794 C C . LEU A 1 218 ? -21.247 8.048 -0.722 1.00 98.25 218 LEU A C 1
ATOM 1796 O O . LEU A 1 218 ? -21.182 7.159 -1.573 1.00 98.25 218 LEU A O 1
ATOM 1800 N N . GLN A 1 219 ? -20.636 9.222 -0.889 1.00 97.00 219 GLN A N 1
ATOM 1801 C CA . GLN A 1 219 ? -19.766 9.490 -2.030 1.00 97.00 219 GLN A CA 1
ATOM 1802 C C . GLN A 1 219 ? -18.528 8.584 -2.005 1.00 97.00 219 GLN A C 1
ATOM 1804 O O . GLN A 1 219 ? -18.147 8.049 -3.048 1.00 97.00 219 GLN A O 1
ATOM 1809 N N . LYS A 1 220 ? -17.931 8.347 -0.829 1.00 97.75 220 LYS A N 1
ATOM 1810 C CA . LYS A 1 220 ? -16.804 7.415 -0.705 1.00 97.75 220 LYS A CA 1
ATOM 1811 C C . LYS A 1 220 ? -17.226 5.968 -0.955 1.00 97.75 220 LYS A C 1
ATOM 1813 O O . LYS A 1 220 ? -16.543 5.279 -1.703 1.00 97.75 220 LYS A O 1
ATOM 1818 N N . LEU A 1 221 ? -18.388 5.548 -0.449 1.00 98.06 221 LEU A N 1
ATOM 1819 C CA . LEU A 1 221 ? -18.980 4.238 -0.749 1.00 98.06 221 LEU A CA 1
ATOM 1820 C C . LEU A 1 221 ? -19.185 4.040 -2.258 1.00 98.06 221 LEU A C 1
ATOM 1822 O O . LEU A 1 221 ? -18.855 2.989 -2.801 1.00 98.06 221 LEU A O 1
ATOM 1826 N N . LYS A 1 222 ? -19.683 5.060 -2.967 1.00 97.19 222 LYS A N 1
ATOM 1827 C CA . LYS A 1 222 ? -19.827 5.018 -4.429 1.00 97.19 222 LYS A CA 1
ATOM 1828 C C . LYS A 1 222 ? -18.481 4.837 -5.135 1.00 97.19 222 LYS A C 1
ATOM 1830 O O . LYS A 1 222 ? -18.408 4.083 -6.108 1.00 97.19 222 LYS A O 1
ATOM 1835 N N . ASN A 1 223 ? -17.433 5.515 -4.668 1.00 95.88 223 ASN A N 1
ATOM 1836 C CA . ASN A 1 223 ? -16.084 5.340 -5.206 1.00 95.88 223 ASN A CA 1
ATOM 1837 C C . ASN A 1 223 ? -15.579 3.911 -4.937 1.00 95.88 223 ASN A C 1
ATOM 1839 O O . ASN A 1 223 ? -15.107 3.271 -5.868 1.00 95.88 223 ASN A O 1
ATOM 1843 N N . THR A 1 224 ? -15.779 3.371 -3.728 1.00 97.06 224 THR A N 1
ATOM 1844 C CA . THR A 1 224 ? -15.448 1.975 -3.368 1.00 97.06 224 THR A CA 1
ATOM 1845 C C . THR A 1 224 ? -16.151 0.980 -4.283 1.00 97.06 224 THR A C 1
ATOM 1847 O O . THR A 1 224 ? -15.509 0.126 -4.887 1.00 97.06 224 THR A O 1
ATOM 1850 N N . HIS A 1 225 ? -17.462 1.138 -4.470 1.00 95.75 225 HIS A N 1
ATOM 1851 C CA . HIS A 1 225 ? -18.233 0.297 -5.379 1.00 95.75 225 HIS A CA 1
ATOM 1852 C C . HIS A 1 225 ? -17.716 0.403 -6.819 1.00 95.75 225 HIS A C 1
ATOM 1854 O O . HIS A 1 225 ? -17.677 -0.591 -7.538 1.00 95.75 225 HIS A O 1
ATOM 1860 N N . THR A 1 226 ? -17.344 1.604 -7.267 1.00 93.56 226 THR A N 1
ATOM 1861 C CA . THR A 1 226 ? -16.792 1.819 -8.611 1.00 93.56 226 THR A CA 1
ATOM 1862 C C . THR A 1 226 ? -15.450 1.114 -8.761 1.00 93.56 226 THR A C 1
ATOM 1864 O O . THR A 1 226 ? -15.273 0.408 -9.745 1.00 93.56 226 THR A O 1
ATOM 1867 N N . TYR A 1 227 ? -14.561 1.249 -7.780 1.00 93.38 227 TYR A N 1
ATOM 1868 C CA . TYR A 1 227 ? -13.246 0.618 -7.760 1.00 93.38 227 TYR A CA 1
ATOM 1869 C C . TYR A 1 227 ? -13.327 -0.913 -7.832 1.00 93.38 227 TYR A C 1
ATOM 1871 O O . TYR A 1 227 ? -12.651 -1.532 -8.650 1.00 93.38 227 TYR A O 1
ATOM 1879 N N . GLU A 1 228 ? -14.197 -1.527 -7.026 1.00 93.56 228 GLU A N 1
ATOM 1880 C CA . GLU A 1 228 ? -14.319 -2.990 -6.973 1.00 93.56 228 GLU A CA 1
ATOM 1881 C C . GLU A 1 228 ? -15.065 -3.579 -8.184 1.00 93.56 228 GLU A C 1
ATOM 1883 O O . GLU A 1 228 ? -14.781 -4.706 -8.589 1.00 93.56 228 GLU A O 1
ATOM 1888 N N . ASN A 1 229 ? -15.990 -2.829 -8.803 1.00 90.19 229 ASN A N 1
ATOM 1889 C CA . ASN A 1 229 ? -16.832 -3.336 -9.899 1.00 90.19 229 ASN A CA 1
ATOM 1890 C C . ASN A 1 229 ? -16.430 -2.876 -11.306 1.00 90.19 229 ASN A C 1
ATOM 1892 O O . ASN A 1 229 ? -16.870 -3.483 -12.282 1.00 90.19 229 ASN A O 1
ATOM 1896 N N . ASN A 1 230 ? -15.632 -1.815 -11.441 1.00 84.88 230 ASN A N 1
ATOM 1897 C CA . ASN A 1 230 ? -15.152 -1.302 -12.726 1.00 84.88 230 ASN A CA 1
ATOM 1898 C C . ASN A 1 230 ? -13.627 -1.316 -12.718 1.00 84.88 230 ASN A C 1
ATOM 1900 O O . ASN A 1 230 ? -13.005 -0.264 -12.553 1.00 84.88 230 ASN A O 1
ATOM 1904 N N . PRO A 1 231 ? -13.008 -2.495 -12.854 1.00 67.19 231 PRO A N 1
ATOM 1905 C CA . PRO A 1 231 ? -11.589 -2.586 -12.614 1.00 67.19 231 PRO A CA 1
ATOM 1906 C C . PRO A 1 231 ? -10.855 -1.879 -13.775 1.00 67.19 231 PRO A C 1
ATOM 1908 O O . PRO A 1 231 ? -11.344 -1.846 -14.911 1.00 67.19 231 PRO A O 1
ATOM 1911 N N . LEU A 1 232 ? -9.749 -1.217 -13.442 1.00 70.81 232 LEU A N 1
ATOM 1912 C CA . LEU A 1 232 ? -8.918 -0.375 -14.309 1.00 70.81 232 LEU A CA 1
ATOM 1913 C C . LEU A 1 232 ? -8.389 -1.126 -15.533 1.00 70.81 232 LEU A C 1
ATOM 1915 O O . LEU A 1 232 ? -8.428 -2.344 -15.597 1.00 70.81 232 LEU A O 1
ATOM 1919 N N . ASN A 1 233 ? -7.831 -0.447 -16.530 1.00 74.12 233 ASN A N 1
ATOM 1920 C CA . ASN A 1 233 ? -7.197 -1.198 -17.615 1.00 74.12 233 ASN A CA 1
ATOM 1921 C C . ASN A 1 233 ? -5.921 -1.931 -17.123 1.00 74.12 233 ASN A C 1
ATOM 1923 O O . ASN A 1 233 ? -5.338 -1.587 -16.095 1.00 74.12 233 ASN A O 1
ATOM 1927 N N . GLY A 1 234 ? -5.462 -2.944 -17.869 1.00 72.38 234 GLY A N 1
ATOM 1928 C CA . GLY A 1 234 ? -4.299 -3.745 -17.466 1.00 72.38 234 GLY A CA 1
ATOM 1929 C C . GLY A 1 234 ? -3.001 -2.950 -17.256 1.00 72.38 234 GLY A C 1
ATOM 1930 O O . GLY A 1 234 ? -2.181 -3.373 -16.450 1.00 72.38 234 GLY A O 1
ATOM 1931 N N . LEU A 1 235 ? -2.806 -1.794 -17.913 1.00 76.75 235 LEU A N 1
ATOM 1932 C CA . LEU A 1 235 ? -1.628 -0.945 -17.654 1.00 76.75 235 LEU A CA 1
ATOM 1933 C C . LEU A 1 235 ? -1.691 -0.354 -16.251 1.00 76.75 235 LEU A C 1
ATOM 1935 O O . LEU A 1 235 ? -0.730 -0.451 -15.496 1.00 76.75 235 LEU A O 1
ATOM 1939 N N . GLU A 1 236 ? -2.835 0.218 -15.900 1.00 84.44 236 GLU A N 1
ATOM 1940 C CA . GLU A 1 236 ? -3.049 0.911 -14.631 1.00 84.44 236 GLU A CA 1
ATOM 1941 C C . GLU A 1 236 ? -2.895 -0.049 -13.432 1.00 84.44 236 GLU A C 1
ATOM 1943 O O . GLU A 1 236 ? -2.197 0.269 -12.470 1.00 84.44 236 GLU A O 1
ATOM 1948 N N . HIS A 1 237 ? -3.418 -1.281 -13.529 1.00 81.81 237 HIS A N 1
ATOM 1949 C CA . HIS A 1 237 ? -3.267 -2.304 -12.476 1.00 81.81 237 HIS A CA 1
ATOM 1950 C C . HIS A 1 237 ? -1.839 -2.799 -12.267 1.00 81.81 237 HIS A C 1
ATOM 1952 O O . HIS A 1 237 ? -1.499 -3.284 -11.189 1.00 81.81 237 HIS A O 1
ATOM 1958 N N . THR A 1 238 ? -1.013 -2.719 -13.304 1.00 88.88 238 THR A N 1
ATOM 1959 C CA . THR A 1 238 ? 0.387 -3.134 -13.219 1.00 88.88 238 THR A CA 1
ATOM 1960 C C . THR A 1 238 ? 1.298 -2.015 -12.748 1.00 88.88 238 THR A C 1
ATOM 1962 O O . THR A 1 238 ? 2.458 -2.271 -12.459 1.00 88.88 238 THR A O 1
ATOM 1965 N N . GLN A 1 239 ? 0.812 -0.779 -12.670 1.00 92.88 239 GLN A N 1
ATOM 1966 C CA . GLN A 1 239 ? 1.633 0.380 -12.363 1.00 92.88 239 GLN A CA 1
ATOM 1967 C C . GLN A 1 239 ? 1.699 0.635 -10.852 1.00 92.88 239 GLN A C 1
ATOM 1969 O O . GLN A 1 239 ? 0.674 0.732 -10.175 1.00 92.88 239 GLN A O 1
ATOM 1974 N N . VAL A 1 240 ? 2.912 0.828 -10.332 1.00 95.31 240 VAL A N 1
ATOM 1975 C CA . VAL A 1 240 ? 3.165 1.354 -8.985 1.00 95.31 240 VAL A CA 1
ATOM 1976 C C . VAL A 1 240 ? 4.004 2.623 -9.060 1.00 95.31 240 VAL A C 1
ATOM 1978 O O . VAL A 1 240 ? 4.939 2.719 -9.850 1.00 95.31 240 VAL A O 1
ATOM 1981 N N . ASN A 1 241 ? 3.718 3.608 -8.221 1.00 96.94 241 ASN A N 1
ATOM 1982 C CA . ASN A 1 241 ? 4.475 4.854 -8.208 1.00 96.94 241 ASN A CA 1
ATOM 1983 C C . ASN A 1 241 ? 5.157 5.035 -6.857 1.00 96.94 241 ASN A C 1
ATOM 1985 O O . ASN A 1 241 ? 4.546 4.868 -5.808 1.00 96.94 241 ASN A O 1
ATOM 1989 N N . ILE A 1 242 ? 6.436 5.384 -6.875 1.00 96.81 242 ILE A N 1
ATOM 1990 C CA . ILE A 1 242 ? 7.272 5.536 -5.691 1.00 96.81 242 ILE A CA 1
ATOM 1991 C C . ILE A 1 242 ? 7.763 6.978 -5.653 1.00 96.81 242 ILE A C 1
ATOM 1993 O O . ILE A 1 242 ? 8.436 7.453 -6.560 1.00 96.81 242 ILE A O 1
ATOM 1997 N N . ILE A 1 243 ? 7.435 7.680 -4.583 1.00 97.31 243 ILE A N 1
ATOM 1998 C CA . ILE A 1 243 ? 7.834 9.052 -4.318 1.00 97.31 243 ILE A CA 1
ATOM 1999 C C . ILE A 1 243 ? 8.757 9.007 -3.104 1.00 97.31 243 ILE A C 1
ATOM 2001 O O . ILE A 1 243 ? 8.386 8.504 -2.046 1.00 97.31 243 ILE A O 1
ATOM 2005 N N . ALA A 1 244 ? 9.970 9.519 -3.240 1.00 95.88 244 ALA A N 1
ATOM 2006 C CA . ALA A 1 244 ? 10.924 9.603 -2.146 1.00 95.88 244 ALA A CA 1
ATOM 2007 C C . ALA A 1 244 ? 11.307 11.061 -1.907 1.00 95.88 244 ALA A C 1
ATOM 2009 O O . ALA A 1 244 ? 11.664 11.758 -2.857 1.00 95.88 244 ALA A O 1
ATOM 2010 N N . SER A 1 245 ? 11.264 11.521 -0.656 1.00 94.50 245 SER A N 1
ATOM 2011 C CA . SER A 1 245 ? 11.941 12.771 -0.301 1.00 94.50 245 SER A CA 1
ATOM 2012 C C . SER A 1 245 ? 13.448 12.542 -0.222 1.00 94.50 245 SER A C 1
ATOM 2014 O O . SER A 1 245 ? 13.916 11.409 -0.086 1.00 94.50 245 SER A O 1
ATOM 2016 N N . ASP A 1 246 ? 14.223 13.621 -0.241 1.00 91.44 246 ASP A N 1
ATOM 2017 C CA . ASP A 1 246 ? 15.607 13.517 0.201 1.00 91.44 246 ASP A CA 1
ATOM 2018 C C . ASP A 1 246 ? 15.648 13.441 1.736 1.00 91.44 246 ASP A C 1
ATOM 2020 O O . ASP A 1 246 ? 14.932 14.170 2.425 1.00 91.44 246 ASP A O 1
ATOM 2024 N N . GLY A 1 247 ? 16.472 12.540 2.271 1.00 86.31 247 GLY A N 1
ATOM 2025 C CA . GLY A 1 247 ? 16.702 12.396 3.710 1.00 86.31 247 GLY A CA 1
ATOM 2026 C C . GLY A 1 247 ? 17.770 13.348 4.259 1.00 86.31 247 GLY A C 1
ATOM 2027 O O . GLY A 1 247 ? 17.978 13.399 5.467 1.00 86.31 247 GLY A O 1
ATOM 2028 N N . GLY A 1 248 ? 18.499 14.071 3.396 1.00 85.94 248 GLY A N 1
ATOM 2029 C CA . GLY A 1 248 ? 19.527 15.030 3.823 1.00 85.94 248 GLY A CA 1
ATOM 2030 C C . GLY A 1 248 ? 20.773 14.383 4.445 1.00 85.94 248 GLY A C 1
ATOM 2031 O O . GLY A 1 248 ? 21.571 15.053 5.097 1.00 85.94 248 GLY A O 1
ATOM 2032 N N . TRP A 1 249 ? 20.974 13.078 4.239 1.00 83.00 249 TRP A N 1
ATOM 2033 C CA . TRP A 1 249 ? 22.103 12.307 4.784 1.00 83.00 249 TRP A CA 1
ATOM 2034 C C . TRP A 1 249 ? 23.379 12.375 3.927 1.00 83.00 249 TRP A C 1
ATOM 2036 O O . TRP A 1 249 ? 24.350 11.653 4.167 1.00 83.00 249 TRP A O 1
ATOM 2046 N N . GLY A 1 250 ? 23.383 13.251 2.923 1.00 85.00 250 GLY A N 1
ATOM 2047 C CA . GLY A 1 250 ? 24.486 13.447 1.993 1.00 85.00 250 GLY A CA 1
ATOM 2048 C C . GLY A 1 250 ? 24.500 12.458 0.817 1.00 85.00 250 GLY A C 1
ATOM 2049 O O . GLY A 1 250 ? 23.808 11.433 0.820 1.00 85.00 250 GLY A O 1
ATOM 2050 N N . PRO A 1 251 ? 25.330 12.740 -0.202 1.00 85.81 251 PRO A N 1
ATOM 2051 C CA . PRO A 1 251 ? 25.249 12.095 -1.516 1.00 85.81 251 PRO A CA 1
ATOM 2052 C C . PRO A 1 251 ? 25.576 10.597 -1.486 1.00 85.81 251 PRO A C 1
ATOM 2054 O O . PRO A 1 251 ? 24.987 9.808 -2.223 1.00 85.81 251 PRO A O 1
ATOM 2057 N N . VAL A 1 252 ? 26.480 10.165 -0.596 1.00 83.56 252 VAL A N 1
ATOM 2058 C CA . VAL A 1 252 ? 26.852 8.744 -0.466 1.00 83.56 252 VAL A CA 1
ATOM 2059 C C . VAL A 1 252 ? 25.665 7.910 0.009 1.00 83.56 252 VAL A C 1
ATOM 2061 O O . VAL A 1 252 ? 25.385 6.862 -0.574 1.00 83.56 252 VAL A O 1
ATOM 2064 N N . PHE A 1 253 ? 24.960 8.378 1.042 1.00 80.88 253 PHE A N 1
ATOM 2065 C CA . PHE A 1 253 ? 23.815 7.660 1.593 1.00 80.88 253 PHE A CA 1
ATOM 2066 C C . PHE A 1 253 ? 22.624 7.696 0.631 1.00 80.88 253 PHE A C 1
ATOM 2068 O O . PHE A 1 253 ? 21.958 6.678 0.413 1.00 80.88 253 PHE A O 1
ATOM 2075 N N . ALA A 1 254 ? 22.384 8.850 0.003 1.00 85.12 254 ALA A N 1
ATOM 2076 C CA . ALA A 1 254 ? 21.344 8.988 -1.006 1.00 85.12 254 ALA A CA 1
ATOM 2077 C C . ALA A 1 254 ? 21.577 8.006 -2.167 1.00 85.12 254 ALA A C 1
ATOM 2079 O O . ALA A 1 254 ? 20.674 7.249 -2.531 1.00 85.12 254 ALA A O 1
ATOM 2080 N N . LYS A 1 255 ? 22.818 7.905 -2.668 1.00 86.50 255 LYS A N 1
ATOM 2081 C CA . LYS A 1 255 ? 23.147 6.950 -3.730 1.00 86.50 255 LYS A CA 1
ATOM 2082 C C . LYS A 1 255 ? 23.027 5.497 -3.282 1.00 86.50 255 LYS A C 1
ATOM 2084 O O . LYS A 1 255 ? 22.534 4.677 -4.053 1.00 86.50 255 LYS A O 1
ATOM 2089 N N . SER A 1 256 ? 23.443 5.151 -2.060 1.00 81.19 256 SER A N 1
ATOM 2090 C CA . SER A 1 256 ? 23.270 3.780 -1.558 1.00 81.19 256 SER A CA 1
ATOM 2091 C C . SER A 1 256 ? 21.800 3.397 -1.407 1.00 81.19 256 SER A C 1
ATOM 2093 O O . SER A 1 256 ? 21.449 2.256 -1.693 1.00 81.19 256 SER A O 1
ATOM 2095 N N . THR A 1 257 ? 20.943 4.342 -1.014 1.00 82.31 257 THR A N 1
ATOM 2096 C CA . THR A 1 257 ? 19.494 4.122 -0.888 1.00 82.31 257 THR A CA 1
ATOM 2097 C C . THR A 1 257 ? 18.849 3.930 -2.256 1.00 82.31 257 THR A C 1
ATOM 2099 O O . THR A 1 257 ? 18.075 2.998 -2.442 1.00 82.31 257 THR A O 1
ATOM 2102 N N . GLU A 1 258 ? 19.231 4.740 -3.248 1.00 87.06 258 GLU A N 1
ATOM 2103 C CA . GLU A 1 258 ? 18.776 4.573 -4.632 1.00 87.06 258 GLU A CA 1
ATOM 2104 C C . GLU A 1 258 ? 19.205 3.215 -5.213 1.00 87.06 258 GLU A C 1
ATOM 2106 O O . GLU A 1 258 ? 18.399 2.520 -5.828 1.00 87.06 258 GLU A O 1
ATOM 2111 N N . LEU A 1 259 ? 20.453 2.792 -4.974 1.00 85.88 259 LEU A N 1
ATOM 2112 C CA . LEU A 1 259 ? 20.942 1.472 -5.390 1.00 85.88 259 LEU A CA 1
ATOM 2113 C C . LEU A 1 259 ? 20.214 0.331 -4.667 1.00 85.88 259 LEU A C 1
ATOM 2115 O O . LEU A 1 259 ? 19.938 -0.701 -5.278 1.00 85.88 259 LEU A O 1
ATOM 2119 N N . ALA A 1 260 ? 19.895 0.498 -3.381 1.00 83.31 260 ALA A N 1
ATOM 2120 C CA . ALA A 1 260 ? 19.116 -0.477 -2.627 1.00 83.31 260 ALA A CA 1
ATOM 2121 C C . ALA A 1 260 ? 17.687 -0.590 -3.176 1.00 83.31 260 ALA A C 1
ATOM 2123 O O . ALA A 1 260 ? 17.217 -1.704 -3.388 1.00 83.31 260 ALA A O 1
ATOM 2124 N N . LEU A 1 261 ? 17.036 0.537 -3.485 1.00 85.06 261 LEU A N 1
ATOM 2125 C CA . LEU A 1 261 ? 15.723 0.564 -4.129 1.00 85.06 261 LEU A CA 1
ATOM 2126 C C . LEU A 1 261 ? 15.762 -0.130 -5.494 1.00 85.06 261 LEU A C 1
ATOM 2128 O O . LEU A 1 261 ? 14.964 -1.029 -5.733 1.00 85.06 261 LEU A O 1
ATOM 2132 N N . GLN A 1 262 ? 16.721 0.216 -6.360 1.00 86.75 262 GLN A N 1
ATOM 2133 C CA . GLN A 1 262 ? 16.909 -0.457 -7.653 1.00 86.75 262 GLN A CA 1
ATOM 2134 C C . GLN A 1 262 ? 17.087 -1.962 -7.478 1.00 86.75 262 GLN A C 1
ATOM 2136 O O . GLN A 1 262 ? 16.526 -2.741 -8.243 1.00 86.75 262 GLN A O 1
ATOM 2141 N N . LYS A 1 263 ? 17.845 -2.379 -6.456 1.00 84.62 263 LYS A N 1
ATOM 2142 C CA . LYS A 1 263 ? 18.069 -3.795 -6.192 1.00 84.62 263 LYS A CA 1
ATOM 2143 C C . LYS A 1 263 ? 16.796 -4.506 -5.748 1.00 84.62 263 LYS A C 1
ATOM 2145 O O . LYS A 1 263 ? 16.531 -5.599 -6.231 1.00 84.62 263 LYS A O 1
ATOM 2150 N N . VAL A 1 264 ? 16.025 -3.887 -4.859 1.00 83.88 264 VAL A N 1
ATOM 2151 C CA . VAL A 1 264 ? 14.729 -4.400 -4.405 1.00 83.88 264 VAL A CA 1
ATOM 2152 C C . VAL A 1 264 ? 13.755 -4.501 -5.580 1.00 83.88 264 VAL A C 1
ATOM 2154 O O . VAL A 1 264 ? 13.126 -5.536 -5.749 1.00 83.88 264 VAL A O 1
ATOM 2157 N N . ILE A 1 265 ? 13.696 -3.491 -6.449 1.00 87.31 265 ILE A N 1
ATOM 2158 C CA . ILE A 1 265 ? 12.896 -3.542 -7.678 1.00 87.31 265 ILE A CA 1
ATOM 2159 C C . ILE A 1 265 ? 13.371 -4.688 -8.587 1.00 87.31 265 ILE A C 1
ATOM 2161 O O . ILE A 1 265 ? 12.558 -5.448 -9.094 1.00 87.31 265 ILE A O 1
ATOM 2165 N N . GLU A 1 266 ? 14.682 -4.855 -8.778 1.00 86.38 266 GLU A N 1
ATOM 2166 C CA . GLU A 1 266 ? 15.239 -5.912 -9.633 1.00 86.38 266 GLU A CA 1
ATOM 2167 C C . GLU A 1 266 ? 14.930 -7.326 -9.122 1.00 86.38 266 GLU A C 1
ATOM 2169 O O . GLU A 1 266 ? 14.731 -8.239 -9.927 1.00 86.38 266 GLU A O 1
ATOM 2174 N N . THR A 1 267 ? 14.963 -7.542 -7.803 1.00 82.62 267 THR A N 1
ATOM 2175 C CA . THR A 1 267 ? 14.839 -8.889 -7.226 1.00 82.62 267 THR A CA 1
ATOM 2176 C C . THR A 1 267 ? 13.439 -9.247 -6.780 1.00 82.62 267 THR A C 1
ATOM 2178 O O . THR A 1 267 ? 13.104 -10.427 -6.811 1.00 82.62 267 THR A O 1
ATOM 2181 N N . GLU A 1 268 ? 12.651 -8.265 -6.355 1.00 83.69 268 GLU A N 1
ATOM 2182 C CA . GLU A 1 268 ? 11.375 -8.506 -5.689 1.00 83.69 268 GLU A CA 1
ATOM 2183 C C . GLU A 1 268 ? 10.165 -8.072 -6.507 1.00 83.69 268 GLU A C 1
ATOM 2185 O O . GLU A 1 268 ? 9.078 -8.577 -6.246 1.00 83.69 268 GLU A O 1
ATOM 2190 N N . LEU A 1 269 ? 10.312 -7.139 -7.453 1.00 87.25 269 LEU A N 1
ATOM 2191 C CA . LEU A 1 269 ? 9.182 -6.679 -8.251 1.00 87.25 269 LEU A CA 1
ATOM 2192 C C . LEU A 1 269 ? 8.824 -7.744 -9.296 1.00 87.25 269 LEU A C 1
ATOM 2194 O O . LEU A 1 269 ? 9.693 -8.224 -10.031 1.00 87.25 269 LEU A O 1
ATOM 2198 N N . SER A 1 270 ? 7.545 -8.113 -9.376 1.00 87.75 270 SER A N 1
ATOM 2199 C CA . SER A 1 270 ? 7.075 -9.043 -10.402 1.00 87.75 270 SER A CA 1
ATOM 2200 C C . SER A 1 270 ? 7.284 -8.457 -11.806 1.00 87.75 270 SER A C 1
ATOM 2202 O O . SER A 1 270 ? 7.237 -7.246 -12.016 1.00 87.75 270 SER A O 1
ATOM 2204 N N . LEU A 1 271 ? 7.528 -9.321 -12.797 1.00 90.69 271 LEU A N 1
ATOM 2205 C CA . LEU A 1 271 ? 7.839 -8.905 -14.176 1.00 90.69 271 LEU A CA 1
ATOM 2206 C C . LEU A 1 271 ? 6.672 -8.195 -14.875 1.00 90.69 271 LEU A C 1
ATOM 2208 O O . LEU A 1 271 ? 6.883 -7.443 -15.827 1.00 90.69 271 LEU A O 1
ATOM 2212 N N . ASP A 1 272 ? 5.454 -8.456 -14.413 1.00 88.38 272 ASP A N 1
ATOM 2213 C CA . ASP A 1 272 ? 4.233 -7.790 -14.852 1.00 88.38 272 ASP A CA 1
ATOM 2214 C C . ASP A 1 272 ? 3.970 -6.482 -14.107 1.00 88.38 272 ASP A C 1
ATOM 2216 O O . ASP A 1 272 ? 2.951 -5.871 -14.356 1.00 88.38 272 ASP A O 1
ATOM 2220 N N . THR A 1 273 ? 4.846 -6.027 -13.208 1.00 91.44 273 THR A N 1
ATOM 2221 C CA . THR A 1 273 ? 4.677 -4.744 -12.521 1.00 91.44 273 THR A CA 1
ATOM 2222 C C . THR A 1 273 ? 5.563 -3.677 -13.165 1.00 91.44 273 THR A C 1
ATOM 2224 O O . THR A 1 273 ? 6.772 -3.846 -13.339 1.00 91.44 273 THR A O 1
ATOM 2227 N N . ASN A 1 274 ? 4.947 -2.562 -13.530 1.00 91.62 274 ASN A N 1
ATOM 2228 C CA . ASN A 1 274 ? 5.575 -1.339 -14.005 1.00 91.62 274 ASN A CA 1
ATOM 2229 C C . ASN A 1 274 ? 5.750 -0.377 -12.832 1.00 91.62 274 ASN A C 1
ATOM 2231 O O . ASN A 1 274 ? 4.951 -0.379 -11.898 1.00 91.62 274 ASN A O 1
ATOM 2235 N N . TYR A 1 275 ? 6.801 0.438 -12.857 1.00 93.69 275 TYR A N 1
ATOM 2236 C CA . TYR A 1 275 ? 7.064 1.380 -11.778 1.00 93.69 275 TYR A CA 1
ATOM 2237 C C . TYR A 1 275 ? 7.383 2.775 -12.305 1.00 93.69 275 TYR A C 1
ATOM 2239 O O . TYR A 1 275 ? 7.868 2.922 -13.419 1.00 93.69 275 TYR A O 1
ATOM 2247 N N . HIS A 1 276 ? 7.093 3.802 -11.513 1.00 95.50 276 HIS A N 1
ATOM 2248 C CA . HIS A 1 276 ? 7.456 5.192 -11.785 1.00 95.50 276 HIS A CA 1
ATOM 2249 C C . HIS A 1 276 ? 8.021 5.805 -10.508 1.00 95.50 276 HIS A C 1
ATOM 2251 O O . HIS A 1 276 ? 7.414 5.678 -9.448 1.00 95.50 276 HIS A O 1
ATOM 2257 N N . VAL A 1 277 ? 9.183 6.446 -10.578 1.00 96.44 277 VAL A N 1
ATOM 2258 C CA . VAL A 1 277 ? 9.896 6.971 -9.411 1.00 96.44 277 VAL A CA 1
ATOM 2259 C C . VAL A 1 277 ? 10.062 8.478 -9.529 1.00 96.44 277 VAL A C 1
ATOM 2261 O O . VAL A 1 277 ? 10.546 8.975 -10.544 1.00 96.44 277 VAL A O 1
ATOM 2264 N N . ILE A 1 278 ? 9.722 9.186 -8.453 1.00 97.12 278 ILE A N 1
ATOM 2265 C CA . ILE A 1 278 ? 10.035 10.600 -8.232 1.00 97.12 278 ILE A CA 1
ATOM 2266 C C . ILE A 1 278 ? 10.928 10.676 -6.994 1.00 97.12 278 ILE A C 1
ATOM 2268 O O . ILE A 1 278 ? 10.562 10.163 -5.938 1.00 97.12 278 ILE A O 1
ATOM 2272 N N . ASN A 1 279 ? 12.095 11.307 -7.102 1.00 95.81 279 ASN A N 1
ATOM 2273 C CA . ASN A 1 279 ? 13.047 11.416 -5.999 1.00 95.81 279 ASN A CA 1
ATOM 2274 C C . ASN A 1 279 ? 13.434 12.876 -5.738 1.00 95.81 279 ASN A C 1
ATOM 2276 O O . ASN A 1 279 ? 13.841 13.589 -6.652 1.00 95.81 279 ASN A O 1
ATOM 2280 N N . GLY A 1 280 ? 13.329 13.302 -4.480 1.00 95.06 280 GLY A N 1
ATOM 2281 C CA . GLY A 1 280 ? 13.668 14.645 -4.023 1.00 95.06 280 GLY A CA 1
ATOM 2282 C C . GLY A 1 280 ? 15.166 14.969 -4.013 1.00 95.06 280 GLY A C 1
ATOM 2283 O O . GLY A 1 280 ? 15.526 16.118 -3.786 1.00 95.06 280 GLY A O 1
ATOM 2284 N N . ASN A 1 281 ? 16.059 14.004 -4.235 1.00 93.25 281 ASN A N 1
ATOM 2285 C CA . ASN A 1 281 ? 17.495 14.264 -4.354 1.00 93.25 281 ASN A CA 1
ATOM 2286 C C . ASN A 1 281 ? 17.852 14.758 -5.770 1.00 93.25 281 ASN A C 1
ATOM 2288 O O . ASN A 1 281 ? 17.807 13.957 -6.702 1.00 93.25 281 ASN A O 1
ATOM 2292 N N . TYR A 1 282 ? 18.303 16.012 -5.926 1.00 91.44 282 TYR A N 1
ATOM 2293 C CA . TYR A 1 282 ? 18.700 16.590 -7.227 1.00 91.44 282 TYR A CA 1
ATOM 2294 C C . TYR A 1 282 ? 19.805 15.832 -7.986 1.00 91.44 282 TYR A C 1
ATOM 2296 O O . TYR A 1 282 ? 19.990 16.058 -9.180 1.00 91.44 282 TYR A O 1
ATOM 2304 N N . GLU A 1 283 ? 20.577 14.960 -7.336 1.00 91.44 283 GLU A N 1
ATOM 2305 C CA . GLU A 1 283 ? 21.587 14.137 -8.019 1.00 91.44 283 GLU A CA 1
ATOM 2306 C C . GLU A 1 283 ? 21.016 12.824 -8.572 1.00 91.44 283 GLU A C 1
ATOM 2308 O O . GLU A 1 283 ? 21.707 12.092 -9.287 1.00 91.44 283 GLU A O 1
ATOM 2313 N N . SER A 1 284 ? 19.767 12.500 -8.235 1.00 92.56 284 SER A N 1
ATOM 2314 C CA . SER A 1 284 ? 19.087 11.315 -8.739 1.00 92.56 284 SER A CA 1
ATOM 2315 C C . SER A 1 284 ? 18.621 11.528 -10.173 1.00 92.56 284 SER A C 1
ATOM 2317 O O . SER A 1 284 ? 18.087 12.579 -10.517 1.00 92.56 284 SER A O 1
ATOM 2319 N N . VAL A 1 285 ? 18.727 10.482 -10.994 1.00 93.00 285 VAL A N 1
ATOM 2320 C CA . VAL A 1 285 ? 18.120 10.463 -12.337 1.00 93.00 285 VAL A CA 1
ATOM 2321 C C . VAL A 1 285 ? 16.590 10.481 -12.287 1.00 93.00 285 VAL A C 1
ATOM 2323 O O . VAL A 1 285 ? 15.959 10.753 -13.297 1.00 93.00 285 VAL A O 1
ATOM 2326 N N . TYR A 1 286 ? 16.002 10.210 -11.117 1.00 94.88 286 TYR A N 1
ATOM 2327 C CA . TYR A 1 286 ? 14.564 10.280 -10.853 1.00 94.88 286 TYR A CA 1
ATOM 2328 C C . TYR A 1 286 ? 14.121 11.641 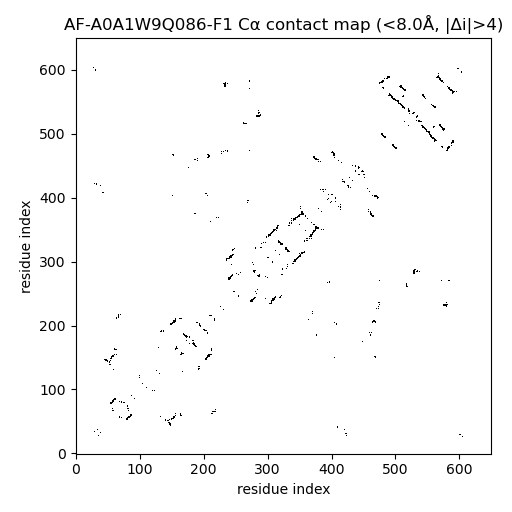-10.292 1.00 94.88 286 TYR A C 1
ATOM 2330 O O . TYR A 1 286 ? 12.994 11.778 -9.814 1.00 94.88 286 TYR A O 1
ATOM 2338 N N . SER A 1 287 ? 15.007 12.637 -10.294 1.00 95.12 287 SER A N 1
ATOM 2339 C CA . SER A 1 287 ? 14.693 13.990 -9.851 1.00 95.12 287 SER A CA 1
ATOM 2340 C C . SER A 1 287 ? 14.165 14.839 -10.999 1.00 95.12 287 SER A C 1
ATOM 2342 O O . SER A 1 287 ? 14.639 14.737 -12.130 1.00 95.12 287 SER A O 1
ATOM 2344 N N . VAL A 1 288 ? 13.204 15.706 -10.694 1.00 94.69 288 VAL A N 1
ATOM 2345 C CA . VAL A 1 288 ? 12.663 16.694 -11.633 1.00 94.69 288 VAL A CA 1
ATOM 2346 C C . VAL A 1 288 ? 13.102 18.102 -11.234 1.00 94.69 288 VAL A C 1
ATOM 2348 O O . VAL A 1 288 ? 13.465 18.333 -10.075 1.00 94.69 288 VAL A O 1
ATOM 2351 N N . PRO A 1 289 ? 13.059 19.078 -12.159 1.00 93.00 289 PRO A N 1
ATOM 2352 C CA . PRO A 1 289 ? 13.247 20.477 -11.801 1.00 93.00 289 PRO A CA 1
ATOM 2353 C C . PRO A 1 289 ? 12.274 20.916 -10.701 1.00 93.00 289 PRO A C 1
ATOM 2355 O O . PRO A 1 289 ? 11.130 20.461 -10.657 1.00 93.00 289 PRO A O 1
ATOM 2358 N N . LYS A 1 290 ? 12.720 21.845 -9.847 1.00 91.88 290 LYS A N 1
ATOM 2359 C CA . LYS A 1 290 ? 11.980 22.344 -8.676 1.00 91.88 290 LYS A CA 1
ATOM 2360 C C . LYS A 1 290 ? 10.513 22.646 -8.978 1.00 91.88 290 LYS A C 1
ATOM 2362 O O . LYS A 1 290 ? 9.628 22.230 -8.241 1.00 91.88 290 LYS A O 1
ATOM 2367 N N . GLU A 1 291 ? 10.261 23.370 -10.063 1.00 92.56 291 GLU A N 1
ATOM 2368 C CA . GLU A 1 291 ? 8.938 23.874 -10.430 1.00 92.56 291 GLU A CA 1
ATOM 2369 C C . GLU A 1 291 ? 7.983 22.772 -10.925 1.00 92.56 291 GLU A C 1
ATOM 2371 O O . GLU A 1 291 ? 6.808 23.048 -11.159 1.00 92.56 291 GLU A O 1
ATOM 2376 N N . GLN A 1 292 ? 8.473 21.541 -11.106 1.00 95.19 292 GLN A N 1
ATOM 2377 C CA . GLN A 1 292 ? 7.722 20.427 -11.688 1.00 95.19 292 GLN A CA 1
ATOM 2378 C C . GLN A 1 292 ? 7.322 19.352 -10.672 1.00 95.19 292 GLN A C 1
ATOM 2380 O O . GLN A 1 292 ? 6.486 18.519 -11.010 1.00 95.19 292 GLN A O 1
ATOM 2385 N N . TYR A 1 293 ? 7.842 19.368 -9.435 1.00 95.62 293 TYR A N 1
ATOM 2386 C CA . TYR A 1 293 ? 7.528 18.331 -8.438 1.00 95.62 293 TYR A CA 1
ATOM 2387 C C . TYR A 1 293 ? 6.025 18.169 -8.200 1.00 95.62 293 TYR A C 1
ATOM 2389 O O . TYR A 1 293 ? 5.506 17.066 -8.367 1.00 95.62 293 TYR A O 1
ATOM 2397 N N . THR A 1 294 ? 5.319 19.258 -7.885 1.00 97.12 294 THR A N 1
ATOM 2398 C CA . THR A 1 294 ? 3.871 19.219 -7.639 1.00 97.12 294 THR A CA 1
ATOM 2399 C C . THR A 1 294 ? 3.118 18.651 -8.842 1.00 97.12 294 THR A C 1
ATOM 2401 O O . THR A 1 294 ? 2.262 17.784 -8.687 1.00 97.12 294 THR A O 1
ATOM 2404 N N . GLN A 1 295 ? 3.464 19.093 -10.056 1.00 97.25 295 GLN A N 1
ATOM 2405 C CA . GLN A 1 295 ? 2.798 18.654 -11.285 1.00 97.25 295 GLN A CA 1
ATOM 2406 C C . GLN A 1 295 ? 3.043 17.171 -11.575 1.00 97.25 295 GLN A C 1
ATOM 2408 O O . GLN A 1 295 ? 2.102 16.456 -11.911 1.00 97.25 295 GLN A O 1
ATOM 2413 N N . GLU A 1 296 ? 4.274 16.687 -11.408 1.00 97.25 296 GLU A N 1
ATOM 2414 C CA . GLU A 1 296 ? 4.597 15.275 -11.631 1.00 97.25 296 GLU A CA 1
ATOM 2415 C C . GLU A 1 296 ? 4.015 14.366 -10.539 1.00 97.25 296 GLU A C 1
ATOM 2417 O O . GLU A 1 296 ? 3.633 13.234 -10.830 1.00 97.25 296 GLU A O 1
ATOM 2422 N N . ILE A 1 297 ? 3.848 14.853 -9.304 1.00 97.62 297 ILE A N 1
ATOM 2423 C CA . ILE A 1 297 ? 3.132 14.119 -8.249 1.00 97.62 297 ILE A CA 1
ATOM 2424 C C . ILE A 1 297 ? 1.634 14.036 -8.555 1.00 97.62 297 ILE A C 1
ATOM 2426 O O . ILE A 1 297 ? 1.063 12.951 -8.464 1.00 97.62 297 ILE A O 1
ATOM 2430 N N . ILE A 1 298 ? 1.001 15.137 -8.971 1.00 97.81 298 ILE A N 1
ATOM 2431 C CA . ILE A 1 298 ? -0.408 15.124 -9.398 1.00 97.81 298 ILE A CA 1
ATOM 2432 C C . ILE A 1 298 ? -0.588 14.151 -10.563 1.00 97.81 298 ILE A C 1
ATOM 2434 O O . ILE A 1 298 ? -1.417 13.250 -10.486 1.00 97.81 298 ILE A O 1
ATOM 2438 N N . LYS A 1 299 ? 0.247 14.258 -11.599 1.00 96.56 299 LYS A N 1
ATOM 2439 C CA . LYS A 1 299 ? 0.233 13.345 -12.745 1.00 96.56 299 LYS A CA 1
ATOM 2440 C C . LYS A 1 299 ? 0.447 11.893 -12.321 1.00 96.56 299 LYS A C 1
ATOM 2442 O O . LYS A 1 299 ? -0.229 11.010 -12.832 1.00 96.56 299 LYS A O 1
ATOM 2447 N N . SER A 1 300 ? 1.339 11.641 -11.363 1.00 95.25 300 SER A N 1
ATOM 2448 C CA . SER A 1 300 ? 1.555 10.315 -10.778 1.00 95.25 300 SER A CA 1
ATOM 2449 C C . SER A 1 300 ? 0.274 9.735 -10.172 1.00 95.25 300 SER A C 1
ATOM 2451 O O . SER A 1 300 ? -0.017 8.563 -10.395 1.00 95.25 300 SER A O 1
ATOM 2453 N N . PHE A 1 301 ? -0.530 10.538 -9.476 1.00 95.56 301 PHE A N 1
ATOM 2454 C CA . PHE A 1 301 ? -1.852 10.109 -9.017 1.00 95.56 301 PHE A CA 1
ATOM 2455 C C . PHE A 1 301 ? -2.838 9.909 -10.177 1.00 95.56 301 PHE A C 1
ATOM 2457 O O . PHE A 1 301 ? -3.544 8.907 -10.213 1.00 95.56 301 PHE A O 1
ATOM 2464 N N . GLU A 1 302 ? -2.858 10.828 -11.145 1.00 94.00 302 GLU A N 1
ATOM 2465 C CA . GLU A 1 302 ? -3.800 10.812 -12.273 1.00 94.00 302 GLU A CA 1
ATOM 2466 C C . GLU A 1 302 ? -3.559 9.692 -13.293 1.00 94.00 302 GLU A C 1
ATOM 2468 O O . GLU A 1 302 ? -4.454 9.375 -14.080 1.00 94.00 302 GLU A O 1
ATOM 2473 N N . MET A 1 303 ? -2.385 9.052 -13.252 1.00 92.00 303 MET A N 1
ATOM 2474 C CA . MET A 1 303 ? -2.112 7.801 -13.967 1.00 92.00 303 MET A CA 1
ATOM 2475 C C . MET A 1 303 ? -2.913 6.605 -13.419 1.00 92.00 303 MET A C 1
ATOM 2477 O O . MET A 1 303 ? -2.829 5.530 -14.003 1.00 92.00 303 MET A O 1
ATOM 2481 N N . ASN A 1 304 ? -3.661 6.768 -12.317 1.00 92.69 304 ASN A N 1
ATOM 2482 C CA . ASN A 1 304 ? -4.380 5.703 -11.610 1.00 92.69 304 ASN A CA 1
ATOM 2483 C C . ASN A 1 304 ? -3.534 4.437 -11.375 1.00 92.69 304 ASN A C 1
ATOM 2485 O O . ASN A 1 304 ? -3.989 3.334 -11.684 1.00 92.69 304 ASN A O 1
ATOM 2489 N N . PRO A 1 305 ? -2.301 4.546 -10.848 1.00 94.31 305 PRO A N 1
ATOM 2490 C CA . PRO A 1 305 ? -1.544 3.354 -10.487 1.00 94.31 305 PRO A CA 1
ATOM 2491 C C . PRO A 1 305 ? -2.313 2.542 -9.436 1.00 94.31 305 PRO A C 1
ATOM 2493 O O . PRO A 1 305 ? -3.051 3.109 -8.623 1.00 94.31 305 PRO A O 1
ATOM 2496 N N . LEU A 1 306 ? -2.072 1.233 -9.376 1.00 94.38 306 LEU A N 1
ATOM 2497 C CA . LEU A 1 306 ? -2.583 0.385 -8.295 1.00 94.38 306 LEU A CA 1
ATOM 2498 C C . LEU A 1 306 ? -2.202 0.963 -6.922 1.00 94.38 306 LEU A C 1
ATOM 2500 O O . LEU A 1 306 ? -3.012 0.999 -5.992 1.00 94.38 306 LEU A O 1
ATOM 2504 N N . TRP A 1 307 ? -0.958 1.434 -6.809 1.00 96.62 307 TRP A N 1
ATOM 2505 C CA . TRP A 1 307 ? -0.382 1.910 -5.561 1.00 96.62 307 TRP A CA 1
ATOM 2506 C C . TRP A 1 307 ? 0.586 3.072 -5.782 1.00 96.62 307 TRP A C 1
ATOM 2508 O O . TRP A 1 307 ? 1.488 2.993 -6.615 1.00 96.62 307 TRP A O 1
ATOM 2518 N N . VAL A 1 308 ? 0.426 4.135 -4.994 1.00 97.88 308 VAL A N 1
ATOM 2519 C CA . VAL A 1 308 ? 1.420 5.195 -4.812 1.00 97.88 308 VAL A CA 1
ATOM 2520 C C . VAL A 1 308 ? 2.013 5.053 -3.418 1.00 97.88 308 VAL A C 1
ATOM 2522 O O . VAL A 1 308 ? 1.297 4.935 -2.425 1.00 97.88 308 VAL A O 1
ATOM 2525 N N . SER A 1 309 ? 3.333 5.105 -3.328 1.00 97.56 309 SER A N 1
ATOM 2526 C CA . SER A 1 309 ? 4.047 5.075 -2.067 1.00 97.56 309 SER A CA 1
ATOM 2527 C C . SER A 1 309 ? 4.903 6.304 -1.905 1.00 97.56 309 SER A C 1
ATOM 2529 O O . SER A 1 309 ? 5.752 6.570 -2.743 1.00 97.56 309 SER A O 1
ATOM 2531 N N . TYR A 1 310 ? 4.760 6.988 -0.782 1.00 97.69 310 TYR A N 1
ATOM 2532 C CA . TYR A 1 310 ? 5.679 8.020 -0.349 1.00 97.69 310 TYR A CA 1
ATOM 2533 C C . TYR A 1 310 ? 6.572 7.524 0.791 1.00 97.69 310 TYR A C 1
ATOM 2535 O O . TYR A 1 310 ? 6.074 6.953 1.760 1.00 97.69 310 TYR A O 1
ATOM 2543 N N . VAL A 1 311 ? 7.880 7.771 0.696 1.00 95.38 311 VAL A N 1
ATOM 2544 C CA . VAL A 1 311 ? 8.862 7.501 1.756 1.00 95.38 311 VAL A CA 1
ATOM 2545 C C . VAL A 1 311 ? 9.680 8.764 2.002 1.00 95.38 311 VAL A C 1
ATOM 2547 O O . VAL A 1 311 ? 10.335 9.266 1.090 1.00 95.38 311 VAL A O 1
ATOM 2550 N N . GLY A 1 312 ? 9.669 9.284 3.227 1.00 94.06 312 GLY A N 1
ATOM 2551 C CA . GLY A 1 312 ? 10.373 10.533 3.510 1.00 94.06 312 GLY A CA 1
ATOM 2552 C C . GLY A 1 312 ? 10.023 11.174 4.843 1.00 94.06 312 GLY A C 1
ATOM 2553 O O . GLY A 1 312 ? 9.525 10.517 5.760 1.00 94.06 312 GLY A O 1
ATOM 2554 N N . HIS A 1 313 ? 10.266 12.479 4.945 1.00 92.44 313 HIS A N 1
ATOM 2555 C CA . HIS A 1 313 ? 9.747 13.283 6.054 1.00 92.44 313 HIS A CA 1
ATOM 2556 C C . HIS A 1 313 ? 8.251 13.548 5.858 1.00 92.44 313 HIS A C 1
ATOM 2558 O O . HIS A 1 313 ? 7.749 13.479 4.741 1.00 92.44 313 HIS A O 1
ATOM 2564 N N . GLY A 1 314 ? 7.505 13.789 6.930 1.00 89.19 314 GLY A N 1
ATOM 2565 C CA . GLY A 1 314 ? 6.072 14.072 6.824 1.00 89.19 314 GLY A CA 1
ATOM 2566 C C . GLY A 1 314 ? 5.655 15.259 7.684 1.00 89.19 314 GLY A C 1
ATOM 2567 O O . GLY A 1 314 ? 6.510 16.000 8.168 1.00 89.19 314 GLY A O 1
ATOM 2568 N N . GLY A 1 315 ? 4.344 15.450 7.813 1.00 90.69 315 GLY A N 1
ATOM 2569 C CA . GLY A 1 315 ? 3.689 16.683 8.247 1.00 90.69 315 GLY A CA 1
ATOM 2570 C C . GLY A 1 315 ? 2.586 17.046 7.250 1.00 90.69 315 GLY A C 1
ATOM 2571 O O . GLY A 1 315 ? 2.017 16.161 6.604 1.00 90.69 315 GLY A O 1
ATOM 2572 N N . SER A 1 316 ? 2.348 18.339 7.047 1.00 89.56 316 SER A N 1
ATOM 2573 C CA . SER A 1 316 ? 1.354 18.870 6.103 1.00 89.56 316 SER A CA 1
ATOM 2574 C C . SER A 1 316 ? 1.748 18.769 4.617 1.00 89.56 316 SER A C 1
ATOM 2576 O O . SER A 1 316 ? 1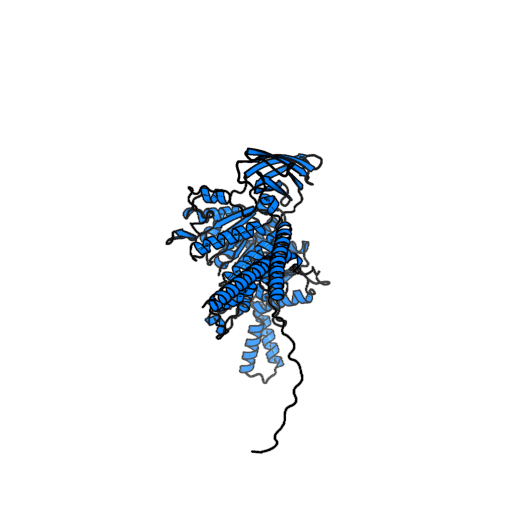.087 19.355 3.759 1.00 89.56 316 SER A O 1
ATOM 2578 N N . GLY A 1 317 ? 2.826 18.058 4.279 1.00 93.38 317 GLY A N 1
ATOM 2579 C CA . GLY A 1 317 ? 3.342 17.976 2.915 1.00 93.38 317 GLY A CA 1
ATOM 2580 C C . GLY A 1 317 ? 4.309 16.815 2.676 1.00 93.38 317 GLY A C 1
ATOM 2581 O O . GLY A 1 317 ? 4.730 16.116 3.599 1.00 93.38 317 GLY A O 1
ATOM 2582 N N . LEU A 1 318 ? 4.654 16.623 1.404 1.00 94.81 318 LEU A N 1
ATOM 2583 C CA . LEU A 1 318 ? 5.713 15.749 0.913 1.00 94.81 318 LEU A CA 1
ATOM 2584 C C . LEU A 1 318 ? 6.993 16.559 0.702 1.00 94.81 318 LEU A C 1
ATOM 2586 O O . LEU A 1 318 ? 6.958 17.678 0.187 1.00 94.81 318 LEU A O 1
ATOM 2590 N N . GLY A 1 319 ? 8.137 15.972 1.035 1.00 91.88 319 GLY A N 1
ATOM 2591 C CA . GLY A 1 319 ? 9.444 16.604 0.908 1.00 91.88 319 GLY A CA 1
ATOM 2592 C C . GLY A 1 319 ? 10.309 16.425 2.157 1.00 91.88 319 GLY A C 1
ATOM 2593 O O . GLY A 1 319 ? 9.969 15.638 3.039 1.00 91.88 319 GLY A O 1
ATOM 2594 N N . PRO A 1 320 ? 11.449 17.128 2.227 1.00 92.88 320 PRO A N 1
ATOM 2595 C CA . PRO A 1 320 ? 11.938 18.084 1.234 1.00 92.88 320 PRO A CA 1
ATOM 2596 C C . PRO A 1 320 ? 12.506 17.408 -0.026 1.00 92.88 320 PRO A C 1
ATOM 2598 O O . PRO A 1 320 ? 12.971 16.267 0.005 1.00 92.88 320 PRO A O 1
ATOM 2601 N N . ALA A 1 321 ? 12.524 18.151 -1.129 1.00 90.75 321 ALA A N 1
ATOM 2602 C CA . ALA A 1 321 ? 13.409 17.916 -2.261 1.00 90.75 321 ALA A CA 1
ATOM 2603 C C . ALA A 1 321 ? 14.575 18.908 -2.210 1.00 90.75 321 ALA A C 1
ATOM 2605 O O . ALA A 1 321 ? 14.351 20.120 -2.195 1.00 90.75 321 ALA A O 1
ATOM 2606 N N . HIS A 1 322 ? 15.816 18.421 -2.201 1.00 87.81 322 HIS A N 1
ATOM 2607 C CA . HIS A 1 322 ? 16.974 19.287 -2.398 1.00 87.81 322 HIS A CA 1
ATOM 2608 C C . HIS A 1 322 ? 17.059 19.658 -3.870 1.00 87.81 322 HIS A C 1
ATOM 2610 O O . HIS A 1 322 ? 17.023 18.796 -4.739 1.00 87.81 322 HIS A O 1
ATOM 2616 N N . ILE A 1 323 ? 17.193 20.951 -4.141 1.00 83.31 323 ILE A N 1
ATOM 2617 C CA . ILE A 1 323 ? 17.402 21.515 -5.483 1.00 83.31 323 ILE A CA 1
ATOM 2618 C C . ILE A 1 323 ? 18.902 21.736 -5.714 1.00 83.31 323 ILE A C 1
ATOM 2620 O O . ILE A 1 323 ? 19.401 21.674 -6.835 1.00 83.31 323 ILE A O 1
ATOM 2624 N N . SER A 1 324 ? 19.617 22.003 -4.622 1.00 82.19 324 SER A N 1
ATOM 2625 C CA . SER A 1 324 ? 21.070 22.078 -4.519 1.00 82.19 324 SER A CA 1
ATOM 2626 C C . SER A 1 324 ? 21.482 21.773 -3.074 1.00 82.19 324 SER A C 1
ATOM 2628 O O . SER A 1 324 ? 20.625 21.620 -2.205 1.00 82.19 324 SER A O 1
ATOM 2630 N N . GLU A 1 325 ? 22.783 21.787 -2.772 1.00 78.31 325 GLU A N 1
ATOM 2631 C CA . GLU A 1 325 ? 23.299 21.619 -1.400 1.00 78.31 325 GLU A CA 1
ATOM 2632 C C . GLU A 1 325 ? 22.711 22.600 -0.360 1.00 78.31 325 GLU A C 1
ATOM 2634 O O . GLU A 1 325 ? 22.842 22.370 0.840 1.00 78.31 325 GLU A O 1
ATOM 2639 N N . LYS A 1 326 ? 22.122 23.730 -0.785 1.00 83.50 326 LYS A N 1
ATOM 2640 C CA . LYS A 1 326 ? 21.654 24.805 0.115 1.00 83.50 326 LYS A CA 1
ATOM 2641 C C . LYS A 1 326 ? 20.197 25.207 -0.077 1.00 83.50 326 LYS A C 1
ATOM 2643 O O . LYS A 1 326 ? 19.731 26.102 0.625 1.00 83.50 326 LYS A O 1
ATOM 2648 N N . GLU A 1 327 ? 19.499 24.605 -1.031 1.00 86.25 327 GLU A N 1
ATOM 2649 C CA . GLU A 1 327 ? 18.139 24.999 -1.390 1.00 86.25 327 GLU A CA 1
ATOM 2650 C C . GLU A 1 327 ? 17.218 23.782 -1.376 1.00 86.25 327 GLU A C 1
ATOM 2652 O O . GLU A 1 327 ? 17.549 22.747 -1.956 1.00 86.25 327 GLU A O 1
ATOM 2657 N N . TYR A 1 328 ? 16.061 23.933 -0.735 1.00 88.81 328 TYR A N 1
ATOM 2658 C CA . TYR A 1 328 ? 15.031 22.910 -0.611 1.00 88.81 328 TYR A CA 1
ATOM 2659 C C . TYR A 1 328 ? 13.687 23.411 -1.154 1.00 88.81 328 TYR A C 1
ATOM 2661 O O . TYR A 1 328 ? 13.403 24.612 -1.149 1.00 88.81 328 TYR A O 1
ATOM 2669 N N . ALA A 1 329 ? 12.863 22.476 -1.617 1.00 88.44 329 ALA A N 1
ATOM 2670 C CA . ALA A 1 329 ? 11.461 22.681 -1.951 1.00 88.44 329 ALA A CA 1
ATOM 2671 C C . ALA A 1 329 ? 10.584 21.643 -1.257 1.00 88.44 329 ALA A C 1
ATOM 2673 O O . ALA A 1 329 ? 10.987 20.497 -1.055 1.00 88.44 329 ALA A O 1
ATOM 2674 N N . GLU A 1 330 ? 9.363 22.049 -0.940 1.00 92.94 330 GLU A N 1
ATOM 2675 C CA . GLU A 1 330 ? 8.271 21.107 -0.731 1.00 92.94 330 GLU A CA 1
ATOM 2676 C C . GLU A 1 330 ? 7.868 20.528 -2.088 1.00 92.94 330 GLU A C 1
ATOM 2678 O O . GLU A 1 330 ? 7.910 21.215 -3.110 1.00 92.94 330 GLU A O 1
ATOM 2683 N N . MET A 1 331 ? 7.540 19.241 -2.108 1.00 96.12 331 MET A N 1
ATOM 2684 C CA . MET A 1 331 ? 7.203 18.533 -3.340 1.00 96.12 331 MET A CA 1
ATOM 2685 C C . MET A 1 331 ? 5.697 18.569 -3.615 1.00 96.12 331 MET A C 1
ATOM 2687 O O . MET A 1 331 ? 5.297 18.573 -4.774 1.00 96.12 331 MET A O 1
ATOM 2691 N N . PHE A 1 332 ? 4.876 18.553 -2.562 1.00 97.56 332 PHE A N 1
ATOM 2692 C CA . PHE A 1 332 ? 3.412 18.538 -2.626 1.00 97.56 332 PHE A CA 1
ATOM 2693 C C . PHE A 1 332 ? 2.835 18.896 -1.253 1.00 97.56 332 PHE A C 1
ATOM 2695 O O . PHE A 1 332 ? 3.310 18.351 -0.256 1.00 97.56 332 PHE A O 1
ATOM 2702 N N . THR A 1 333 ? 1.825 19.757 -1.167 1.00 97.00 333 THR A N 1
ATOM 2703 C CA . THR A 1 333 ? 1.253 20.203 0.121 1.00 97.00 333 THR A CA 1
ATOM 2704 C C . THR A 1 333 ? -0.253 19.939 0.225 1.00 97.00 333 THR A C 1
ATOM 2706 O O . THR A 1 333 ? -0.890 19.461 -0.716 1.00 97.00 333 THR A O 1
ATOM 2709 N N . VAL A 1 334 ? -0.855 20.239 1.383 1.00 97.12 334 VAL A N 1
ATOM 2710 C CA . VAL A 1 334 ? -2.316 20.163 1.575 1.00 97.12 334 VAL A CA 1
ATOM 2711 C C . VAL A 1 334 ? -3.070 21.076 0.598 1.00 97.12 334 VAL A C 1
ATOM 2713 O O . VAL A 1 334 ? -4.152 20.713 0.140 1.00 97.12 334 VAL A O 1
ATOM 2716 N N . GLU A 1 335 ? -2.513 22.230 0.227 1.00 97.31 335 GLU A N 1
ATOM 2717 C CA . GLU A 1 335 ? -3.121 23.152 -0.740 1.00 97.31 335 GLU A CA 1
ATOM 2718 C C . GLU A 1 335 ? -3.251 22.525 -2.140 1.00 97.31 335 GLU A C 1
ATOM 2720 O O . GLU A 1 335 ? -4.232 22.773 -2.852 1.00 97.31 335 GLU A O 1
ATOM 2725 N N . ASP A 1 336 ? -2.309 21.653 -2.507 1.00 97.81 336 ASP A N 1
ATOM 2726 C CA . ASP A 1 336 ? -2.272 20.981 -3.806 1.00 97.81 336 ASP A CA 1
ATOM 2727 C C . ASP A 1 336 ? -3.310 19.854 -3.927 1.00 97.81 336 ASP A C 1
ATOM 2729 O O . ASP A 1 336 ? -3.670 19.465 -5.039 1.00 97.81 336 ASP A O 1
ATOM 2733 N N . VAL A 1 337 ? -3.846 19.352 -2.806 1.00 97.81 337 VAL A N 1
ATOM 2734 C CA . VAL A 1 337 ? -4.804 18.228 -2.765 1.00 97.81 337 VAL A CA 1
ATOM 2735 C C . VAL A 1 337 ? -6.008 18.455 -3.675 1.00 97.81 337 VAL A C 1
ATOM 2737 O O . VAL A 1 337 ? -6.449 17.531 -4.358 1.00 97.81 337 VAL A O 1
ATOM 2740 N N . SER A 1 338 ? -6.517 19.687 -3.721 1.00 97.31 338 SER A N 1
ATOM 2741 C CA . SER A 1 338 ? -7.667 20.053 -4.560 1.00 97.31 338 SER A CA 1
ATOM 2742 C C . SER A 1 338 ? -7.408 19.907 -6.066 1.00 97.31 338 SER A C 1
ATOM 2744 O O . SER A 1 338 ? -8.358 19.830 -6.844 1.00 97.31 338 SER A O 1
ATOM 2746 N N . SER A 1 339 ? -6.138 19.835 -6.473 1.00 97.94 339 SER A N 1
ATOM 2747 C CA . SER A 1 339 ? -5.724 19.639 -7.864 1.00 97.94 339 SER A CA 1
ATOM 2748 C C . SER A 1 339 ? -5.681 18.166 -8.277 1.00 97.94 339 SER A C 1
ATOM 2750 O O . SER A 1 339 ? -5.554 17.882 -9.463 1.00 97.94 339 SER A O 1
ATOM 2752 N N . VAL A 1 340 ? -5.797 17.221 -7.337 1.00 97.31 340 VAL A N 1
ATOM 2753 C CA . VAL A 1 340 ? -5.851 15.786 -7.651 1.00 97.31 340 VAL A CA 1
ATOM 2754 C C . VAL A 1 340 ? -7.265 15.432 -8.111 1.00 97.31 340 VAL A C 1
ATOM 2756 O O . VAL A 1 340 ? -8.184 15.316 -7.299 1.00 97.31 340 VAL A O 1
ATOM 2759 N N . GLY A 1 341 ? -7.455 15.285 -9.424 1.00 95.62 341 GLY A N 1
ATOM 2760 C CA . GLY A 1 341 ? -8.779 15.050 -10.005 1.00 95.62 341 GLY A CA 1
ATOM 2761 C C . GLY A 1 341 ? -9.153 13.578 -10.197 1.00 95.62 341 GLY A C 1
ATOM 2762 O O . GLY A 1 341 ? -10.342 13.256 -10.223 1.00 95.62 341 GLY A O 1
ATOM 2763 N N . ASN A 1 342 ? -8.166 12.692 -10.356 1.00 93.56 342 ASN A N 1
ATOM 2764 C CA . ASN A 1 342 ? -8.384 11.338 -10.872 1.00 93.56 342 ASN A CA 1
ATOM 2765 C C . ASN A 1 342 ? -7.468 10.283 -10.226 1.00 93.56 342 ASN A C 1
ATOM 2767 O O . ASN A 1 342 ? -6.647 9.679 -10.901 1.00 93.56 342 ASN A O 1
ATOM 2771 N N . ALA A 1 343 ? -7.608 10.073 -8.921 1.00 95.12 343 ALA A N 1
ATOM 2772 C CA . ALA A 1 343 ? -6.869 9.071 -8.149 1.00 95.12 343 ALA A CA 1
ATOM 2773 C C . ALA A 1 343 ? -7.797 8.064 -7.448 1.00 95.12 343 ALA A C 1
ATOM 2775 O O . ALA A 1 343 ? -7.359 7.295 -6.596 1.00 95.12 343 ALA A O 1
ATOM 2776 N N . GLN A 1 344 ? -9.092 8.059 -7.782 1.00 93.75 344 GLN A N 1
ATOM 2777 C CA . GLN A 1 344 ? -10.116 7.245 -7.112 1.00 93.75 344 GLN A CA 1
ATOM 2778 C C . GLN A 1 344 ? -9.897 5.737 -7.237 1.00 93.75 344 GLN A C 1
ATOM 2780 O O . GLN A 1 344 ? -10.593 4.985 -6.566 1.00 93.75 344 GLN A O 1
ATOM 2785 N N . ASN A 1 345 ? -8.960 5.296 -8.077 1.00 92.25 345 ASN A N 1
ATOM 2786 C CA . ASN A 1 345 ? -8.613 3.890 -8.228 1.00 92.25 345 ASN A CA 1
ATOM 2787 C C . ASN A 1 345 ? -7.199 3.558 -7.732 1.00 92.25 345 ASN A C 1
ATOM 2789 O O . ASN A 1 345 ? -6.633 2.525 -8.079 1.00 92.25 345 ASN A O 1
ATOM 2793 N N . THR A 1 346 ? -6.629 4.431 -6.910 1.00 95.44 346 THR A N 1
ATOM 2794 C CA . THR A 1 346 ? -5.273 4.297 -6.389 1.00 95.44 346 THR A CA 1
ATOM 2795 C C . THR A 1 346 ? -5.294 4.170 -4.879 1.00 95.44 346 THR A C 1
ATOM 2797 O O . THR A 1 346 ? -6.026 4.882 -4.191 1.00 95.44 346 THR A O 1
ATOM 2800 N N . MET A 1 347 ? -4.447 3.294 -4.347 1.00 97.50 347 MET A N 1
ATOM 2801 C CA . MET A 1 347 ? -4.123 3.263 -2.922 1.00 97.50 347 MET A CA 1
ATOM 2802 C C . MET A 1 347 ? -2.869 4.092 -2.656 1.00 97.50 347 MET A C 1
ATOM 2804 O O . MET A 1 347 ? -1.940 4.077 -3.461 1.00 97.50 347 MET A O 1
ATOM 2808 N N . MET A 1 348 ? -2.804 4.777 -1.517 1.00 97.81 348 MET A N 1
ATOM 2809 C CA . MET A 1 348 ? -1.649 5.596 -1.143 1.00 97.81 348 MET A CA 1
ATOM 2810 C C . MET A 1 348 ? -1.059 5.160 0.197 1.00 97.81 348 MET A C 1
ATOM 2812 O O . MET A 1 348 ? -1.786 5.007 1.173 1.00 97.81 348 MET A O 1
ATOM 2816 N N . THR A 1 349 ? 0.261 5.033 0.288 1.00 98.31 349 THR A N 1
ATOM 2817 C CA . THR A 1 349 ? 0.966 4.833 1.565 1.00 98.31 349 THR A CA 1
ATOM 2818 C C . THR A 1 349 ? 1.908 5.994 1.841 1.00 98.31 349 THR A C 1
ATOM 2820 O O . THR A 1 349 ? 2.749 6.330 1.015 1.00 98.31 349 THR A O 1
ATOM 2823 N N . PHE A 1 350 ? 1.817 6.580 3.029 1.00 97.94 350 PHE A N 1
ATOM 2824 C CA . PHE A 1 350 ? 2.737 7.594 3.530 1.00 97.94 350 PHE A CA 1
ATOM 2825 C C . PHE A 1 350 ? 3.634 6.986 4.601 1.00 97.94 350 PHE A C 1
ATOM 2827 O O . PHE A 1 350 ? 3.300 6.974 5.786 1.00 97.94 350 PHE A O 1
ATOM 2834 N N . VAL A 1 351 ? 4.803 6.501 4.201 1.00 96.38 351 VAL A N 1
ATOM 2835 C CA . VAL A 1 351 ? 5.823 5.988 5.116 1.00 96.38 351 VAL A CA 1
ATOM 2836 C C . VAL A 1 351 ? 6.701 7.149 5.597 1.00 96.38 351 VAL A C 1
ATOM 2838 O O . VAL A 1 351 ? 7.854 7.328 5.204 1.00 96.38 351 VAL A O 1
ATOM 2841 N N . SER A 1 352 ? 6.094 7.983 6.437 1.00 95.31 352 SER A N 1
ATOM 2842 C CA . SER A 1 352 ? 6.673 9.206 6.996 1.00 95.31 352 SER A CA 1
ATOM 2843 C C . SER A 1 352 ? 5.989 9.577 8.312 1.00 95.31 352 SER A C 1
ATOM 2845 O O . SER A 1 352 ? 4.942 9.018 8.630 1.00 95.31 352 SER A O 1
ATOM 2847 N N . CYS A 1 353 ? 6.578 10.488 9.091 1.00 94.31 353 CYS A N 1
ATOM 2848 C CA . CYS A 1 353 ? 6.023 11.002 10.354 1.00 94.31 353 CYS A CA 1
ATOM 2849 C C . CYS A 1 353 ? 4.772 11.863 10.141 1.00 94.31 353 CYS A C 1
ATOM 2851 O O . CYS A 1 353 ? 4.742 12.621 9.179 1.00 94.31 353 CYS A O 1
ATOM 2853 N N . THR A 1 354 ? 3.802 11.801 11.062 1.00 93.94 354 THR A N 1
ATOM 2854 C CA . THR A 1 354 ? 2.667 12.749 11.167 1.00 93.94 354 THR A CA 1
ATOM 2855 C C . THR A 1 354 ? 1.991 13.063 9.825 1.00 93.94 354 THR A C 1
ATOM 2857 O O . THR A 1 354 ? 1.614 14.198 9.550 1.00 93.94 354 THR A O 1
ATOM 2860 N N . SER A 1 355 ? 1.881 12.066 8.948 1.00 96.12 355 SER A N 1
ATOM 2861 C CA . SER A 1 355 ? 1.438 12.245 7.561 1.00 96.12 355 SER A CA 1
ATOM 2862 C C . SER A 1 355 ? -0.076 12.319 7.401 1.00 96.12 355 SER A C 1
ATOM 2864 O O . SER A 1 355 ? -0.573 12.576 6.306 1.00 96.12 355 SER A O 1
ATOM 2866 N N . GLU A 1 356 ? -0.824 12.131 8.486 1.00 95.25 356 GLU A N 1
ATOM 2867 C CA . GLU A 1 356 ? -2.281 12.260 8.505 1.00 95.25 356 GLU A CA 1
ATOM 2868 C C . GLU A 1 356 ? -2.789 13.648 8.124 1.00 95.25 356 GLU A C 1
ATOM 2870 O O . GLU A 1 356 ? -3.867 13.752 7.537 1.00 95.25 356 GLU A O 1
ATOM 2875 N N . GLU A 1 357 ? -2.017 14.697 8.423 1.00 95.12 357 GLU A N 1
ATOM 2876 C CA . GLU A 1 357 ? -2.355 16.079 8.064 1.00 95.12 357 GLU A CA 1
ATOM 2877 C C . GLU A 1 357 ? -2.554 16.242 6.553 1.00 95.12 357 GLU A C 1
ATOM 2879 O O . GLU A 1 357 ? -3.422 16.998 6.128 1.00 95.12 357 GLU A O 1
ATOM 2884 N N . LEU A 1 358 ? -1.808 15.478 5.748 1.00 96.81 358 LEU A N 1
ATOM 2885 C CA . LEU A 1 358 ? -1.965 15.413 4.297 1.00 96.81 358 LEU A CA 1
ATOM 2886 C C . LEU A 1 358 ? -2.871 14.256 3.850 1.00 96.81 358 LEU A C 1
ATOM 2888 O O . LEU A 1 358 ? -3.680 14.413 2.933 1.00 96.81 358 LEU A O 1
ATOM 2892 N N . ALA A 1 359 ? -2.760 13.090 4.490 1.00 97.56 359 ALA A N 1
ATOM 2893 C CA . ALA A 1 359 ? -3.469 11.886 4.065 1.00 97.56 359 ALA A CA 1
ATOM 2894 C C . ALA A 1 359 ? -4.991 12.005 4.197 1.00 97.56 359 ALA A C 1
ATOM 2896 O O . ALA A 1 359 ? -5.705 11.487 3.337 1.00 97.56 359 ALA A O 1
ATOM 2897 N N . LYS A 1 360 ? -5.494 12.694 5.233 1.00 97.00 360 LYS A N 1
ATOM 2898 C CA . LYS A 1 360 ? -6.937 12.880 5.442 1.00 97.00 360 LYS A CA 1
ATOM 2899 C C . LYS A 1 360 ? -7.556 13.812 4.400 1.00 97.00 360 LYS A C 1
ATOM 2901 O O . LYS A 1 360 ? -8.485 13.358 3.738 1.00 97.00 360 LYS A O 1
ATOM 2906 N N . PRO A 1 361 ? -7.067 15.054 4.168 1.00 97.62 361 PRO A N 1
ATOM 2907 C CA . PRO A 1 361 ? -7.584 15.872 3.072 1.00 97.62 361 PRO A CA 1
ATOM 2908 C C . PRO A 1 361 ? -7.501 15.157 1.724 1.00 97.62 361 PRO A C 1
ATOM 2910 O O . PRO A 1 361 ? -8.454 15.210 0.949 1.00 97.62 361 PRO A O 1
ATOM 2913 N N . LEU A 1 362 ? -6.397 14.446 1.458 1.00 97.75 362 LEU A N 1
ATOM 2914 C CA . LEU A 1 362 ? -6.220 13.715 0.206 1.00 97.75 362 LEU A CA 1
ATOM 2915 C C . LEU A 1 362 ? -7.220 12.560 0.054 1.00 97.75 362 LEU A C 1
ATOM 2917 O O . LEU A 1 362 ? -7.769 12.382 -1.026 1.00 97.75 362 LEU A O 1
ATOM 2921 N N . PHE A 1 363 ? -7.503 11.807 1.118 1.00 98.19 363 PHE A N 1
ATOM 2922 C CA . PHE A 1 363 ? -8.534 10.766 1.122 1.00 98.19 363 PHE A CA 1
ATOM 2923 C C . PHE A 1 363 ? -9.949 11.343 0.970 1.00 98.19 363 PHE A C 1
ATOM 2925 O O . PHE A 1 363 ? -10.772 10.783 0.241 1.00 98.19 363 PHE A O 1
ATOM 2932 N N . SER A 1 364 ? -10.238 12.445 1.662 1.00 97.19 364 SER A N 1
ATOM 2933 C CA . SER A 1 364 ? -11.550 13.098 1.663 1.00 97.19 364 SER A CA 1
ATOM 2934 C C . SER A 1 364 ? -11.849 13.832 0.357 1.00 97.19 364 SER A C 1
ATOM 2936 O O . SER A 1 364 ? -13.017 14.030 0.022 1.00 97.19 364 SER A O 1
ATOM 2938 N N . ASN A 1 365 ? -10.821 14.217 -0.403 1.00 97.38 365 ASN A N 1
ATOM 2939 C CA . ASN A 1 365 ? -10.987 14.774 -1.737 1.00 97.38 365 ASN A CA 1
ATOM 2940 C C . ASN A 1 365 ? -11.751 13.774 -2.630 1.00 97.38 365 ASN A C 1
ATOM 2942 O O . ASN A 1 365 ? -11.304 12.632 -2.772 1.00 97.38 365 ASN A O 1
ATOM 2946 N N . PRO A 1 366 ? -12.864 14.169 -3.283 1.00 94.88 366 PRO A N 1
ATOM 2947 C CA . PRO A 1 366 ? -13.615 13.269 -4.149 1.00 94.88 366 PRO A CA 1
ATOM 2948 C C . PRO A 1 366 ? -12.756 12.621 -5.233 1.00 94.88 366 PRO A C 1
ATOM 2950 O O . PRO A 1 366 ? -12.977 11.454 -5.529 1.00 94.88 366 PRO A O 1
ATOM 2953 N N . GLY A 1 367 ? -11.787 13.347 -5.802 1.00 95.31 367 GLY A N 1
ATOM 2954 C CA . GLY A 1 367 ? -10.841 12.843 -6.806 1.00 95.31 367 GLY A CA 1
ATOM 2955 C C . GLY A 1 367 ? -9.621 12.116 -6.234 1.00 95.31 367 GLY A C 1
ATOM 2956 O O . GLY A 1 367 ? -8.770 11.691 -7.004 1.00 95.31 367 GLY A O 1
ATOM 2957 N N . GLY A 1 368 ? -9.507 11.989 -4.912 1.00 97.25 368 GLY A N 1
ATOM 2958 C CA . GLY A 1 368 ? -8.347 11.415 -4.238 1.00 97.25 368 GLY A CA 1
ATOM 2959 C C . GLY A 1 368 ? -8.333 9.879 -4.162 1.00 97.25 368 GLY A C 1
ATOM 2960 O O . GLY A 1 368 ? -9.287 9.229 -4.595 1.00 97.25 368 GLY A O 1
ATOM 2961 N N . PRO A 1 369 ? -7.263 9.299 -3.581 1.00 97.62 369 PRO A N 1
ATOM 2962 C CA . PRO A 1 369 ? -7.058 7.860 -3.407 1.00 97.62 369 PRO A CA 1
ATOM 2963 C C . PRO A 1 369 ? -8.237 7.145 -2.746 1.00 97.62 369 PRO A C 1
ATOM 2965 O O . PRO A 1 369 ? -8.884 7.687 -1.840 1.00 97.62 369 PRO A O 1
ATOM 2968 N N . ILE A 1 370 ? -8.492 5.897 -3.147 1.00 97.75 370 ILE A N 1
ATOM 2969 C CA . ILE A 1 370 ? -9.573 5.088 -2.568 1.00 97.75 370 ILE A CA 1
ATOM 2970 C C . ILE A 1 370 ? -9.287 4.679 -1.125 1.00 97.75 370 ILE A C 1
ATOM 2972 O O . ILE A 1 370 ? -10.206 4.609 -0.310 1.00 97.75 370 ILE A O 1
ATOM 2976 N N . ALA A 1 371 ? -8.009 4.485 -0.810 1.00 98.50 371 ALA A N 1
ATOM 2977 C CA . ALA A 1 371 ? -7.512 4.199 0.521 1.00 98.50 371 ALA A CA 1
ATOM 2978 C C . ALA A 1 371 ? -6.174 4.910 0.742 1.00 98.50 371 ALA A C 1
ATOM 2980 O O . ALA A 1 371 ? -5.364 5.025 -0.184 1.00 98.50 371 ALA A O 1
ATOM 2981 N N . THR A 1 372 ? -5.930 5.371 1.966 1.00 98.56 372 THR A N 1
ATOM 2982 C CA . THR A 1 372 ? -4.645 5.937 2.374 1.00 98.56 372 THR A CA 1
ATOM 2983 C C . THR A 1 372 ? -4.160 5.287 3.668 1.00 98.56 372 THR A C 1
ATOM 2985 O O . THR A 1 372 ? -4.941 5.009 4.572 1.00 98.56 372 THR A O 1
ATOM 2988 N N . ILE A 1 373 ? -2.861 5.015 3.758 1.00 98.50 373 ILE A N 1
ATOM 2989 C CA . ILE A 1 373 ? -2.196 4.543 4.974 1.00 98.50 373 ILE A CA 1
ATOM 2990 C C . ILE A 1 373 ? -1.227 5.631 5.409 1.00 98.50 373 ILE A C 1
ATOM 2992 O O . ILE A 1 373 ? -0.363 6.023 4.628 1.00 98.50 373 ILE A O 1
ATOM 2996 N N . SER A 1 374 ? -1.335 6.113 6.639 1.00 97.81 374 SER A N 1
ATOM 2997 C CA . SER A 1 374 ? -0.490 7.205 7.141 1.00 97.81 374 SER A CA 1
ATOM 2998 C C . SER A 1 374 ? -0.244 7.085 8.632 1.00 97.81 374 SER A C 1
ATOM 3000 O O . SER A 1 374 ? -0.877 6.277 9.300 1.00 97.81 374 SER A O 1
ATOM 3002 N N . SER A 1 375 ? 0.681 7.881 9.155 1.00 97.19 375 SER A N 1
ATOM 3003 C CA . SER A 1 375 ? 1.085 7.826 10.555 1.00 97.19 375 SER A CA 1
ATOM 3004 C C . SER A 1 375 ? 0.540 9.022 11.352 1.00 97.19 375 SER A C 1
ATOM 3006 O O . SER A 1 375 ? 0.589 10.165 10.891 1.00 97.19 375 SER A O 1
ATOM 3008 N N . SER A 1 376 ? 0.035 8.770 12.559 1.00 96.19 376 SER A N 1
ATOM 3009 C CA . SER A 1 376 ? -0.522 9.791 13.465 1.00 96.19 376 SER A CA 1
ATOM 3010 C C . SER A 1 376 ? 0.515 10.557 14.283 1.00 96.19 376 SER A C 1
ATOM 3012 O O . SER A 1 376 ? 0.224 11.609 14.857 1.00 96.19 376 SER A O 1
ATOM 3014 N N . ARG A 1 377 ? 1.725 10.007 14.388 1.00 94.56 377 ARG A N 1
ATOM 3015 C CA . ARG A 1 377 ? 2.832 10.504 15.211 1.00 94.56 377 ARG A CA 1
ATOM 3016 C C . ARG A 1 377 ? 4.155 10.311 14.480 1.00 94.56 377 ARG A C 1
ATOM 3018 O O . ARG A 1 377 ? 4.215 9.903 13.319 1.00 94.56 377 ARG A O 1
ATOM 3025 N N . ILE A 1 378 ? 5.238 10.640 15.170 1.00 90.56 378 ILE A N 1
ATOM 3026 C CA . ILE A 1 378 ? 6.591 10.427 14.674 1.00 90.56 378 ILE A CA 1
ATOM 3027 C C . ILE A 1 378 ? 6.851 8.927 14.496 1.00 90.56 378 ILE A C 1
ATOM 3029 O O . ILE A 1 378 ? 6.450 8.095 15.306 1.00 90.56 378 ILE A O 1
ATOM 3033 N N . THR A 1 379 ? 7.506 8.602 13.385 1.00 91.38 379 THR A N 1
ATOM 3034 C CA . THR A 1 379 ? 7.903 7.246 13.004 1.00 91.38 379 THR A CA 1
ATOM 3035 C C . THR A 1 379 ? 9.419 7.182 12.864 1.00 91.38 379 THR A C 1
ATOM 3037 O O . THR A 1 379 ? 10.101 8.207 12.822 1.00 91.38 379 THR A O 1
ATOM 3040 N N . PHE A 1 380 ? 9.967 5.972 12.800 1.00 86.81 380 PHE A N 1
ATOM 3041 C CA . PHE A 1 380 ? 11.410 5.757 12.795 1.00 86.81 380 PHE A CA 1
ATOM 3042 C C . PHE A 1 380 ? 11.862 5.255 11.426 1.00 86.81 380 PHE A C 1
ATOM 3044 O O . PHE A 1 380 ? 11.323 4.277 10.915 1.00 86.81 380 PHE A O 1
ATOM 3051 N N . ALA A 1 381 ? 12.880 5.894 10.839 1.00 84.00 381 ALA A N 1
ATOM 3052 C CA . ALA A 1 381 ? 13.329 5.624 9.467 1.00 84.00 381 ALA A CA 1
ATOM 3053 C C . ALA A 1 381 ? 13.703 4.150 9.214 1.00 84.00 381 ALA A C 1
ATOM 3055 O O . ALA A 1 381 ? 13.363 3.576 8.177 1.00 84.00 381 ALA A O 1
ATOM 3056 N N . TYR A 1 382 ? 14.373 3.517 10.178 1.00 81.19 382 TYR A N 1
ATOM 3057 C CA . TYR A 1 382 ? 14.739 2.105 10.079 1.00 81.19 382 TYR A CA 1
ATOM 3058 C C . TYR A 1 382 ? 13.496 1.210 10.040 1.00 81.19 382 TYR A C 1
ATOM 3060 O O . TYR A 1 382 ? 13.323 0.410 9.126 1.00 81.19 382 TYR A O 1
ATOM 3068 N N . SER A 1 383 ? 12.576 1.428 10.971 1.00 84.38 383 SER A N 1
ATOM 3069 C CA . SER A 1 383 ? 11.304 0.724 11.070 1.00 84.38 383 SER A CA 1
ATOM 3070 C C . SER A 1 383 ? 10.434 0.901 9.815 1.00 84.38 383 SER A C 1
ATOM 3072 O O . SER A 1 383 ? 9.909 -0.056 9.248 1.00 84.38 383 SER A O 1
ATOM 3074 N N . ASN A 1 384 ? 10.376 2.132 9.307 1.00 89.19 384 ASN A N 1
ATOM 3075 C CA . ASN A 1 384 ? 9.737 2.514 8.049 1.00 89.19 384 ASN A CA 1
ATOM 3076 C C . ASN A 1 384 ? 10.292 1.748 6.839 1.00 89.19 384 ASN A C 1
ATOM 3078 O O . ASN A 1 384 ? 9.530 1.379 5.950 1.00 89.19 384 ASN A O 1
ATOM 3082 N N . THR A 1 385 ? 11.596 1.462 6.812 1.00 84.94 385 THR A N 1
ATOM 3083 C CA . THR A 1 385 ? 12.224 0.713 5.710 1.00 84.94 385 THR A CA 1
ATOM 3084 C C . THR A 1 385 ? 11.637 -0.694 5.586 1.00 84.94 385 THR A C 1
ATOM 3086 O O . THR A 1 385 ? 11.359 -1.159 4.479 1.00 84.94 385 THR A O 1
ATOM 3089 N N . PHE A 1 386 ? 11.405 -1.378 6.709 1.00 84.94 386 PHE A N 1
ATOM 3090 C CA . PHE A 1 386 ? 10.815 -2.718 6.681 1.00 84.94 386 PHE A CA 1
ATOM 3091 C C . PHE A 1 386 ? 9.320 -2.687 6.431 1.00 84.94 386 PHE A C 1
ATOM 3093 O O . PHE A 1 386 ? 8.858 -3.494 5.633 1.00 84.94 386 PHE A O 1
ATOM 3100 N N . LEU A 1 387 ? 8.592 -1.741 7.034 1.00 90.56 387 LEU A N 1
ATOM 3101 C CA . LEU A 1 387 ? 7.174 -1.558 6.739 1.00 90.56 387 LEU A CA 1
ATOM 3102 C C . LEU A 1 387 ? 6.958 -1.344 5.234 1.00 90.56 387 LEU A C 1
ATOM 3104 O O . LEU A 1 387 ? 6.146 -2.036 4.632 1.00 90.56 387 LEU A O 1
ATOM 3108 N N . GLN A 1 388 ? 7.735 -0.454 4.611 1.00 91.50 388 GLN A N 1
ATOM 3109 C CA . GLN A 1 388 ? 7.680 -0.194 3.171 1.00 91.50 388 GLN A CA 1
ATOM 3110 C C . GLN A 1 388 ? 7.953 -1.454 2.343 1.00 91.50 388 GLN A C 1
ATOM 3112 O O . GLN A 1 388 ? 7.242 -1.747 1.382 1.00 91.50 388 GLN A O 1
ATOM 3117 N N . LYS A 1 389 ? 8.994 -2.205 2.711 1.00 88.19 389 LYS A N 1
ATOM 3118 C CA . LYS A 1 389 ? 9.334 -3.468 2.056 1.00 88.19 389 LYS A CA 1
ATOM 3119 C C . LYS A 1 389 ? 8.194 -4.480 2.188 1.00 88.19 389 LYS A C 1
ATOM 3121 O O . LYS A 1 389 ? 7.830 -5.096 1.194 1.00 88.19 389 LYS A O 1
ATOM 3126 N N . ASP A 1 390 ? 7.656 -4.674 3.390 1.00 89.31 390 ASP A N 1
ATOM 3127 C CA . ASP A 1 390 ? 6.579 -5.635 3.642 1.00 89.31 390 ASP A CA 1
ATOM 3128 C C . ASP A 1 390 ? 5.301 -5.241 2.899 1.00 89.31 390 ASP A C 1
ATOM 3130 O O . ASP A 1 390 ? 4.701 -6.096 2.255 1.00 89.31 390 ASP A O 1
ATOM 3134 N N . LEU A 1 391 ? 4.945 -3.952 2.880 1.00 93.50 391 LEU A N 1
ATOM 3135 C CA . LEU A 1 391 ? 3.852 -3.437 2.052 1.00 93.50 391 LEU A CA 1
ATOM 3136 C C . LEU A 1 391 ? 4.067 -3.802 0.575 1.00 93.50 391 LEU A C 1
ATOM 3138 O O . LEU A 1 391 ? 3.195 -4.401 -0.046 1.00 93.50 391 LEU A O 1
ATOM 3142 N N . MET A 1 392 ? 5.244 -3.530 0.014 1.00 91.69 392 MET A N 1
ATOM 3143 C CA . MET A 1 392 ? 5.523 -3.847 -1.388 1.00 91.69 392 MET A CA 1
ATOM 3144 C C . MET A 1 392 ? 5.432 -5.355 -1.686 1.00 91.69 392 MET A C 1
ATOM 3146 O O . MET A 1 392 ? 4.779 -5.758 -2.646 1.00 91.69 392 MET A O 1
ATOM 3150 N N . LEU A 1 393 ? 6.070 -6.197 -0.866 1.00 87.94 393 LEU A N 1
ATOM 3151 C CA . LEU A 1 393 ? 6.107 -7.648 -1.085 1.00 87.94 393 LEU A CA 1
ATOM 3152 C C . LEU A 1 393 ? 4.728 -8.293 -0.938 1.00 87.94 393 LEU A C 1
ATOM 3154 O O . LEU A 1 393 ? 4.359 -9.138 -1.751 1.00 87.94 393 LEU A O 1
ATOM 3158 N N . LEU A 1 394 ? 3.962 -7.889 0.076 1.00 91.12 394 LEU A N 1
ATOM 3159 C CA . LEU A 1 394 ? 2.622 -8.420 0.308 1.00 91.12 394 LEU A CA 1
ATOM 3160 C C . LEU A 1 394 ? 1.656 -8.026 -0.813 1.00 91.12 394 LEU A C 1
ATOM 3162 O O . LEU A 1 394 ? 0.796 -8.822 -1.188 1.00 91.12 394 LEU A O 1
ATOM 3166 N N . LEU A 1 395 ? 1.813 -6.816 -1.359 1.00 92.44 395 LEU A N 1
ATOM 3167 C CA . LEU A 1 395 ? 1.004 -6.344 -2.474 1.00 92.44 395 LEU A CA 1
ATOM 3168 C C . LEU A 1 395 ? 1.342 -7.104 -3.761 1.00 92.44 395 LEU A C 1
ATOM 3170 O O . LEU A 1 395 ? 0.456 -7.663 -4.391 1.00 92.44 395 LEU A O 1
ATOM 3174 N N . ILE A 1 396 ? 2.617 -7.140 -4.149 1.00 88.88 396 ILE A N 1
ATOM 3175 C CA . ILE A 1 396 ? 3.014 -7.592 -5.491 1.00 88.88 396 ILE A CA 1
ATOM 3176 C C . ILE A 1 396 ? 3.236 -9.107 -5.553 1.00 88.88 396 ILE A C 1
ATOM 3178 O O . ILE A 1 396 ? 2.813 -9.750 -6.511 1.00 88.88 396 ILE A O 1
ATOM 3182 N N . ASN A 1 397 ? 3.876 -9.694 -4.536 1.00 85.06 397 ASN A N 1
ATOM 3183 C CA . ASN A 1 397 ? 4.302 -11.096 -4.578 1.00 85.06 397 ASN A CA 1
ATOM 3184 C C . ASN A 1 397 ? 3.307 -12.035 -3.905 1.00 85.06 397 ASN A C 1
ATOM 3186 O O . ASN A 1 397 ? 3.018 -13.101 -4.443 1.00 85.06 397 ASN A O 1
ATOM 3190 N N . ASP A 1 398 ? 2.795 -11.655 -2.734 1.00 85.44 398 ASP A N 1
ATOM 3191 C CA . ASP A 1 398 ? 1.827 -12.489 -2.010 1.00 85.44 398 ASP A CA 1
ATOM 3192 C C . ASP A 1 398 ? 0.374 -12.197 -2.412 1.00 85.44 398 ASP A C 1
ATOM 3194 O O . ASP A 1 398 ? -0.518 -12.956 -2.037 1.00 85.44 398 ASP A O 1
ATOM 3198 N N . GLN A 1 399 ? 0.149 -11.133 -3.195 1.00 88.81 399 GLN A N 1
ATOM 3199 C CA . GLN A 1 399 ? -1.147 -10.738 -3.751 1.00 88.81 399 GLN A CA 1
ATOM 3200 C C . GLN A 1 399 ? -2.272 -10.739 -2.704 1.00 88.81 399 GLN A C 1
ATOM 3202 O O . GLN A 1 399 ? -3.359 -11.285 -2.921 1.00 88.81 399 GLN A O 1
ATOM 3207 N N . VAL A 1 400 ? -2.007 -10.126 -1.542 1.00 92.75 400 VAL A N 1
ATOM 3208 C CA . VAL A 1 400 ? -2.996 -10.023 -0.459 1.00 92.75 400 VAL A CA 1
ATOM 3209 C C . VAL A 1 400 ? -4.270 -9.369 -0.988 1.00 92.75 400 VAL A C 1
ATOM 3211 O O . VAL A 1 400 ? -4.224 -8.307 -1.601 1.00 92.75 400 VAL A O 1
ATOM 3214 N N . SER A 1 401 ? -5.415 -10.017 -0.777 1.00 93.44 401 SER A N 1
ATOM 3215 C CA . SER A 1 401 ? -6.642 -9.672 -1.501 1.00 93.44 401 SER A CA 1
ATOM 3216 C C . SER A 1 401 ? -7.373 -8.445 -0.966 1.00 93.44 401 SER A C 1
ATOM 3218 O O . SER A 1 401 ? -8.153 -7.872 -1.708 1.00 93.44 401 SER A O 1
ATOM 3220 N N . ALA A 1 402 ? -7.130 -8.018 0.278 1.00 97.19 402 ALA A N 1
ATOM 3221 C CA . ALA A 1 402 ? -7.819 -6.879 0.887 1.00 97.19 402 ALA A CA 1
ATOM 3222 C C . ALA A 1 402 ? -6.843 -5.877 1.520 1.00 97.19 402 ALA A C 1
ATOM 3224 O O . ALA A 1 402 ? -5.841 -6.276 2.118 1.00 97.19 402 ALA A O 1
ATOM 3225 N N . VAL A 1 403 ? -7.152 -4.579 1.445 1.00 98.12 403 VAL A N 1
ATOM 3226 C CA . VAL A 1 403 ? -6.270 -3.494 1.928 1.00 98.12 403 VAL A CA 1
ATOM 3227 C C . VAL A 1 403 ? -6.009 -3.548 3.432 1.00 98.12 403 VAL A C 1
ATOM 3229 O O . VAL A 1 403 ? -4.877 -3.348 3.876 1.00 98.12 403 VAL A O 1
ATOM 3232 N N . GLY A 1 404 ? -7.025 -3.851 4.236 1.00 98.00 404 GLY A N 1
ATOM 3233 C CA . GLY A 1 404 ? -6.868 -3.977 5.683 1.00 98.00 404 GLY A CA 1
ATOM 3234 C C . GLY A 1 404 ? -5.969 -5.151 6.065 1.00 98.00 404 GLY A C 1
ATOM 3235 O O . GLY A 1 404 ? -5.112 -5.015 6.938 1.00 98.00 404 GLY A O 1
ATOM 3236 N N . GLU A 1 405 ? -6.098 -6.281 5.366 1.00 97.00 405 GLU A N 1
ATOM 3237 C CA . GLU A 1 405 ? -5.204 -7.429 5.543 1.00 97.00 405 GLU A CA 1
ATOM 3238 C C . GLU A 1 405 ? -3.784 -7.111 5.084 1.00 97.00 405 GLU A C 1
ATOM 3240 O O . GLU A 1 405 ? -2.829 -7.434 5.787 1.00 97.00 405 GLU A O 1
ATOM 3245 N N . TRP A 1 406 ? -3.636 -6.413 3.958 1.00 96.69 406 TRP A N 1
ATOM 3246 C CA . TRP A 1 406 ? -2.343 -5.965 3.451 1.00 96.69 406 TRP A CA 1
ATOM 3247 C C . TRP A 1 406 ? -1.588 -5.137 4.500 1.00 96.69 406 TRP A C 1
ATOM 3249 O O . TRP A 1 406 ? -0.445 -5.452 4.843 1.00 96.69 406 TRP A O 1
ATOM 3259 N N . MET A 1 407 ? -2.253 -4.148 5.098 1.00 96.56 407 MET A N 1
ATOM 3260 C CA . MET A 1 407 ? -1.674 -3.332 6.162 1.00 96.56 407 MET A CA 1
ATOM 3261 C C . MET A 1 407 ? -1.405 -4.124 7.448 1.00 96.56 407 MET A C 1
ATOM 3263 O O . MET A 1 407 ? -0.332 -3.992 8.045 1.00 96.56 407 MET A O 1
ATOM 3267 N N . ARG A 1 408 ? -2.363 -4.944 7.898 1.00 95.25 408 ARG A N 1
ATOM 3268 C CA . ARG A 1 408 ? -2.236 -5.748 9.124 1.00 95.25 408 ARG A CA 1
ATOM 3269 C C . ARG A 1 408 ? -1.054 -6.709 9.028 1.00 95.25 408 ARG A C 1
ATOM 3271 O O . ARG A 1 408 ? -0.248 -6.798 9.954 1.00 95.25 408 ARG A O 1
ATOM 3278 N N . LEU A 1 409 ? -0.934 -7.408 7.902 1.00 93.31 409 LEU A N 1
ATOM 3279 C CA . LEU A 1 409 ? 0.163 -8.331 7.644 1.00 93.31 409 LEU A CA 1
ATOM 3280 C C . LEU A 1 409 ? 1.500 -7.600 7.565 1.00 93.31 409 LEU A C 1
ATOM 3282 O O . LEU A 1 409 ? 2.459 -8.095 8.149 1.00 93.31 409 LEU A O 1
ATOM 3286 N N . ALA A 1 410 ? 1.566 -6.413 6.954 1.00 93.25 410 ALA A N 1
ATOM 3287 C CA . ALA A 1 410 ? 2.801 -5.630 6.917 1.00 93.25 410 ALA A CA 1
ATOM 3288 C C . ALA A 1 410 ? 3.275 -5.240 8.331 1.00 93.25 410 ALA A C 1
ATOM 3290 O O . ALA A 1 410 ? 4.442 -5.422 8.676 1.00 93.25 410 ALA A O 1
ATOM 3291 N N . LYS A 1 411 ? 2.354 -4.805 9.200 1.00 91.50 411 LYS A N 1
ATOM 3292 C CA . LYS A 1 411 ? 2.649 -4.494 10.611 1.00 91.50 411 LYS A CA 1
ATOM 3293 C C . LYS A 1 411 ? 3.110 -5.706 11.424 1.00 91.50 411 LYS A C 1
ATOM 3295 O O . LYS A 1 411 ? 3.940 -5.571 12.318 1.00 91.50 411 LYS A O 1
ATOM 3300 N N . ILE A 1 412 ? 2.571 -6.893 11.146 1.00 85.38 412 ILE A N 1
ATOM 3301 C CA . ILE A 1 412 ? 2.931 -8.120 11.874 1.00 85.38 412 ILE A CA 1
ATOM 3302 C C . ILE A 1 412 ? 4.226 -8.729 11.338 1.00 85.38 412 ILE A C 1
ATOM 3304 O O . ILE A 1 412 ? 5.057 -9.162 12.137 1.00 85.38 412 ILE A O 1
ATOM 3308 N N . ALA A 1 413 ? 4.419 -8.742 10.016 1.00 82.44 413 ALA A N 1
ATOM 3309 C CA . ALA A 1 413 ? 5.663 -9.157 9.367 1.00 82.44 413 ALA A CA 1
ATOM 3310 C C . ALA A 1 413 ? 6.854 -8.390 9.931 1.00 82.44 413 ALA A C 1
ATOM 3312 O O . ALA A 1 413 ? 7.897 -8.963 10.259 1.00 82.44 413 ALA A O 1
ATOM 3313 N N . TYR A 1 414 ? 6.620 -7.111 10.198 1.00 72.50 414 TYR A N 1
ATOM 3314 C CA . TYR A 1 414 ? 7.576 -6.260 10.852 1.00 72.50 414 TYR A CA 1
ATOM 3315 C C . TYR A 1 414 ? 8.012 -6.755 12.250 1.00 72.50 414 TYR A C 1
ATOM 3317 O O . TYR A 1 414 ? 9.202 -6.666 12.550 1.00 72.50 414 TYR A O 1
ATOM 3325 N N . ARG A 1 415 ? 7.141 -7.370 13.068 1.00 76.38 415 ARG A N 1
ATOM 3326 C CA . ARG A 1 415 ? 7.503 -7.926 14.398 1.00 76.38 415 ARG A CA 1
ATOM 3327 C C . ARG A 1 415 ? 8.271 -9.247 14.355 1.00 76.38 415 ARG A C 1
ATOM 3329 O O . ARG A 1 415 ? 8.827 -9.642 15.377 1.00 76.38 415 ARG A O 1
ATOM 3336 N N . LYS A 1 416 ? 8.274 -9.949 13.221 1.00 79.50 416 LYS A N 1
ATOM 3337 C CA . LYS A 1 416 ? 8.815 -11.310 13.098 1.00 79.50 416 LYS A CA 1
ATOM 3338 C C . LYS A 1 416 ? 9.906 -11.364 12.021 1.00 79.50 416 LYS A C 1
ATOM 3340 O O . LYS A 1 416 ? 9.634 -11.780 10.889 1.00 79.50 416 LYS A O 1
ATOM 3345 N N . PRO A 1 417 ? 11.142 -10.916 12.329 1.00 70.25 417 PRO A N 1
ATOM 3346 C CA . PRO A 1 417 ? 12.254 -10.871 11.380 1.00 70.25 417 PRO A CA 1
ATOM 3347 C C . PRO A 1 417 ? 12.503 -12.196 10.657 1.00 70.25 417 PRO A C 1
ATOM 3349 O O . PRO A 1 417 ? 12.909 -12.185 9.496 1.00 70.25 417 PRO A O 1
ATOM 3352 N N . GLU A 1 418 ? 12.247 -13.320 11.323 1.00 69.31 418 GLU A N 1
ATOM 3353 C CA . GLU A 1 418 ? 12.342 -14.679 10.798 1.00 69.31 418 GLU A CA 1
ATOM 3354 C C . GLU A 1 418 ? 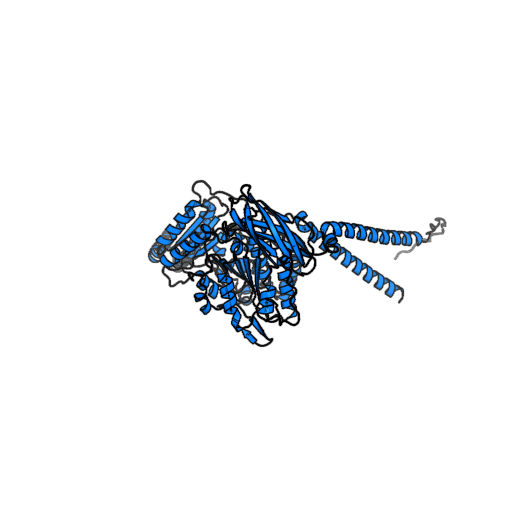11.451 -14.937 9.577 1.00 69.31 418 GLU A C 1
ATOM 3356 O O . GLU A 1 418 ? 11.766 -15.800 8.763 1.00 69.31 418 GLU A O 1
ATOM 3361 N N . MET A 1 419 ? 10.390 -14.152 9.383 1.00 69.62 419 MET A N 1
ATOM 3362 C CA . MET A 1 419 ? 9.511 -14.272 8.218 1.00 69.62 419 MET A CA 1
ATOM 3363 C C . MET A 1 419 ? 10.074 -13.572 6.969 1.00 69.62 419 MET A C 1
ATOM 3365 O O . MET A 1 419 ? 9.457 -13.612 5.905 1.00 69.62 419 MET A O 1
ATOM 3369 N N . ASN A 1 420 ? 11.255 -12.943 7.051 1.00 72.12 420 ASN A N 1
ATOM 3370 C CA . ASN A 1 420 ? 11.895 -12.338 5.885 1.00 72.12 420 ASN A CA 1
ATOM 3371 C C . ASN A 1 420 ? 12.442 -13.400 4.922 1.00 72.12 420 ASN A C 1
ATOM 3373 O O . ASN A 1 420 ? 13.387 -14.125 5.236 1.00 72.12 420 ASN A O 1
ATOM 3377 N N . ARG A 1 421 ? 11.916 -13.399 3.690 1.00 69.44 421 ARG A N 1
ATOM 3378 C CA . ARG A 1 421 ? 12.420 -14.222 2.573 1.00 69.44 421 ARG A CA 1
ATOM 3379 C C . ARG A 1 421 ? 13.826 -13.824 2.112 1.00 69.44 421 ARG A C 1
ATOM 3381 O O . ARG A 1 421 ? 14.572 -14.636 1.583 1.00 69.44 421 ARG A O 1
ATOM 3388 N N . SER A 1 422 ? 14.241 -12.582 2.348 1.00 72.50 422 SER A N 1
ATOM 3389 C CA . SER A 1 422 ? 15.602 -12.157 2.021 1.00 72.50 422 SER A CA 1
ATOM 3390 C C . SER A 1 422 ? 16.550 -12.428 3.186 1.00 72.50 422 SER A C 1
ATOM 3392 O O . SER A 1 422 ? 16.501 -11.748 4.212 1.00 72.50 422 SER A O 1
ATOM 3394 N N . PHE A 1 423 ? 17.471 -13.377 2.998 1.00 73.62 423 PHE A N 1
ATOM 3395 C CA . PHE A 1 423 ? 18.542 -13.666 3.959 1.00 73.62 423 PHE A CA 1
ATOM 3396 C C . PHE A 1 423 ? 19.351 -12.424 4.331 1.00 73.62 423 PHE A C 1
ATOM 3398 O O . PHE A 1 423 ? 19.697 -12.252 5.491 1.00 73.62 423 PHE A O 1
ATOM 3405 N N . LEU A 1 424 ? 19.666 -11.554 3.365 1.00 69.31 424 LEU A N 1
ATOM 3406 C CA . LEU A 1 424 ? 20.443 -10.343 3.639 1.00 69.31 424 LEU A CA 1
ATOM 3407 C C . LEU A 1 424 ? 19.681 -9.383 4.548 1.00 69.31 424 LEU A C 1
ATOM 3409 O O . LEU A 1 424 ? 20.287 -8.765 5.414 1.00 69.31 424 LEU A O 1
ATOM 3413 N N . ILE A 1 425 ? 18.364 -9.290 4.374 1.00 73.06 425 ILE A N 1
ATOM 3414 C CA . ILE A 1 425 ? 17.489 -8.464 5.208 1.00 73.06 425 ILE A CA 1
ATOM 3415 C C . ILE A 1 425 ? 17.343 -9.088 6.595 1.00 73.06 425 ILE A C 1
ATOM 3417 O O . ILE A 1 425 ? 17.498 -8.391 7.592 1.00 73.06 425 ILE A O 1
ATOM 3421 N N . TRP A 1 426 ? 17.125 -10.402 6.671 1.00 81.50 426 TRP A N 1
ATOM 3422 C CA . TRP A 1 426 ? 17.126 -11.133 7.937 1.00 81.50 426 TRP A CA 1
ATOM 3423 C C . TRP A 1 426 ? 18.450 -10.948 8.695 1.00 81.50 426 TRP A C 1
ATOM 3425 O O . TRP A 1 426 ? 18.447 -10.645 9.887 1.00 81.50 426 TRP A O 1
ATOM 3435 N N . LEU A 1 427 ? 19.584 -11.062 7.997 1.00 74.62 427 LEU A N 1
ATOM 3436 C CA . LEU A 1 427 ? 20.921 -10.869 8.551 1.00 74.62 427 LEU A CA 1
ATOM 3437 C C . LEU A 1 427 ? 21.110 -9.423 9.017 1.00 74.62 427 LEU A C 1
ATOM 3439 O O . LEU A 1 427 ? 21.600 -9.195 10.119 1.00 74.62 427 LEU A O 1
ATOM 3443 N N . ALA A 1 428 ? 20.698 -8.456 8.195 1.00 73.62 428 ALA A N 1
ATOM 3444 C CA . ALA A 1 428 ? 20.727 -7.047 8.547 1.00 73.62 428 ALA A CA 1
ATOM 3445 C C . ALA A 1 428 ? 19.953 -6.809 9.845 1.00 73.62 428 ALA A C 1
ATOM 3447 O O . ALA A 1 428 ? 20.543 -6.281 10.771 1.00 73.62 428 ALA A O 1
ATOM 3448 N N . ARG A 1 429 ? 18.718 -7.297 9.988 1.00 75.12 429 ARG A N 1
ATOM 3449 C CA . ARG A 1 429 ? 17.954 -7.163 11.243 1.00 75.12 429 ARG A CA 1
ATOM 3450 C C . ARG A 1 429 ? 18.644 -7.837 12.424 1.00 75.12 429 ARG A C 1
ATOM 3452 O O . ARG A 1 429 ? 18.969 -7.195 13.413 1.00 75.12 429 ARG A O 1
ATOM 3459 N N . THR A 1 430 ? 18.986 -9.114 12.269 1.00 78.00 430 THR A N 1
ATOM 3460 C CA . THR A 1 430 ? 19.603 -9.927 13.332 1.00 78.00 430 THR A CA 1
ATOM 3461 C C . THR A 1 430 ? 20.858 -9.283 13.930 1.00 78.00 430 THR A C 1
ATOM 3463 O O . THR A 1 430 ? 21.118 -9.438 15.121 1.00 78.00 430 THR A O 1
ATOM 3466 N N . TYR A 1 431 ? 21.652 -8.578 13.117 1.00 75.88 431 TYR A N 1
ATOM 3467 C CA . TYR A 1 431 ? 22.930 -8.010 13.549 1.00 75.88 431 TYR A CA 1
ATOM 3468 C C . TYR A 1 431 ? 22.954 -6.481 13.658 1.00 75.88 431 TYR A C 1
ATOM 3470 O O . TYR A 1 431 ? 23.789 -5.962 14.399 1.00 75.88 431 TYR A O 1
ATOM 3478 N N . LEU A 1 432 ? 22.095 -5.754 12.940 1.00 71.44 432 LEU A N 1
ATOM 3479 C CA . LEU A 1 432 ? 22.013 -4.295 13.018 1.00 71.44 432 LEU A CA 1
ATOM 3480 C C . LEU A 1 432 ? 21.061 -3.835 14.111 1.00 71.44 432 LEU A C 1
ATOM 3482 O O . LEU A 1 432 ? 21.355 -2.793 14.679 1.00 71.44 432 LEU A O 1
ATOM 3486 N N . ASP A 1 433 ? 20.005 -4.581 14.458 1.00 73.31 433 ASP A N 1
ATOM 3487 C CA . ASP A 1 433 ? 19.073 -4.167 15.519 1.00 73.31 433 ASP A CA 1
ATOM 3488 C C . ASP A 1 433 ? 19.829 -3.857 16.835 1.00 73.31 433 ASP A C 1
ATOM 3490 O O . ASP A 1 433 ? 19.705 -2.734 17.324 1.00 73.31 433 ASP A O 1
ATOM 3494 N N . PRO A 1 434 ? 20.750 -4.715 17.338 1.00 71.56 434 PRO A N 1
ATOM 3495 C CA . PRO A 1 434 ? 21.516 -4.409 18.557 1.00 71.56 434 PRO A CA 1
ATOM 3496 C C . PRO A 1 434 ? 22.489 -3.226 18.403 1.00 71.56 434 PRO A C 1
ATOM 3498 O O . PRO A 1 434 ? 22.800 -2.507 19.357 1.00 71.56 434 PRO A O 1
ATOM 3501 N N . VAL A 1 435 ? 23.021 -3.025 17.192 1.00 69.81 435 VAL A N 1
ATOM 3502 C CA . VAL A 1 435 ? 23.932 -1.911 16.891 1.00 69.81 435 VAL A CA 1
ATOM 3503 C C . VAL A 1 435 ? 23.157 -0.598 16.840 1.00 69.81 435 VAL A C 1
ATOM 3505 O O . VAL A 1 435 ? 23.638 0.415 17.339 1.00 69.81 435 VAL A O 1
ATOM 3508 N N . LEU A 1 436 ? 21.958 -0.613 16.265 1.00 66.94 436 LEU A N 1
ATOM 3509 C CA . LEU A 1 436 ? 21.075 0.539 16.173 1.00 66.94 436 LEU A CA 1
ATOM 3510 C C . LEU A 1 436 ? 20.515 0.920 17.538 1.00 66.94 436 LEU A C 1
ATOM 3512 O O . LEU A 1 436 ? 20.518 2.107 17.838 1.00 66.94 436 LEU A O 1
ATOM 3516 N N . GLU A 1 437 ? 20.148 -0.044 18.387 1.00 67.25 437 GLU A N 1
ATOM 3517 C CA . GLU A 1 437 ? 19.839 0.216 19.803 1.00 67.25 437 GLU A CA 1
ATOM 3518 C C . GLU A 1 437 ? 20.983 0.998 20.465 1.00 67.25 437 GLU A C 1
ATOM 3520 O O . GLU A 1 437 ? 20.781 2.075 21.025 1.00 67.25 437 GLU A O 1
ATOM 3525 N N . THR A 1 438 ? 22.221 0.536 20.272 1.00 64.69 438 THR A N 1
ATOM 3526 C CA . THR A 1 438 ? 23.408 1.205 20.825 1.00 64.69 438 THR A CA 1
ATOM 3527 C C . THR A 1 438 ? 23.620 2.618 20.250 1.00 64.69 438 THR A C 1
ATOM 3529 O O . THR A 1 438 ? 24.004 3.531 20.979 1.00 64.69 438 THR A O 1
ATOM 3532 N N . ILE A 1 439 ? 23.404 2.822 18.944 1.00 62.75 439 ILE A N 1
ATOM 3533 C CA . ILE A 1 439 ? 23.639 4.110 18.259 1.00 62.75 439 ILE A CA 1
ATOM 3534 C C . ILE A 1 439 ? 22.550 5.137 18.570 1.00 62.75 439 ILE A C 1
ATOM 3536 O O . ILE A 1 439 ? 22.860 6.318 18.724 1.00 62.75 439 ILE A O 1
ATOM 3540 N N . LEU A 1 440 ? 21.290 4.710 18.662 1.00 62.50 440 LEU A N 1
ATOM 3541 C CA . LEU A 1 440 ? 20.150 5.588 18.935 1.00 62.50 440 LEU A CA 1
ATOM 3542 C C . LEU A 1 440 ? 20.122 6.092 20.384 1.00 62.50 440 LEU A C 1
ATOM 3544 O O . LEU A 1 440 ? 19.216 6.832 20.754 1.00 62.50 440 LEU A O 1
ATOM 3548 N N . GLY A 1 441 ? 21.117 5.734 21.199 1.00 49.50 441 GLY A N 1
ATOM 3549 C CA . GLY A 1 441 ? 21.176 6.163 22.588 1.00 49.50 441 GLY A CA 1
ATOM 3550 C C . GLY A 1 441 ? 20.142 5.461 23.462 1.00 49.50 441 GLY A C 1
ATOM 3551 O O . GLY A 1 441 ? 19.891 5.934 24.570 1.00 49.50 441 GLY A O 1
ATOM 3552 N N . ALA A 1 442 ? 19.606 4.314 23.017 1.00 53.31 442 ALA A N 1
ATOM 3553 C CA . ALA A 1 442 ? 19.095 3.308 23.938 1.00 53.31 442 ALA A CA 1
ATOM 3554 C C . ALA A 1 442 ? 20.314 2.731 24.664 1.00 53.31 442 ALA A C 1
ATOM 3556 O O . ALA A 1 442 ? 20.838 1.670 24.334 1.00 53.31 442 ALA A O 1
ATOM 3557 N N . ASP A 1 443 ? 20.867 3.524 25.580 1.00 46.75 443 ASP A N 1
ATOM 3558 C CA . ASP A 1 443 ? 21.987 3.120 26.405 1.00 46.75 443 ASP A CA 1
ATOM 3559 C C . ASP A 1 443 ? 21.548 1.848 27.149 1.00 46.75 443 ASP A C 1
ATOM 3561 O O . ASP A 1 443 ? 20.595 1.897 27.930 1.00 46.75 443 ASP A O 1
ATOM 3565 N N . PRO A 1 444 ? 22.209 0.694 26.938 1.00 47.88 444 PRO A N 1
ATOM 3566 C CA . PRO A 1 444 ? 21.854 -0.550 27.616 1.00 47.88 444 PRO A CA 1
ATOM 3567 C C . PRO A 1 444 ? 21.918 -0.437 29.147 1.00 47.88 444 PRO A C 1
ATOM 3569 O O . PRO A 1 444 ? 21.410 -1.307 29.850 1.00 47.88 444 PRO A O 1
ATOM 3572 N N . SER A 1 445 ? 22.576 0.608 29.667 1.00 46.50 445 SER A N 1
ATOM 3573 C CA . SER A 1 445 ? 22.641 0.933 31.088 1.00 46.50 445 SER A CA 1
ATOM 3574 C C . SER A 1 445 ? 21.535 1.876 31.581 1.00 46.50 445 SER A C 1
ATOM 3576 O O . SER A 1 445 ? 21.266 1.864 32.782 1.00 46.50 445 SER A O 1
ATOM 3578 N N . THR A 1 446 ? 20.869 2.640 30.701 1.00 54.69 446 THR A N 1
ATOM 3579 C CA . THR A 1 446 ? 19.653 3.402 31.051 1.00 54.69 446 THR A CA 1
ATOM 3580 C C . THR A 1 446 ? 18.381 2.608 30.762 1.00 54.69 446 THR A C 1
ATOM 3582 O O . THR A 1 446 ? 17.407 2.773 31.485 1.00 54.69 446 THR A O 1
ATOM 3585 N N . GLY A 1 447 ? 18.402 1.723 29.756 1.00 57.25 447 GLY A N 1
ATOM 3586 C CA . GLY A 1 447 ? 17.345 0.748 29.473 1.00 57.25 447 GLY A CA 1
ATOM 3587 C C . GLY A 1 447 ? 16.000 1.346 29.063 1.00 57.25 447 GLY A C 1
ATOM 3588 O O . GLY A 1 447 ? 14.994 0.673 29.234 1.00 57.25 447 GLY A O 1
ATOM 3589 N N . VAL A 1 448 ? 15.964 2.592 28.578 1.00 67.31 448 VAL A N 1
ATOM 3590 C CA . VAL A 1 448 ? 14.694 3.330 28.542 1.00 67.31 448 VAL A CA 1
ATOM 3591 C C . VAL A 1 448 ? 13.778 2.918 27.393 1.00 67.31 448 VAL A C 1
ATOM 3593 O O . VAL A 1 448 ? 12.589 2.795 27.622 1.00 67.31 448 VAL A O 1
ATOM 3596 N N . ILE A 1 449 ? 14.292 2.679 26.181 1.00 74.00 449 ILE A N 1
ATOM 3597 C CA . ILE A 1 449 ? 13.463 2.214 25.054 1.00 74.00 449 ILE A CA 1
ATOM 3598 C C . ILE A 1 449 ? 14.226 1.160 24.255 1.00 74.00 449 ILE A C 1
ATOM 3600 O O . ILE A 1 449 ? 15.299 1.418 23.711 1.00 74.00 449 ILE A O 1
ATOM 3604 N N . THR A 1 450 ? 13.660 -0.031 24.159 1.00 81.12 450 THR A N 1
ATOM 3605 C CA . THR A 1 450 ? 14.127 -1.145 23.335 1.00 81.12 450 THR A CA 1
ATOM 3606 C C . THR A 1 450 ? 13.650 -0.999 21.892 1.00 81.12 450 THR A C 1
ATOM 3608 O O . THR A 1 450 ? 12.629 -0.372 21.596 1.00 81.12 450 THR A O 1
ATOM 3611 N N . TYR A 1 451 ? 14.337 -1.647 20.948 1.00 78.00 451 TYR A N 1
ATOM 3612 C CA . TYR A 1 451 ? 13.867 -1.653 19.562 1.00 78.00 451 TYR A CA 1
ATOM 3613 C C . TYR A 1 451 ? 12.501 -2.346 19.411 1.00 78.00 451 TYR A C 1
ATOM 3615 O O . TYR A 1 451 ? 11.704 -1.974 18.549 1.00 78.00 451 TYR A O 1
ATOM 3623 N N . LYS A 1 452 ? 12.190 -3.309 20.288 1.00 81.19 452 LYS A N 1
ATOM 3624 C CA . LYS A 1 452 ? 10.871 -3.952 20.354 1.00 81.19 452 LYS A CA 1
ATOM 3625 C C . LYS A 1 452 ? 9.764 -2.952 20.712 1.00 81.19 452 LYS A C 1
ATOM 3627 O O . LYS A 1 452 ? 8.719 -2.981 20.073 1.00 81.19 452 LYS A O 1
ATOM 3632 N N . GLU A 1 453 ? 9.991 -2.060 21.673 1.00 85.44 453 GLU A N 1
ATOM 3633 C CA . GLU A 1 453 ? 9.020 -1.012 22.029 1.00 85.44 453 GLU A CA 1
ATOM 3634 C C . GLU A 1 453 ? 8.825 -0.023 20.876 1.00 85.44 453 GLU A C 1
ATOM 3636 O O . GLU A 1 453 ? 7.690 0.268 20.510 1.00 85.44 453 GLU A O 1
ATOM 3641 N N . ILE A 1 454 ? 9.904 0.386 20.195 1.00 83.44 454 ILE A N 1
ATOM 3642 C CA . ILE A 1 454 ? 9.818 1.202 18.968 1.00 83.44 454 ILE A CA 1
ATOM 3643 C C . ILE A 1 454 ? 8.953 0.521 17.899 1.00 83.44 454 ILE A C 1
ATOM 3645 O O . ILE A 1 454 ? 8.158 1.180 17.220 1.00 83.44 454 ILE A O 1
ATOM 3649 N N . ILE A 1 455 ? 9.122 -0.794 17.722 1.00 83.44 455 ILE A N 1
ATOM 3650 C CA . ILE A 1 455 ? 8.304 -1.583 16.801 1.00 83.44 455 ILE A CA 1
ATOM 3651 C C . ILE A 1 455 ? 6.834 -1.537 17.216 1.00 83.44 455 ILE A C 1
ATOM 3653 O O . ILE A 1 455 ? 5.972 -1.273 16.376 1.00 83.44 455 ILE A O 1
ATOM 3657 N N . ASP A 1 456 ? 6.552 -1.785 18.492 1.00 86.62 456 ASP A N 1
ATOM 3658 C CA . ASP A 1 456 ? 5.189 -1.836 19.008 1.00 86.62 456 ASP A CA 1
ATOM 3659 C C . ASP A 1 456 ? 4.506 -0.464 18.874 1.00 86.62 456 ASP A C 1
ATOM 3661 O O . ASP A 1 456 ? 3.384 -0.400 18.374 1.00 86.62 456 ASP A O 1
ATOM 3665 N N . TYR A 1 457 ? 5.210 0.639 19.150 1.00 90.12 457 TYR A N 1
ATOM 3666 C CA . TYR A 1 457 ? 4.740 2.011 18.906 1.00 90.12 457 TYR A CA 1
ATOM 3667 C C . TYR A 1 457 ? 4.337 2.245 17.464 1.00 90.12 457 TYR A C 1
ATOM 3669 O O . TYR A 1 457 ? 3.258 2.772 17.199 1.00 90.12 457 TYR A O 1
ATOM 3677 N N . GLN A 1 458 ? 5.137 1.775 16.515 1.00 90.25 458 GLN A N 1
ATOM 3678 C CA . GLN A 1 458 ? 4.832 1.958 15.106 1.00 90.25 458 GLN A CA 1
ATOM 3679 C C . GLN A 1 458 ? 3.542 1.242 14.667 1.00 90.25 458 GLN A C 1
ATOM 3681 O O . GLN A 1 458 ? 2.840 1.730 13.777 1.00 90.25 458 GLN A O 1
ATOM 3686 N N . ILE A 1 459 ? 3.192 0.114 15.293 1.00 92.25 459 ILE A N 1
ATOM 3687 C CA . ILE A 1 459 ? 1.936 -0.596 15.011 1.00 92.25 459 ILE A CA 1
ATOM 3688 C C . ILE A 1 459 ? 0.735 0.273 15.380 1.00 92.25 459 ILE A C 1
ATOM 3690 O O . ILE A 1 459 ? -0.228 0.309 14.606 1.00 92.25 459 ILE A O 1
ATOM 3694 N N . TYR A 1 460 ? 0.807 0.990 16.506 1.00 94.50 460 TYR A N 1
ATOM 3695 C CA . TYR A 1 460 ? -0.213 1.960 16.903 1.00 94.50 460 TYR A CA 1
ATOM 3696 C C . TYR A 1 460 ? -0.245 3.163 15.957 1.00 94.50 460 TYR A C 1
ATOM 3698 O O . TYR A 1 460 ? -1.324 3.613 15.595 1.00 94.50 460 TYR A O 1
ATOM 3706 N N . THR A 1 461 ? 0.912 3.659 15.511 1.00 95.25 461 THR A N 1
ATOM 3707 C CA . THR A 1 461 ? 0.985 4.935 14.786 1.00 95.25 461 THR A CA 1
ATOM 3708 C C . THR A 1 461 ? 0.340 4.914 13.399 1.00 95.25 461 THR A C 1
ATOM 3710 O O . THR A 1 461 ? -0.233 5.917 12.982 1.00 95.25 461 THR A O 1
ATOM 3713 N N . TYR A 1 462 ? 0.459 3.820 12.642 1.00 97.31 462 TYR A N 1
ATOM 3714 C CA . TYR A 1 462 ? -0.071 3.780 11.274 1.00 97.31 462 TYR A CA 1
ATOM 3715 C C . TYR A 1 462 ? -1.574 3.480 11.243 1.00 97.31 462 TYR A C 1
ATOM 3717 O O . TYR A 1 462 ? -2.005 2.468 11.787 1.00 97.31 462 TYR A O 1
ATOM 3725 N N . ASN A 1 463 ? -2.362 4.274 10.526 1.00 97.94 463 ASN A N 1
ATOM 3726 C CA . ASN A 1 463 ? -3.813 4.124 10.381 1.00 97.94 463 ASN A CA 1
ATOM 3727 C C . ASN A 1 463 ? -4.208 3.913 8.914 1.00 97.94 463 ASN A C 1
ATOM 3729 O O . ASN A 1 463 ? -3.544 4.436 8.018 1.00 97.94 463 ASN A O 1
ATOM 3733 N N . LEU A 1 464 ? -5.259 3.118 8.683 1.00 98.56 464 LEU A N 1
ATOM 3734 C CA . LEU A 1 464 ? -5.887 2.937 7.373 1.00 98.56 464 LEU A CA 1
ATOM 3735 C C . LEU A 1 464 ? -7.113 3.842 7.276 1.00 98.56 464 LEU A C 1
ATOM 3737 O O . LEU A 1 464 ? -8.090 3.633 7.995 1.00 98.56 464 LEU A O 1
ATOM 3741 N N . TYR A 1 465 ? -7.095 4.775 6.334 1.00 98.69 465 TYR A N 1
ATOM 3742 C CA . TYR A 1 465 ? -8.286 5.484 5.892 1.00 98.69 465 TYR A CA 1
ATOM 3743 C C . TYR A 1 465 ? -8.837 4.815 4.642 1.00 98.69 465 TYR A C 1
ATOM 3745 O O . TYR A 1 465 ? -8.182 4.779 3.602 1.00 98.69 465 TYR A O 1
ATOM 3753 N N . GLY A 1 466 ? -10.034 4.260 4.750 1.00 98.44 466 GLY A N 1
ATOM 3754 C CA . GLY A 1 466 ? -10.657 3.435 3.727 1.00 98.44 466 GLY A CA 1
ATOM 3755 C C . GLY A 1 466 ? -11.327 2.202 4.316 1.00 98.44 466 GLY A C 1
ATOM 3756 O O . GLY A 1 466 ? -11.265 1.934 5.516 1.00 98.44 466 GLY A O 1
ATOM 3757 N N . ASP A 1 467 ? -11.976 1.451 3.436 1.00 98.75 467 ASP A N 1
ATOM 3758 C CA . ASP A 1 467 ? -12.586 0.172 3.780 1.00 98.75 467 ASP A CA 1
ATOM 3759 C C . ASP A 1 467 ? -11.496 -0.892 3.991 1.00 98.75 467 ASP A C 1
ATOM 3761 O O . ASP A 1 467 ? -10.724 -1.155 3.065 1.00 98.75 467 ASP A O 1
ATOM 3765 N N . PRO A 1 468 ? -11.396 -1.536 5.164 1.00 98.75 468 PRO A N 1
ATOM 3766 C CA . PRO A 1 468 ? -10.406 -2.587 5.380 1.00 98.75 468 PRO A CA 1
ATOM 3767 C C . PRO A 1 468 ? -10.666 -3.838 4.528 1.00 98.75 468 PRO A C 1
ATOM 3769 O O . PRO A 1 468 ? -9.727 -4.587 4.262 1.00 98.75 468 PRO A O 1
ATOM 3772 N N . ALA A 1 469 ? -11.899 -4.059 4.071 1.00 98.50 469 ALA A N 1
ATOM 3773 C CA . ALA A 1 469 ? -12.241 -5.152 3.167 1.00 98.50 469 ALA A CA 1
ATOM 3774 C C . ALA A 1 469 ? -12.143 -4.757 1.687 1.00 98.50 469 ALA A C 1
ATOM 3776 O O . ALA A 1 469 ? -12.519 -5.562 0.834 1.00 98.50 469 ALA A O 1
ATOM 3777 N N . LEU A 1 470 ? -11.653 -3.544 1.380 1.00 98.12 470 LEU A N 1
ATOM 3778 C CA . LEU A 1 470 ? -11.448 -3.093 0.006 1.00 98.12 470 LEU A CA 1
ATOM 3779 C C . LEU A 1 470 ? -10.615 -4.123 -0.755 1.00 98.12 470 LEU A C 1
ATOM 3781 O O . LEU A 1 470 ? -9.460 -4.364 -0.390 1.00 98.12 470 LEU A O 1
ATOM 3785 N N . GLN A 1 471 ? -11.192 -4.714 -1.798 1.00 96.62 471 GLN A N 1
ATOM 3786 C CA . GLN A 1 471 ? -10.530 -5.739 -2.592 1.00 96.62 471 GLN A CA 1
ATOM 3787 C C . GLN A 1 471 ? -9.445 -5.121 -3.464 1.00 96.62 471 GLN A C 1
ATOM 3789 O O . GLN A 1 471 ? -9.709 -4.197 -4.225 1.00 96.62 471 GLN A O 1
ATOM 3794 N N . ILE A 1 472 ? -8.231 -5.661 -3.388 1.00 94.75 472 ILE A N 1
ATOM 3795 C CA . ILE A 1 472 ? -7.111 -5.251 -4.227 1.00 94.75 472 ILE A CA 1
ATOM 3796 C C . ILE A 1 472 ? -7.212 -5.999 -5.564 1.00 94.75 472 ILE A C 1
ATOM 3798 O O . ILE A 1 472 ? -7.094 -7.230 -5.605 1.00 94.75 472 ILE A O 1
ATOM 3802 N N . PRO A 1 473 ? -7.413 -5.288 -6.681 1.00 90.56 473 PRO A N 1
ATOM 3803 C CA . PRO A 1 473 ? -7.583 -5.889 -7.991 1.00 90.56 473 PRO A CA 1
ATOM 3804 C C . PRO A 1 473 ? -6.217 -6.249 -8.591 1.00 90.56 473 PRO A C 1
ATOM 3806 O O . PRO A 1 473 ? -5.647 -5.510 -9.393 1.00 90.56 473 PRO A O 1
ATOM 3809 N N . HIS A 1 474 ? -5.682 -7.400 -8.184 1.00 89.25 474 HIS A N 1
ATOM 3810 C CA . HIS A 1 474 ? -4.414 -7.920 -8.700 1.00 89.25 474 HIS A CA 1
ATOM 3811 C C . HIS A 1 474 ? -4.502 -8.306 -10.175 1.00 89.25 474 HIS A C 1
ATOM 3813 O O . HIS A 1 474 ? -5.493 -8.892 -10.631 1.00 89.25 474 HIS A O 1
ATOM 3819 N N . ALA A 1 475 ? -3.419 -8.048 -10.908 1.00 87.19 475 ALA A N 1
ATOM 3820 C CA . ALA A 1 475 ? -3.242 -8.591 -12.244 1.00 87.19 475 ALA A CA 1
ATOM 3821 C C . ALA A 1 475 ? -3.209 -10.133 -12.190 1.00 87.19 475 ALA A C 1
ATOM 3823 O O . ALA A 1 475 ? -2.572 -10.753 -11.337 1.00 87.19 475 ALA A O 1
ATOM 3824 N N . LYS A 1 476 ? -3.930 -10.763 -13.115 1.00 87.19 476 LYS A N 1
ATOM 3825 C CA . LYS A 1 476 ? -4.047 -12.206 -13.296 1.00 87.19 476 LYS A CA 1
ATOM 3826 C C . LYS A 1 476 ? -3.295 -12.617 -14.554 1.00 87.19 476 LYS A C 1
ATOM 3828 O O . LYS A 1 476 ? -3.590 -12.163 -15.660 1.00 87.19 476 LYS A O 1
ATOM 3833 N N . ARG A 1 477 ? -2.359 -13.550 -14.399 1.00 88.25 477 ARG A N 1
ATOM 3834 C CA . ARG A 1 477 ? -1.601 -14.111 -15.518 1.00 88.25 477 ARG A CA 1
ATOM 3835 C C . ARG A 1 477 ? -2.434 -15.128 -16.300 1.00 88.25 477 ARG A C 1
ATOM 3837 O O . ARG A 1 477 ? -2.356 -16.326 -16.046 1.00 88.25 477 ARG A O 1
ATOM 3844 N N . THR A 1 478 ? -3.251 -14.642 -17.225 1.00 92.19 478 THR A N 1
ATOM 3845 C CA . THR A 1 478 ? -4.165 -15.453 -18.055 1.00 92.19 478 THR A CA 1
ATOM 3846 C C . THR A 1 478 ? -3.775 -15.473 -19.533 1.00 92.19 478 THR A C 1
ATOM 3848 O O . THR A 1 478 ? -4.401 -16.179 -20.321 1.00 92.19 478 THR A O 1
ATOM 3851 N N . ILE A 1 479 ? -2.759 -14.698 -19.927 1.00 94.38 479 ILE A N 1
ATOM 3852 C CA . ILE A 1 479 ? -2.264 -14.654 -21.302 1.00 94.38 479 ILE A CA 1
ATOM 3853 C C . ILE A 1 479 ? -0.899 -15.338 -21.359 1.00 94.38 479 ILE A C 1
ATOM 3855 O O . ILE A 1 479 ? 0.061 -14.908 -20.718 1.00 94.38 479 ILE A O 1
ATOM 3859 N N . ASP A 1 480 ? -0.800 -16.376 -22.180 1.00 96.94 480 ASP A N 1
ATOM 3860 C CA . ASP A 1 480 ? 0.470 -17.003 -22.509 1.00 96.94 480 ASP A CA 1
ATOM 3861 C C . ASP A 1 480 ? 1.105 -16.250 -23.677 1.00 96.94 480 ASP A C 1
ATOM 3863 O O . ASP A 1 480 ? 0.498 -16.077 -24.734 1.00 96.94 480 ASP A O 1
ATOM 3867 N N . ILE A 1 481 ? 2.352 -15.824 -23.513 1.00 97.19 481 ILE A N 1
ATOM 3868 C CA . ILE A 1 481 ? 3.168 -15.252 -24.582 1.00 97.19 481 ILE A CA 1
ATOM 3869 C C . ILE A 1 481 ? 4.548 -15.884 -24.525 1.00 97.19 481 ILE A C 1
ATOM 3871 O O . ILE A 1 481 ? 5.068 -16.143 -23.443 1.00 97.19 481 ILE A O 1
ATOM 3875 N N . GLN A 1 482 ? 5.125 -16.165 -25.688 1.00 97.38 482 GLN A N 1
ATOM 3876 C CA . GLN A 1 482 ? 6.467 -16.712 -25.810 1.00 97.38 482 GLN A CA 1
ATOM 3877 C C . GLN A 1 482 ? 7.173 -16.117 -27.022 1.00 97.38 482 GLN A C 1
ATOM 3879 O O . GLN A 1 482 ? 6.609 -15.964 -28.111 1.00 97.38 482 GLN A O 1
ATOM 3884 N N . SER A 1 483 ? 8.453 -15.815 -26.848 1.00 96.75 483 SER A N 1
ATOM 3885 C CA . SER A 1 483 ? 9.321 -15.489 -27.975 1.00 96.75 483 SER A CA 1
ATOM 3886 C C . SER A 1 483 ? 9.585 -16.721 -28.851 1.00 96.75 483 SER A C 1
ATOM 3888 O O . SER A 1 483 ? 9.869 -17.812 -28.362 1.00 96.75 483 SER A O 1
ATOM 3890 N N . ARG A 1 484 ? 9.564 -16.557 -30.183 1.00 96.38 484 ARG A N 1
ATOM 3891 C CA . ARG A 1 484 ? 9.922 -17.646 -31.123 1.00 96.38 484 ARG A CA 1
ATOM 3892 C C . ARG A 1 484 ? 11.402 -18.015 -31.070 1.00 96.38 484 ARG A C 1
ATOM 3894 O O . ARG A 1 484 ? 11.801 -19.093 -31.505 1.00 96.38 484 ARG A O 1
ATOM 3901 N N . SER A 1 485 ? 12.227 -17.088 -30.598 1.00 91.44 485 SER A N 1
ATOM 3902 C CA . SER A 1 485 ? 13.654 -17.281 -30.400 1.00 91.44 485 SER A CA 1
ATOM 3903 C C . SER A 1 485 ? 14.037 -16.743 -29.037 1.00 91.44 485 SER A C 1
ATOM 3905 O O . SER A 1 485 ? 13.848 -15.562 -28.759 1.00 91.44 485 SER A O 1
ATOM 3907 N N . PHE A 1 486 ? 14.686 -17.593 -28.247 1.00 82.12 486 PHE A N 1
ATOM 3908 C CA . PHE A 1 486 ? 15.294 -17.211 -26.975 1.00 82.12 486 PHE A CA 1
ATOM 3909 C C . PHE A 1 486 ? 16.314 -16.069 -27.125 1.00 82.12 486 PHE A C 1
ATOM 3911 O O . PHE A 1 486 ? 16.516 -15.282 -26.204 1.00 82.12 486 PHE A O 1
ATOM 3918 N N . LEU A 1 487 ? 16.971 -15.985 -28.289 1.00 89.94 487 LEU A N 1
ATOM 3919 C CA . LEU A 1 487 ? 18.003 -15.000 -28.591 1.00 89.94 487 LEU A CA 1
ATOM 3920 C C . LEU A 1 487 ? 17.573 -14.098 -29.746 1.00 89.94 487 LEU A C 1
ATOM 3922 O O . LEU A 1 487 ? 17.386 -14.570 -30.871 1.00 89.94 487 LEU A O 1
ATOM 3926 N N . THR A 1 488 ? 17.514 -12.796 -29.489 1.00 93.62 488 THR A N 1
ATOM 3927 C CA . THR A 1 488 ? 17.205 -11.775 -30.493 1.00 93.62 488 THR A CA 1
ATOM 3928 C C . THR A 1 488 ? 18.408 -10.867 -30.722 1.00 93.62 488 THR A C 1
ATOM 3930 O O . THR A 1 488 ? 19.158 -10.536 -29.802 1.00 93.62 488 THR A O 1
ATOM 3933 N N . ARG A 1 489 ? 18.659 -10.496 -31.982 1.00 94.25 489 ARG A N 1
ATOM 3934 C CA . ARG A 1 489 ? 19.746 -9.569 -32.326 1.00 94.25 489 ARG A CA 1
ATOM 3935 C C . ARG A 1 489 ? 19.284 -8.129 -32.105 1.00 94.25 489 ARG A C 1
ATOM 3937 O O . ARG A 1 489 ? 18.105 -7.824 -32.236 1.00 94.25 489 ARG A O 1
ATOM 3944 N N . LYS A 1 490 ? 20.224 -7.236 -31.820 1.00 94.31 490 LYS A N 1
ATOM 3945 C CA . LYS A 1 490 ? 19.953 -5.793 -31.821 1.00 94.31 490 LYS A CA 1
ATOM 3946 C C . LYS A 1 490 ? 19.607 -5.309 -33.229 1.00 94.31 490 LYS A C 1
ATOM 3948 O O . LYS A 1 490 ? 20.092 -5.916 -34.190 1.00 94.31 490 LYS A O 1
ATOM 3953 N N . ASN A 1 491 ? 18.842 -4.222 -33.342 1.00 95.50 491 ASN A N 1
ATOM 3954 C CA . ASN A 1 491 ? 18.405 -3.647 -34.622 1.00 95.50 491 ASN A CA 1
ATOM 3955 C C . ASN A 1 491 ? 17.747 -4.705 -35.526 1.00 95.50 491 ASN A C 1
ATOM 3957 O O . ASN A 1 491 ? 18.079 -4.847 -36.704 1.00 95.50 491 ASN A O 1
ATOM 3961 N N . SER A 1 492 ? 16.893 -5.540 -34.933 1.00 96.19 492 SER A N 1
ATOM 3962 C CA . SER A 1 492 ? 16.185 -6.619 -35.624 1.00 96.19 492 SER A CA 1
ATOM 3963 C C . SER A 1 492 ? 14.760 -6.754 -35.090 1.00 96.19 492 SER A C 1
ATOM 3965 O O . SER A 1 492 ? 14.327 -5.934 -34.289 1.00 96.19 492 SER A O 1
ATOM 3967 N N . PHE A 1 493 ? 14.022 -7.772 -35.529 1.00 97.31 493 PHE A N 1
ATOM 3968 C CA . PHE A 1 493 ? 12.662 -8.021 -35.059 1.00 97.31 493 PHE A CA 1
ATOM 3969 C C . PHE A 1 493 ? 12.629 -9.184 -34.066 1.00 97.31 493 PHE A C 1
ATOM 3971 O O . PHE A 1 493 ? 13.126 -10.276 -34.360 1.00 97.31 493 PHE A O 1
ATOM 3978 N N . LEU A 1 494 ? 12.000 -8.955 -32.914 1.00 97.31 494 LEU A N 1
ATOM 3979 C CA . LEU A 1 494 ? 11.575 -10.001 -31.990 1.00 97.31 494 LEU A CA 1
ATOM 3980 C C . LEU A 1 494 ? 10.223 -10.532 -32.466 1.00 97.31 494 LEU A C 1
ATOM 3982 O O . LEU A 1 494 ? 9.243 -9.792 -32.471 1.00 97.31 494 LEU A O 1
ATOM 3986 N N . PHE A 1 495 ? 10.165 -11.806 -32.847 1.00 98.06 495 PHE A N 1
ATOM 3987 C CA . PHE A 1 495 ? 8.914 -12.483 -33.192 1.00 98.06 495 PHE A CA 1
ATOM 3988 C C . PHE A 1 495 ? 8.373 -13.248 -31.987 1.00 98.06 495 PHE A C 1
ATOM 3990 O O . PHE A 1 495 ? 9.141 -13.901 -31.275 1.00 98.06 495 PHE A O 1
ATOM 3997 N N . PHE A 1 496 ? 7.058 -13.220 -31.806 1.00 98.31 496 PHE A N 1
ATOM 3998 C CA . PHE A 1 496 ? 6.382 -13.880 -30.694 1.00 98.31 496 PHE A CA 1
ATOM 3999 C C . PHE A 1 496 ? 5.095 -14.566 -31.144 1.00 98.31 496 PHE A C 1
ATOM 4001 O O . PHE A 1 496 ? 4.481 -14.180 -32.144 1.00 98.31 496 PHE A O 1
ATOM 4008 N N . ASP A 1 497 ? 4.701 -15.559 -30.357 1.00 98.38 497 ASP A N 1
ATOM 4009 C CA . ASP A 1 497 ? 3.409 -16.228 -30.411 1.00 98.38 497 ASP A CA 1
ATOM 4010 C C . ASP A 1 497 ? 2.792 -16.207 -29.014 1.00 98.38 497 ASP A C 1
ATOM 4012 O O . ASP A 1 497 ? 3.497 -16.138 -28.006 1.00 98.38 497 ASP A O 1
ATOM 4016 N N . GLY A 1 498 ? 1.473 -16.280 -28.943 1.00 97.94 498 GLY A N 1
ATOM 4017 C CA . GLY A 1 498 ? 0.776 -16.371 -27.677 1.00 97.94 498 GLY A CA 1
ATOM 4018 C C . GLY A 1 498 ? -0.622 -16.937 -27.816 1.00 97.94 498 GLY A C 1
ATOM 4019 O O . GLY A 1 498 ? -1.120 -17.184 -28.920 1.00 97.94 498 GLY A O 1
ATOM 4020 N N . LYS A 1 499 ? -1.241 -17.173 -26.666 1.00 97.88 499 LYS A N 1
ATOM 4021 C CA . LYS A 1 499 ? -2.594 -17.690 -26.537 1.00 97.88 499 LYS A CA 1
ATOM 4022 C C . LYS A 1 499 ? -3.278 -17.040 -25.340 1.00 97.88 499 LYS A C 1
ATOM 4024 O O . LYS A 1 499 ? -2.657 -16.842 -24.301 1.00 97.88 499 LYS A O 1
ATOM 4029 N N . SER A 1 500 ? -4.552 -16.715 -25.484 1.00 96.00 500 SER A N 1
ATOM 4030 C CA . SER A 1 500 ? -5.396 -16.256 -24.386 1.00 96.00 500 SER A CA 1
ATOM 4031 C C . SER A 1 500 ? -6.782 -16.882 -24.472 1.00 96.00 500 SER A C 1
ATOM 4033 O O . SER A 1 500 ? -7.180 -17.398 -25.517 1.00 96.00 500 SER A O 1
ATOM 4035 N N . ASP A 1 501 ? -7.524 -16.794 -23.372 1.00 94.50 501 ASP A N 1
ATOM 4036 C CA . ASP A 1 501 ? -8.941 -17.170 -23.315 1.00 94.50 501 ASP A CA 1
ATOM 4037 C C . ASP A 1 501 ? -9.875 -16.005 -23.711 1.00 94.50 501 ASP A C 1
ATOM 4039 O O . ASP A 1 501 ? -11.080 -16.057 -23.475 1.00 94.50 501 ASP A O 1
ATOM 4043 N N . LEU A 1 502 ? -9.330 -14.925 -24.284 1.00 92.69 502 LEU A N 1
ATOM 4044 C CA . LEU A 1 502 ? -10.115 -13.770 -24.720 1.00 92.69 502 LEU A CA 1
ATOM 4045 C C . LEU A 1 502 ? -10.838 -14.065 -26.043 1.00 92.69 502 LEU A C 1
ATOM 4047 O O . LEU A 1 502 ? -10.327 -14.789 -26.899 1.00 92.69 502 LEU A O 1
ATOM 4051 N N . ASP A 1 503 ? -11.998 -13.434 -26.235 1.00 95.06 503 ASP A N 1
ATOM 4052 C CA . ASP A 1 503 ? -12.807 -13.562 -27.454 1.00 95.06 503 ASP A CA 1
ATOM 4053 C C . ASP A 1 503 ? -12.031 -13.198 -28.730 1.00 95.06 503 ASP A C 1
ATOM 4055 O O . ASP A 1 503 ? -11.111 -12.380 -28.697 1.00 95.06 503 ASP A O 1
ATOM 4059 N N . GLU A 1 504 ? -12.449 -13.742 -29.880 1.00 96.88 504 GLU A N 1
ATOM 4060 C CA . GLU A 1 504 ? -11.914 -13.389 -31.204 1.00 96.88 504 GLU A CA 1
ATOM 4061 C C . GLU A 1 504 ? -11.941 -11.867 -31.438 1.00 96.88 504 GLU A C 1
ATOM 4063 O O . GLU A 1 504 ? -12.951 -11.193 -31.222 1.00 96.88 504 GLU A O 1
ATOM 4068 N N . GLY A 1 505 ? -10.824 -11.309 -31.909 1.00 96.19 505 GLY A N 1
ATOM 4069 C CA . GLY A 1 505 ? -10.690 -9.878 -32.170 1.00 96.19 505 GLY A CA 1
ATOM 4070 C C . GLY A 1 505 ? -10.484 -9.021 -30.917 1.00 96.19 505 GLY A C 1
ATOM 4071 O O . GLY A 1 505 ? -10.549 -7.790 -31.003 1.00 96.19 505 GLY A O 1
ATOM 4072 N N . ALA A 1 506 ? -10.239 -9.616 -29.745 1.00 94.50 506 ALA A N 1
ATOM 4073 C CA . ALA A 1 506 ? -9.813 -8.867 -28.571 1.00 94.50 506 ALA A CA 1
ATOM 4074 C C . ALA A 1 506 ? -8.463 -8.176 -28.855 1.00 94.50 506 ALA A C 1
ATOM 4076 O O . ALA A 1 506 ? -7.518 -8.834 -29.298 1.00 94.50 506 ALA A O 1
ATOM 4077 N N . PRO A 1 507 ? -8.356 -6.851 -28.635 1.00 95.25 507 PRO A N 1
ATOM 4078 C CA . PRO A 1 507 ? -7.108 -6.131 -28.818 1.00 95.25 507 PRO A CA 1
ATOM 4079 C C . PRO A 1 507 ? -6.117 -6.517 -27.721 1.00 95.25 507 PRO A C 1
ATOM 4081 O O . PRO A 1 507 ? -6.479 -6.636 -26.546 1.00 95.25 507 PRO A O 1
ATOM 4084 N N . LEU A 1 508 ? -4.864 -6.667 -28.127 1.00 95.19 508 LEU A N 1
ATOM 4085 C CA . LEU A 1 508 ? -3.722 -6.922 -27.267 1.00 95.19 508 LEU A CA 1
ATOM 4086 C C . LEU A 1 508 ? -2.639 -5.895 -27.580 1.00 95.19 508 LEU A C 1
ATOM 4088 O O . LEU A 1 508 ? -2.338 -5.644 -28.751 1.00 95.19 508 LEU A O 1
ATOM 4092 N N . LEU A 1 509 ? -2.048 -5.326 -26.537 1.00 95.38 509 LEU A N 1
ATOM 4093 C CA . LEU A 1 509 ? -0.837 -4.525 -26.649 1.00 95.38 509 LEU A CA 1
ATOM 4094 C C . LEU A 1 509 ? 0.322 -5.380 -26.162 1.00 95.38 509 LEU A C 1
ATOM 4096 O O . LEU A 1 509 ? 0.260 -5.944 -25.072 1.00 95.38 509 LEU A O 1
ATOM 4100 N N . VAL A 1 510 ? 1.345 -5.506 -26.998 1.00 96.69 510 VAL A N 1
ATOM 4101 C CA . VAL A 1 510 ? 2.548 -6.273 -26.694 1.00 96.69 510 VAL A CA 1
ATOM 4102 C C . VAL A 1 510 ? 3.720 -5.310 -26.658 1.00 96.69 510 VAL A C 1
ATOM 4104 O O . VAL A 1 510 ? 3.932 -4.560 -27.612 1.00 96.69 510 VAL A O 1
ATOM 4107 N N . PHE A 1 511 ? 4.488 -5.348 -25.578 1.00 95.75 511 PHE A N 1
ATOM 4108 C CA . PHE A 1 511 ? 5.638 -4.486 -25.351 1.00 95.75 511 PHE A CA 1
ATOM 4109 C C . PHE A 1 511 ? 6.893 -5.315 -25.147 1.00 95.75 511 PHE A C 1
ATOM 4111 O O . PHE A 1 511 ? 6.854 -6.420 -24.609 1.00 95.75 511 PHE A O 1
ATOM 4118 N N . ILE A 1 512 ? 8.027 -4.743 -25.524 1.00 96.38 512 ILE A N 1
ATOM 4119 C CA . ILE A 1 512 ? 9.314 -5.151 -24.982 1.00 96.38 512 ILE A CA 1
ATOM 4120 C C . ILE A 1 512 ? 9.802 -4.055 -24.045 1.00 96.38 512 ILE A C 1
ATOM 4122 O O . ILE A 1 512 ? 9.845 -2.888 -24.432 1.00 96.38 512 ILE A O 1
ATOM 4126 N N . LYS A 1 513 ? 10.144 -4.426 -22.811 1.00 95.19 513 LYS A N 1
ATOM 4127 C CA . LYS A 1 513 ? 10.577 -3.494 -21.769 1.00 95.19 513 LYS A CA 1
ATOM 4128 C C . LYS A 1 513 ? 11.869 -3.933 -21.093 1.00 95.19 513 LYS A C 1
ATOM 4130 O O . LYS A 1 513 ? 12.270 -5.103 -21.163 1.00 95.19 513 LYS A O 1
ATOM 4135 N N . TYR A 1 514 ? 12.547 -2.984 -20.455 1.00 94.00 514 TYR A N 1
ATOM 4136 C CA . TYR A 1 514 ? 13.691 -3.289 -19.600 1.00 94.00 514 TYR A CA 1
ATOM 4137 C C . TYR A 1 514 ? 13.295 -4.261 -18.484 1.00 94.00 514 TYR A C 1
ATOM 4139 O O . TYR A 1 514 ? 12.174 -4.254 -17.984 1.00 94.00 514 TYR A O 1
ATOM 4147 N N . TYR A 1 515 ? 14.236 -5.123 -18.098 1.00 91.12 515 TYR A N 1
ATOM 4148 C CA . TYR A 1 515 ? 14.066 -5.948 -16.905 1.00 91.12 515 TYR A CA 1
ATOM 4149 C C . TYR A 1 515 ? 13.950 -5.039 -15.667 1.00 91.12 515 TYR A C 1
ATOM 4151 O O . TYR A 1 515 ? 14.749 -4.099 -15.586 1.00 91.12 515 TYR A O 1
ATOM 4159 N N . PRO A 1 516 ? 13.025 -5.300 -14.718 1.00 87.88 516 PRO A N 1
ATOM 4160 C CA . PRO A 1 516 ? 12.839 -4.456 -13.539 1.00 87.88 516 PRO A CA 1
ATOM 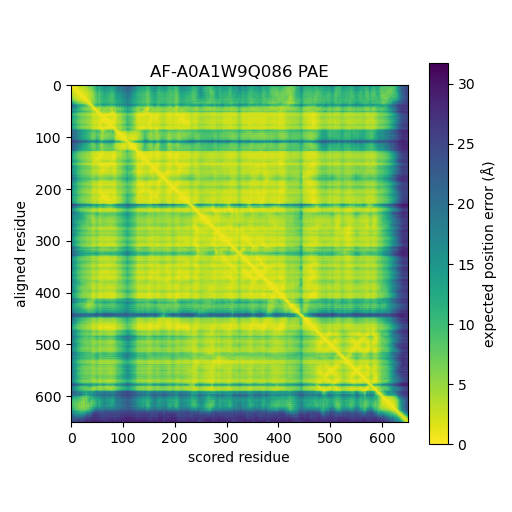4161 C C . PRO A 1 516 ? 14.155 -4.095 -12.841 1.00 87.88 516 PRO A C 1
ATOM 4163 O O . PRO A 1 516 ? 15.066 -4.917 -12.740 1.00 87.88 516 PRO A O 1
ATOM 4166 N N . GLY A 1 517 ? 14.289 -2.839 -12.410 1.00 83.56 517 GLY A N 1
ATOM 4167 C CA . GLY A 1 517 ? 15.471 -2.332 -11.706 1.00 83.56 517 GLY A CA 1
ATOM 4168 C C . GLY A 1 517 ? 16.667 -2.008 -12.608 1.00 83.56 517 GLY A C 1
ATOM 4169 O O . GLY A 1 517 ? 17.635 -1.404 -12.141 1.00 83.56 517 GLY A O 1
ATOM 4170 N N . LYS A 1 518 ? 16.617 -2.340 -13.906 1.00 86.75 518 LYS A N 1
ATOM 4171 C CA . LYS A 1 518 ? 17.596 -1.842 -14.878 1.00 86.75 518 LYS A CA 1
ATOM 4172 C C . LYS A 1 518 ? 17.167 -0.481 -15.399 1.00 86.75 518 LYS A C 1
ATOM 4174 O O . LYS A 1 518 ? 16.137 -0.356 -16.049 1.00 86.75 518 LYS A O 1
ATOM 4179 N N . ILE A 1 519 ? 18.015 0.513 -15.167 1.00 81.88 519 ILE A N 1
ATOM 4180 C CA . ILE A 1 519 ? 17.834 1.853 -15.723 1.00 81.88 519 ILE A CA 1
ATOM 4181 C C . ILE A 1 519 ? 18.361 1.864 -17.164 1.00 81.88 519 ILE A C 1
ATOM 4183 O O . ILE A 1 519 ? 19.421 1.272 -17.426 1.00 81.88 519 ILE A O 1
ATOM 4187 N N . PRO A 1 520 ? 17.662 2.527 -18.100 1.00 84.25 520 PRO A N 1
ATOM 4188 C CA . PRO A 1 520 ? 18.198 2.811 -19.425 1.00 84.25 520 PRO A CA 1
ATOM 4189 C C . PRO A 1 520 ? 19.565 3.506 -19.350 1.00 84.25 520 PRO A C 1
ATOM 4191 O O . PRO A 1 520 ? 19.902 4.176 -18.373 1.00 84.25 520 PRO A O 1
ATOM 4194 N N . VAL A 1 521 ? 20.399 3.341 -20.380 1.00 82.75 521 VAL A N 1
ATOM 4195 C CA . VAL A 1 521 ? 21.676 4.068 -20.430 1.00 82.75 521 VAL A CA 1
ATOM 4196 C C . VAL A 1 521 ? 21.379 5.524 -20.757 1.00 82.75 521 VAL A C 1
ATOM 4198 O O . VAL A 1 521 ? 21.121 5.858 -21.909 1.00 82.75 521 VAL A O 1
ATOM 4201 N N . ILE A 1 522 ? 21.420 6.371 -19.736 1.00 85.38 522 ILE A N 1
ATOM 4202 C CA . ILE A 1 522 ? 21.283 7.820 -19.873 1.00 85.38 522 ILE A CA 1
ATOM 4203 C C . ILE A 1 522 ? 22.657 8.389 -20.236 1.00 85.38 522 ILE A C 1
ATOM 4205 O O . ILE A 1 522 ? 23.669 8.020 -19.631 1.00 85.38 522 ILE A O 1
ATOM 4209 N N . ASP A 1 523 ? 22.710 9.256 -21.249 1.00 84.69 523 ASP A N 1
ATOM 4210 C CA . ASP A 1 523 ? 23.949 9.939 -21.616 1.00 84.69 523 ASP A CA 1
ATOM 4211 C C . ASP A 1 523 ? 24.435 10.774 -20.425 1.00 84.69 523 ASP A C 1
ATOM 4213 O O . ASP A 1 523 ? 23.723 11.636 -19.922 1.00 84.69 523 ASP A O 1
ATOM 4217 N N . SER A 1 524 ? 25.673 10.538 -19.988 1.00 86.38 524 SER A N 1
ATOM 4218 C CA . SER A 1 524 ? 26.318 11.294 -18.909 1.00 86.38 524 SER A CA 1
ATOM 4219 C C . SER A 1 524 ? 26.404 12.807 -19.158 1.00 86.38 524 SER A C 1
ATOM 4221 O O . SER A 1 524 ? 26.687 13.557 -18.227 1.00 86.38 524 SER A O 1
ATOM 4223 N N . ALA A 1 525 ? 26.203 13.259 -20.401 1.00 88.75 525 ALA A N 1
ATOM 4224 C CA . ALA A 1 525 ? 26.101 14.673 -20.744 1.00 88.75 525 ALA A CA 1
ATOM 4225 C C . ALA A 1 525 ? 24.757 15.306 -20.336 1.00 88.75 525 ALA A C 1
ATOM 4227 O O . ALA A 1 525 ? 24.685 16.528 -20.196 1.00 88.75 525 ALA A O 1
ATOM 4228 N N . ILE A 1 526 ? 23.708 14.500 -20.146 1.00 87.44 526 ILE A N 1
ATOM 4229 C CA . ILE A 1 526 ? 22.389 14.951 -19.702 1.00 87.44 526 ILE A CA 1
ATOM 4230 C C . ILE A 1 526 ? 22.439 15.156 -18.176 1.00 87.44 526 ILE A C 1
ATOM 4232 O O . ILE A 1 526 ? 22.804 14.231 -17.446 1.00 87.44 526 ILE A O 1
ATOM 4236 N N . PRO A 1 527 ? 22.083 16.346 -17.653 1.00 88.25 527 PRO A N 1
ATOM 4237 C CA . PRO A 1 527 ? 22.027 16.576 -16.211 1.00 88.25 527 PRO A CA 1
ATOM 4238 C C . PRO A 1 527 ? 21.033 15.630 -15.526 1.00 88.25 527 PRO A C 1
ATOM 4240 O O . PRO A 1 527 ? 19.920 15.446 -16.024 1.00 88.25 527 PRO A O 1
ATOM 4243 N N . ALA A 1 528 ? 21.406 15.081 -14.367 1.00 85.31 528 ALA A N 1
ATOM 4244 C CA . ALA A 1 528 ? 20.589 14.103 -13.641 1.00 85.31 528 ALA A CA 1
ATOM 4245 C C . ALA A 1 528 ? 19.181 14.625 -13.289 1.00 85.31 528 ALA A C 1
ATOM 4247 O O . ALA A 1 528 ? 18.210 13.892 -13.437 1.00 85.31 528 ALA A O 1
ATOM 4248 N N . ASN A 1 529 ? 19.063 15.907 -12.926 1.00 84.25 529 ASN A N 1
ATOM 4249 C CA . ASN A 1 529 ? 17.804 16.592 -12.595 1.00 84.25 529 ASN A CA 1
ATOM 4250 C C . ASN A 1 529 ? 17.081 17.222 -13.799 1.00 84.25 529 ASN A C 1
ATOM 4252 O O . ASN A 1 529 ? 16.251 18.121 -13.636 1.00 84.25 529 ASN A O 1
ATOM 4256 N N . SER A 1 530 ? 17.432 16.831 -15.022 1.00 91.75 530 SER A N 1
ATOM 4257 C CA . SER A 1 530 ? 16.715 17.297 -16.207 1.00 91.75 530 SER A CA 1
ATOM 4258 C C . SER A 1 530 ? 15.463 16.458 -16.451 1.00 91.75 530 SER A C 1
ATOM 4260 O O . SER A 1 530 ? 15.439 15.258 -16.189 1.00 91.75 530 SER A O 1
ATOM 4262 N N . VAL A 1 531 ? 14.444 17.078 -17.051 1.00 94.12 531 VAL A N 1
ATOM 4263 C CA . VAL A 1 531 ? 13.230 16.381 -17.516 1.00 94.12 531 VAL A CA 1
ATOM 4264 C C . VAL A 1 531 ? 13.573 15.229 -18.465 1.00 94.12 531 VAL A C 1
ATOM 4266 O O . VAL A 1 531 ? 12.910 14.200 -18.460 1.00 94.12 531 VAL A O 1
ATOM 4269 N N . GLU A 1 532 ? 14.626 15.384 -19.270 1.00 94.69 532 GLU A N 1
ATOM 4270 C CA . GLU A 1 532 ? 15.095 14.345 -20.187 1.00 94.69 532 GLU A CA 1
ATOM 4271 C C . GLU A 1 532 ? 15.653 13.128 -19.437 1.00 94.69 532 GLU A C 1
ATOM 4273 O O . GLU A 1 532 ? 15.249 12.006 -19.734 1.00 94.69 532 GLU A O 1
ATOM 4278 N N . SER A 1 533 ? 16.511 13.339 -18.431 1.00 93.81 533 SER A N 1
ATOM 4279 C CA . SER A 1 533 ? 17.018 12.262 -17.566 1.00 93.81 533 SER A CA 1
ATOM 4280 C C . SER A 1 533 ? 15.884 11.583 -16.796 1.00 93.81 533 SER A C 1
ATOM 4282 O O . SER A 1 533 ? 15.803 10.357 -16.794 1.00 93.81 533 SER A O 1
ATOM 4284 N N . PHE A 1 534 ? 14.970 12.368 -16.219 1.00 95.50 534 PHE A N 1
ATOM 4285 C CA . PHE A 1 534 ? 13.796 11.867 -15.504 1.00 95.50 534 PHE A CA 1
ATOM 4286 C C . PHE A 1 534 ? 12.899 10.987 -16.378 1.00 95.50 534 PHE A C 1
ATOM 4288 O O . PHE A 1 534 ? 12.556 9.869 -15.991 1.00 95.50 534 PHE A O 1
ATOM 4295 N N . ASN A 1 535 ? 12.547 11.468 -17.573 1.00 94.94 535 ASN A N 1
ATOM 4296 C CA . ASN A 1 535 ? 11.730 10.710 -18.514 1.00 94.94 535 ASN A CA 1
ATOM 4297 C C . ASN A 1 535 ? 12.462 9.449 -18.978 1.00 94.94 535 ASN A C 1
ATOM 4299 O O . ASN A 1 535 ? 11.862 8.383 -18.999 1.00 94.94 535 ASN A O 1
ATOM 4303 N N . ALA A 1 536 ? 13.759 9.535 -19.286 1.00 92.62 536 ALA A N 1
ATOM 4304 C CA . ALA A 1 536 ? 14.550 8.371 -19.676 1.00 92.62 536 ALA A CA 1
ATOM 4305 C C . ALA A 1 536 ? 14.687 7.342 -18.542 1.00 92.62 536 ALA A C 1
ATOM 4307 O O . ALA A 1 536 ? 14.749 6.150 -18.812 1.00 92.62 536 ALA A O 1
ATOM 4308 N N . ALA A 1 537 ? 14.726 7.769 -17.278 1.00 92.62 537 ALA A N 1
ATOM 4309 C CA . ALA A 1 537 ? 14.787 6.866 -16.132 1.00 92.62 537 ALA A CA 1
ATOM 4310 C C . ALA A 1 537 ? 13.452 6.152 -15.857 1.00 92.62 537 ALA A C 1
ATOM 4312 O O . ALA A 1 537 ? 13.466 5.062 -15.288 1.00 92.62 537 ALA A O 1
ATOM 4313 N N . ASN A 1 538 ? 12.329 6.762 -16.251 1.00 94.25 538 ASN A N 1
ATOM 4314 C CA . ASN A 1 538 ? 10.971 6.248 -16.058 1.00 94.25 538 ASN A CA 1
ATOM 4315 C C . ASN A 1 538 ? 10.340 5.633 -17.325 1.00 94.25 538 ASN A C 1
ATOM 4317 O O . ASN A 1 538 ? 9.256 5.056 -17.243 1.00 94.25 538 ASN A O 1
ATOM 4321 N N . ASP A 1 539 ? 10.992 5.728 -18.487 1.00 92.50 539 ASP A N 1
ATOM 4322 C CA . ASP A 1 539 ? 10.551 5.094 -19.731 1.00 92.50 539 ASP A CA 1
ATOM 4323 C C . ASP A 1 539 ? 11.213 3.723 -19.912 1.00 92.50 539 ASP A C 1
ATOM 4325 O O . ASP A 1 539 ? 12.363 3.586 -20.341 1.00 92.50 539 ASP A O 1
ATOM 4329 N N . PHE A 1 540 ? 10.467 2.678 -19.561 1.00 89.94 540 PHE A N 1
ATOM 4330 C CA . PHE A 1 540 ? 10.943 1.300 -19.647 1.00 89.94 540 PHE A CA 1
ATOM 4331 C C . PHE A 1 540 ? 10.603 0.627 -20.976 1.00 89.94 540 PHE A C 1
ATOM 4333 O O . PHE A 1 540 ? 11.092 -0.481 -21.219 1.00 89.94 540 PHE A O 1
ATOM 4340 N N . ILE A 1 541 ? 9.773 1.247 -21.821 1.00 93.62 541 ILE A N 1
ATOM 4341 C CA . ILE A 1 541 ? 9.239 0.621 -23.031 1.00 93.62 541 ILE A CA 1
ATOM 4342 C C . ILE A 1 541 ? 10.209 0.854 -24.189 1.00 93.62 541 ILE A C 1
ATOM 4344 O O . ILE A 1 541 ? 10.437 1.963 -24.649 1.00 93.62 541 ILE A O 1
ATOM 4348 N N . LEU A 1 542 ? 10.758 -0.235 -24.718 1.00 94.44 542 LEU A N 1
ATOM 4349 C CA . LEU A 1 542 ? 11.693 -0.210 -25.844 1.00 94.44 542 LEU A CA 1
ATOM 4350 C C . LEU A 1 542 ? 10.996 -0.279 -27.200 1.00 94.44 542 LEU A C 1
ATOM 4352 O O . LEU A 1 542 ? 11.543 0.149 -28.214 1.00 94.44 542 LEU A O 1
ATOM 4356 N N . GLY A 1 543 ? 9.813 -0.882 -27.228 1.00 95.69 543 GLY A N 1
ATOM 4357 C CA . GLY A 1 543 ? 9.033 -1.076 -28.436 1.00 95.69 543 GLY A CA 1
ATOM 4358 C C . GLY A 1 543 ? 7.670 -1.660 -28.108 1.00 95.69 543 GLY A C 1
ATOM 4359 O O . GLY A 1 543 ? 7.511 -2.386 -27.126 1.00 95.69 543 GLY A O 1
ATOM 4360 N N . ALA A 1 544 ? 6.689 -1.345 -28.944 1.00 96.62 544 ALA A N 1
ATOM 4361 C CA . ALA A 1 544 ? 5.310 -1.772 -28.774 1.00 96.62 544 ALA A CA 1
ATOM 4362 C C . ALA A 1 544 ? 4.719 -2.216 -30.113 1.00 96.62 544 ALA A C 1
ATOM 4364 O O . ALA A 1 544 ? 5.077 -1.697 -31.171 1.00 96.62 544 ALA A O 1
ATOM 4365 N N . THR A 1 545 ? 3.781 -3.155 -30.072 1.00 97.62 545 THR A N 1
ATOM 4366 C CA . THR A 1 545 ? 2.948 -3.518 -31.217 1.00 97.62 545 THR A CA 1
ATOM 4367 C C . THR A 1 545 ? 1.548 -3.897 -30.751 1.00 97.62 545 THR A C 1
ATOM 4369 O O . THR A 1 545 ? 1.360 -4.368 -29.630 1.00 97.62 545 THR A O 1
ATOM 4372 N N . ALA A 1 546 ? 0.557 -3.691 -31.613 1.00 97.19 546 ALA A N 1
ATOM 4373 C CA . ALA A 1 546 ? -0.820 -4.083 -31.354 1.00 97.19 546 ALA A CA 1
ATOM 4374 C C . ALA A 1 546 ? -1.172 -5.309 -32.198 1.00 97.19 546 ALA A C 1
ATOM 4376 O O . ALA A 1 546 ? -0.929 -5.337 -33.406 1.00 97.19 546 ALA A O 1
ATOM 4377 N N . VAL A 1 547 ? -1.769 -6.314 -31.565 1.00 97.94 547 VAL A N 1
ATOM 4378 C CA . VAL A 1 547 ? -2.267 -7.524 -32.228 1.00 97.94 547 VAL A CA 1
ATOM 4379 C C . VAL A 1 547 ? -3.699 -7.806 -31.785 1.00 97.94 547 VAL A C 1
ATOM 4381 O O . VAL A 1 547 ? -4.233 -7.153 -30.889 1.00 97.94 547 VAL A O 1
ATOM 4384 N N . THR A 1 548 ? -4.350 -8.760 -32.441 1.00 97.81 548 THR A N 1
ATOM 4385 C CA . THR A 1 548 ? -5.685 -9.227 -32.055 1.00 97.81 548 THR A CA 1
ATOM 4386 C C . THR A 1 548 ? -5.680 -10.737 -31.909 1.00 97.81 548 THR A C 1
ATOM 4388 O O . THR A 1 548 ? -4.913 -11.428 -32.587 1.00 97.81 548 THR A O 1
ATOM 4391 N N . THR A 1 549 ? -6.514 -11.242 -31.008 1.00 97.56 549 THR A N 1
ATOM 4392 C CA . THR A 1 549 ? -6.755 -12.678 -30.856 1.00 97.56 549 THR A CA 1
ATOM 4393 C C . THR A 1 549 ? -7.488 -13.234 -32.073 1.00 97.56 549 THR A C 1
ATOM 4395 O O . THR A 1 549 ? -8.403 -12.617 -32.625 1.00 97.56 549 THR A O 1
ATOM 4398 N N . GLN A 1 550 ? -7.086 -14.422 -32.502 1.00 98.12 550 GLN A N 1
ATOM 4399 C CA . GLN A 1 550 ? -7.772 -15.206 -33.520 1.00 98.12 550 GLN A CA 1
ATOM 4400 C C . GLN A 1 550 ? -8.920 -16.003 -32.891 1.00 98.12 550 GLN A C 1
ATOM 4402 O O . GLN A 1 550 ? -9.105 -16.023 -31.675 1.00 98.12 550 GLN A O 1
ATOM 4407 N N . LYS A 1 551 ? -9.690 -16.699 -33.731 1.00 97.44 551 LYS A N 1
ATOM 4408 C CA . LYS A 1 551 ? -10.847 -17.502 -33.312 1.00 97.44 551 LYS A CA 1
ATOM 4409 C C . LYS A 1 551 ? -10.531 -18.575 -32.261 1.00 97.44 551 LYS A C 1
ATOM 4411 O O . LYS A 1 551 ? -11.407 -18.961 -31.496 1.00 97.44 551 LYS A O 1
ATOM 4416 N N . ASP A 1 552 ? -9.308 -19.090 -32.249 1.00 97.12 552 ASP A N 1
ATOM 4417 C CA . ASP A 1 552 ? -8.832 -20.098 -31.297 1.00 97.12 552 ASP A CA 1
ATOM 4418 C C . ASP A 1 552 ? -8.083 -19.496 -30.089 1.00 97.12 552 ASP A C 1
ATOM 4420 O O . ASP A 1 552 ? -7.429 -20.231 -29.344 1.00 97.12 552 ASP A O 1
ATOM 4424 N N . GLY A 1 553 ? -8.156 -18.171 -29.914 1.00 96.88 553 GLY A N 1
ATOM 4425 C CA . GLY A 1 553 ? -7.467 -17.422 -28.862 1.00 96.88 553 GLY A CA 1
ATOM 4426 C C . GLY A 1 553 ? -5.980 -17.180 -29.137 1.00 96.88 553 GLY A C 1
ATOM 4427 O O . GLY A 1 553 ? -5.301 -16.543 -28.332 1.00 96.88 553 GLY A O 1
ATOM 4428 N N . THR A 1 554 ? -5.437 -17.672 -30.256 1.00 98.31 554 THR A N 1
ATOM 4429 C CA . THR A 1 554 ? -4.019 -17.473 -30.585 1.00 98.31 554 THR A CA 1
ATOM 4430 C C . THR A 1 554 ? -3.751 -16.079 -31.134 1.00 98.31 554 THR A C 1
ATOM 4432 O O . THR A 1 554 ? -4.618 -15.429 -31.717 1.00 98.31 554 THR A O 1
ATOM 4435 N N . PHE A 1 555 ? -2.523 -15.603 -30.971 1.00 98.38 555 PHE A N 1
ATOM 4436 C CA . PHE A 1 555 ? -2.049 -14.370 -31.586 1.00 98.38 555 PHE A CA 1
ATOM 4437 C C . PHE A 1 555 ? -0.553 -14.474 -31.880 1.00 98.38 555 PHE A C 1
ATOM 4439 O O . PHE A 1 555 ? 0.168 -15.276 -31.290 1.00 98.38 555 PHE A O 1
ATOM 4446 N N . SER A 1 556 ? -0.073 -13.666 -32.820 1.00 98.44 556 SER A N 1
ATOM 4447 C CA . SER A 1 556 ? 1.347 -13.610 -33.166 1.00 98.44 556 SER A CA 1
ATOM 4448 C C . SER A 1 556 ? 1.695 -12.241 -33.723 1.00 98.44 556 SER A C 1
ATOM 4450 O O . SER A 1 556 ? 0.836 -11.580 -34.311 1.00 98.44 556 SER A O 1
ATOM 4452 N N . GLY A 1 557 ? 2.950 -11.835 -33.585 1.00 98.19 557 GLY A N 1
ATOM 4453 C CA . GLY A 1 557 ? 3.404 -10.554 -34.101 1.00 98.19 557 GLY A CA 1
ATOM 4454 C C . GLY A 1 557 ? 4.915 -10.399 -34.067 1.00 98.19 557 GLY A C 1
ATOM 4455 O O . GLY A 1 557 ? 5.669 -11.356 -33.867 1.00 98.19 557 GLY A O 1
ATOM 4456 N N . SER A 1 558 ? 5.350 -9.164 -34.294 1.00 98.12 558 SER A N 1
ATOM 4457 C CA . SER A 1 558 ? 6.750 -8.777 -34.192 1.00 98.12 558 SER A CA 1
ATOM 4458 C C . SER A 1 558 ? 6.899 -7.376 -33.618 1.00 98.12 558 SER A C 1
ATOM 4460 O O . SER A 1 558 ? 6.095 -6.499 -33.934 1.00 98.12 558 SER A O 1
ATOM 4462 N N . ILE A 1 559 ? 7.956 -7.168 -32.838 1.00 98.00 559 ILE A N 1
ATOM 4463 C CA . ILE A 1 559 ? 8.363 -5.864 -32.303 1.00 98.00 559 ILE A CA 1
ATOM 4464 C C . ILE A 1 559 ? 9.772 -5.555 -32.808 1.00 98.00 559 ILE A C 1
ATOM 4466 O O . ILE A 1 559 ? 10.634 -6.438 -32.831 1.00 98.00 559 ILE A O 1
ATOM 4470 N N . GLU A 1 560 ? 10.004 -4.318 -33.240 1.00 97.62 560 GLU A N 1
ATOM 4471 C CA . GLU A 1 560 ? 11.346 -3.839 -33.572 1.00 97.62 560 GLU A CA 1
ATOM 4472 C C . GLU A 1 560 ? 12.171 -3.671 -32.291 1.00 97.62 560 GLU A C 1
ATOM 4474 O O . GLU A 1 560 ? 11.718 -3.072 -31.319 1.00 97.62 560 GLU A O 1
ATOM 4479 N N . VAL A 1 561 ? 13.380 -4.229 -32.281 1.00 96.25 561 VAL A N 1
ATOM 4480 C CA . VAL A 1 561 ? 14.304 -4.172 -31.149 1.00 96.25 561 VAL A CA 1
ATOM 4481 C C . VAL A 1 561 ? 15.382 -3.123 -31.432 1.00 96.25 561 VAL A C 1
ATOM 4483 O O . VAL A 1 561 ? 16.208 -3.361 -32.324 1.00 96.25 561 VAL A O 1
ATOM 4486 N N . PRO A 1 562 ? 15.429 -2.011 -30.673 1.00 95.06 562 PRO A N 1
ATOM 4487 C CA . PRO A 1 562 ? 16.439 -0.971 -30.861 1.00 95.06 562 PRO A CA 1
ATOM 4488 C C . PRO A 1 562 ? 17.853 -1.431 -30.454 1.00 95.06 562 PRO A C 1
ATOM 4490 O O . PRO A 1 562 ? 18.066 -2.552 -29.973 1.00 95.06 562 PRO A O 1
ATOM 4493 N N . ASP A 1 563 ? 18.858 -0.573 -30.653 1.00 94.38 563 ASP A N 1
ATOM 4494 C CA . ASP A 1 563 ? 20.230 -0.824 -30.190 1.00 94.38 563 ASP A CA 1
ATOM 4495 C C . ASP A 1 563 ? 20.345 -0.634 -28.672 1.00 94.38 563 ASP A C 1
ATOM 4497 O O . ASP A 1 563 ? 20.730 0.418 -28.170 1.00 94.38 563 ASP A O 1
ATOM 4501 N N . VAL A 1 564 ? 19.992 -1.679 -27.929 1.00 93.56 564 VAL A N 1
ATOM 4502 C CA . VAL A 1 564 ? 20.008 -1.690 -26.459 1.00 93.56 564 VAL A CA 1
ATOM 4503 C C . VAL A 1 564 ? 21.181 -2.505 -25.910 1.00 93.56 564 VAL A C 1
ATOM 4505 O O . VAL A 1 564 ? 21.759 -3.324 -26.633 1.00 93.56 564 VAL A O 1
ATOM 4508 N N . PRO A 1 565 ? 21.592 -2.331 -24.640 1.00 92.56 565 PRO A N 1
ATOM 4509 C CA . PRO A 1 565 ? 22.622 -3.170 -24.027 1.00 92.56 565 PRO A CA 1
ATOM 4510 C C . PRO A 1 565 ? 22.316 -4.674 -24.129 1.00 92.56 565 PRO A C 1
ATOM 4512 O O . PRO A 1 565 ? 21.164 -5.095 -24.188 1.00 92.56 565 PRO A O 1
ATOM 4515 N N . ASN A 1 566 ? 23.343 -5.524 -24.133 1.00 91.31 566 ASN A N 1
ATOM 4516 C CA . ASN A 1 566 ? 23.098 -6.970 -24.111 1.00 91.31 566 ASN A CA 1
ATOM 4517 C C . ASN A 1 566 ? 22.494 -7.376 -22.758 1.00 91.31 566 ASN A C 1
ATOM 4519 O O . ASN A 1 566 ? 23.018 -6.976 -21.716 1.00 91.31 566 ASN A O 1
ATOM 4523 N N . GLY A 1 567 ? 21.460 -8.217 -22.747 1.00 91.62 567 GLY A N 1
ATOM 4524 C CA . GLY A 1 567 ? 20.878 -8.687 -21.491 1.00 91.62 567 GLY A CA 1
ATOM 4525 C C . GLY A 1 567 ? 19.490 -9.304 -21.612 1.00 91.62 567 GLY A C 1
ATOM 4526 O O . GLY A 1 567 ? 18.980 -9.508 -22.711 1.00 91.62 567 GLY A O 1
ATOM 4527 N N . ALA A 1 568 ? 18.920 -9.618 -20.448 1.00 92.12 568 ALA A N 1
ATOM 4528 C CA . ALA A 1 568 ? 17.519 -9.995 -20.289 1.00 92.12 568 ALA A CA 1
ATOM 4529 C C . ALA A 1 568 ? 16.609 -8.759 -20.323 1.00 92.12 568 ALA A C 1
ATOM 4531 O O . ALA A 1 568 ? 16.970 -7.728 -19.740 1.00 92.12 568 ALA A O 1
ATOM 4532 N N . TYR A 1 569 ? 15.453 -8.933 -20.958 1.00 94.75 569 TYR A N 1
ATOM 4533 C CA . TYR A 1 569 ? 14.348 -7.992 -21.137 1.00 94.75 569 TYR A CA 1
ATOM 4534 C C . TYR A 1 569 ? 13.024 -8.731 -20.917 1.00 94.75 569 TYR A C 1
ATOM 4536 O O . TYR A 1 569 ? 12.996 -9.966 -20.939 1.00 94.75 569 TYR A O 1
ATOM 4544 N N . VAL A 1 570 ? 11.939 -7.988 -20.723 1.00 95.44 570 VAL A N 1
ATOM 4545 C CA . VAL A 1 570 ? 10.598 -8.557 -20.548 1.00 95.44 570 VAL A CA 1
ATOM 4546 C C . VAL A 1 570 ? 9.794 -8.324 -21.820 1.00 95.44 570 VAL A C 1
ATOM 4548 O O . VAL A 1 570 ? 9.697 -7.197 -22.301 1.00 95.44 570 VAL A O 1
ATOM 4551 N N . LEU A 1 571 ? 9.241 -9.398 -22.374 1.00 96.88 571 LEU A N 1
ATOM 4552 C CA . LEU A 1 571 ? 8.197 -9.349 -23.388 1.00 96.88 571 LEU A CA 1
ATOM 4553 C C . LEU A 1 571 ? 6.865 -9.447 -22.652 1.00 96.88 571 LEU A C 1
ATOM 4555 O O . LEU A 1 571 ? 6.581 -10.482 -22.061 1.00 96.88 571 LEU A O 1
ATOM 4559 N N . GLU A 1 572 ? 6.076 -8.385 -22.666 1.00 95.81 572 GLU A N 1
ATOM 4560 C CA . GLU A 1 572 ? 4.817 -8.287 -21.932 1.00 95.81 572 GLU A CA 1
ATOM 4561 C C . GLU A 1 572 ? 3.646 -8.154 -22.898 1.00 95.81 572 GLU A C 1
ATOM 4563 O O . GLU A 1 572 ? 3.756 -7.508 -23.938 1.00 95.81 572 GLU A O 1
ATOM 4568 N N . VAL A 1 573 ? 2.516 -8.755 -22.548 1.00 95.38 573 VAL A N 1
ATOM 4569 C CA . VAL A 1 573 ? 1.243 -8.581 -23.235 1.00 95.38 573 VAL A CA 1
ATOM 4570 C C . VAL A 1 573 ? 0.163 -8.231 -22.232 1.00 95.38 573 VAL A C 1
ATOM 4572 O O . VAL A 1 573 ? 0.052 -8.836 -21.166 1.00 95.38 573 VAL A O 1
ATOM 4575 N N . ILE A 1 574 ? -0.668 -7.276 -22.614 1.00 93.50 574 ILE A N 1
ATOM 4576 C CA . ILE A 1 574 ? -1.828 -6.847 -21.847 1.00 93.50 574 ILE A CA 1
ATOM 4577 C C . ILE A 1 574 ? -3.029 -6.700 -22.773 1.00 93.50 574 ILE A C 1
ATOM 4579 O O . ILE A 1 574 ? -2.893 -6.541 -23.992 1.00 93.50 574 ILE A O 1
ATOM 4583 N N . THR A 1 575 ? -4.219 -6.657 -22.187 1.00 90.25 575 THR A N 1
ATOM 4584 C CA . THR A 1 575 ? -5.430 -6.262 -22.903 1.00 90.25 575 THR A CA 1
ATOM 4585 C C . THR A 1 575 ? -6.042 -5.002 -22.289 1.00 90.25 575 THR A C 1
ATOM 4587 O O . THR A 1 575 ? -6.146 -4.898 -21.069 1.00 90.25 575 THR A O 1
ATOM 4590 N N . PRO A 1 576 ? -6.497 -4.038 -23.109 1.00 84.38 576 PRO A N 1
ATOM 4591 C CA . PRO A 1 576 ? -7.223 -2.876 -22.613 1.00 84.38 576 PRO A CA 1
ATOM 4592 C C . PRO A 1 576 ? -8.695 -3.190 -22.293 1.00 84.38 576 PRO A C 1
ATOM 4594 O O . PRO A 1 576 ? -9.390 -2.326 -21.773 1.00 84.38 576 PRO A O 1
ATOM 4597 N N . LYS A 1 577 ? -9.206 -4.384 -22.649 1.00 77.62 577 LYS A N 1
ATOM 4598 C CA . LYS A 1 577 ? -10.629 -4.741 -22.483 1.00 77.62 577 LYS A CA 1
ATOM 4599 C C . LYS A 1 577 ? -10.952 -5.386 -21.145 1.00 77.62 577 LYS A C 1
ATOM 4601 O O . LYS A 1 577 ? -12.031 -5.148 -20.616 1.00 77.62 577 LYS A O 1
ATOM 4606 N N . THR A 1 578 ? -10.074 -6.261 -20.659 1.00 72.38 578 THR A N 1
ATOM 4607 C CA . THR A 1 578 ? -10.268 -6.924 -19.370 1.00 72.38 578 THR A CA 1
ATOM 4608 C C . THR A 1 578 ? -9.187 -6.474 -18.408 1.00 72.38 578 THR A C 1
ATOM 4610 O O . THR A 1 578 ? -8.007 -6.552 -18.747 1.00 72.38 578 THR A O 1
ATOM 4613 N N . PRO A 1 579 ? -9.571 -6.072 -17.205 1.00 65.44 579 PRO A N 1
ATOM 4614 C CA . PRO A 1 579 ? -8.735 -5.230 -16.374 1.00 65.44 579 PRO A CA 1
ATOM 4615 C C . PRO A 1 579 ? -7.511 -5.929 -15.782 1.00 65.44 579 PRO A C 1
ATOM 4617 O O . PRO A 1 579 ? -6.509 -5.298 -15.484 1.00 65.44 579 PRO A O 1
ATOM 4620 N N . THR A 1 580 ? -7.548 -7.255 -15.663 1.00 74.00 580 THR A N 1
ATOM 4621 C CA . THR A 1 580 ? -6.512 -8.001 -14.940 1.00 74.00 580 THR A CA 1
ATOM 4622 C C . THR A 1 580 ? -5.684 -8.927 -15.820 1.00 74.00 580 THR A C 1
ATOM 4624 O O . THR A 1 580 ? -4.698 -9.459 -15.341 1.00 74.00 580 THR A O 1
ATOM 4627 N N . SER A 1 581 ? -6.029 -9.146 -17.090 1.00 81.50 581 SER A N 1
ATOM 4628 C CA . SER A 1 581 ? -5.352 -10.181 -17.888 1.00 81.50 581 SER A CA 1
ATOM 4629 C C . SER A 1 581 ? -4.009 -9.700 -18.437 1.00 81.50 581 SER A C 1
ATOM 4631 O O . SER A 1 581 ? -3.967 -8.862 -19.341 1.00 81.50 581 SER A O 1
ATOM 4633 N N . VAL A 1 582 ? -2.924 -10.276 -17.918 1.00 90.75 582 VAL A N 1
ATOM 4634 C CA . VAL A 1 582 ? -1.541 -9.988 -18.327 1.00 90.75 582 VAL A CA 1
ATOM 4635 C C . VAL A 1 582 ? -0.788 -11.269 -18.684 1.00 90.75 582 VAL A C 1
ATOM 4637 O O . VAL A 1 582 ? -1.176 -12.378 -18.307 1.00 90.75 582 VAL A O 1
ATOM 4640 N N . GLY A 1 583 ? 0.302 -11.124 -19.426 1.00 92.25 583 GLY A N 1
ATOM 4641 C CA . GLY A 1 583 ? 1.221 -12.202 -19.764 1.00 92.25 583 GLY A CA 1
ATOM 4642 C C . GLY A 1 583 ? 2.631 -11.669 -19.935 1.00 92.25 583 GLY A C 1
ATOM 4643 O O . GLY A 1 583 ? 2.815 -10.550 -20.405 1.00 92.25 583 GLY A O 1
ATOM 4644 N N . HIS A 1 584 ? 3.639 -12.461 -19.579 1.00 95.12 584 HIS A N 1
ATOM 4645 C CA . HIS A 1 584 ? 5.025 -12.088 -19.832 1.00 95.12 584 HIS A CA 1
ATOM 4646 C C . HIS A 1 584 ? 5.921 -13.290 -20.141 1.00 95.12 584 HIS A C 1
ATOM 4648 O O . HIS A 1 584 ? 5.662 -14.413 -19.696 1.00 95.12 584 HIS A O 1
ATOM 4654 N N . ASP A 1 585 ? 7.008 -13.013 -20.853 1.00 95.56 585 ASP A N 1
ATOM 4655 C CA . ASP A 1 585 ? 8.135 -13.907 -21.117 1.00 95.56 585 ASP A CA 1
ATOM 4656 C C . ASP A 1 585 ? 9.460 -13.151 -20.927 1.00 95.56 585 ASP A C 1
ATOM 4658 O O . ASP A 1 585 ? 9.518 -11.923 -21.039 1.00 95.56 585 ASP A O 1
ATOM 4662 N N . ILE A 1 586 ? 10.541 -13.880 -20.651 1.00 94.44 586 ILE A N 1
ATOM 4663 C CA . ILE A 1 586 ? 11.890 -13.309 -20.590 1.00 94.44 586 ILE A CA 1
ATOM 4664 C C . ILE A 1 586 ? 12.570 -13.531 -21.936 1.00 94.44 586 ILE A C 1
ATOM 4666 O O . ILE A 1 586 ? 12.761 -14.664 -22.376 1.00 94.44 586 ILE A O 1
ATOM 4670 N N . VAL A 1 587 ? 13.030 -12.445 -22.550 1.00 94.56 587 VAL A N 1
ATOM 4671 C CA . VAL A 1 587 ? 13.744 -12.484 -23.830 1.00 94.56 587 VAL A CA 1
ATOM 4672 C C . VAL A 1 587 ? 15.163 -11.958 -23.675 1.00 94.56 587 VAL A C 1
ATOM 4674 O O . VAL A 1 587 ? 15.425 -11.038 -22.898 1.00 94.56 587 VAL A O 1
ATOM 4677 N N . TYR A 1 588 ? 16.105 -12.532 -24.425 1.00 93.81 588 TYR A N 1
ATOM 4678 C CA . TYR A 1 588 ? 17.494 -12.082 -24.414 1.00 93.81 588 TYR A CA 1
ATOM 4679 C C . TYR A 1 588 ? 17.835 -11.341 -25.697 1.00 93.81 588 TYR A C 1
ATOM 4681 O O . TYR A 1 588 ? 17.732 -11.889 -26.798 1.00 93.81 588 TYR A O 1
ATOM 4689 N N . ILE A 1 589 ? 18.299 -10.103 -25.545 1.00 94.44 589 ILE A N 1
ATOM 4690 C CA . ILE A 1 589 ? 18.788 -9.291 -26.657 1.00 94.44 589 ILE A CA 1
ATOM 4691 C C . ILE A 1 589 ? 20.313 -9.262 -26.614 1.00 94.44 589 ILE A C 1
ATOM 4693 O O . ILE A 1 589 ? 20.924 -8.935 -25.595 1.00 94.44 589 ILE A O 1
ATOM 4697 N N . GLY A 1 590 ? 20.932 -9.602 -27.745 1.00 91.00 590 GLY A N 1
ATOM 4698 C CA . GLY A 1 590 ? 22.382 -9.729 -27.869 1.00 91.00 590 GLY A CA 1
ATOM 4699 C C . GLY A 1 590 ? 22.936 -11.000 -27.217 1.00 91.00 590 GLY A C 1
ATOM 4700 O O . GLY A 1 590 ? 22.228 -11.745 -26.553 1.00 91.00 590 GLY A O 1
ATOM 4701 N N . PHE A 1 591 ? 24.219 -11.300 -27.443 1.00 82.81 591 PHE A N 1
ATOM 4702 C CA . PHE A 1 591 ? 24.804 -12.593 -27.062 1.00 82.81 591 PHE A CA 1
ATOM 4703 C C . PHE A 1 591 ? 24.982 -12.721 -25.530 1.00 82.81 591 PHE A C 1
ATOM 4705 O O . PHE A 1 591 ? 25.793 -11.989 -24.955 1.00 82.81 591 PHE A O 1
ATOM 4712 N N . PRO A 1 592 ? 24.303 -13.664 -24.846 1.00 72.25 592 PRO A N 1
ATOM 4713 C CA . PRO A 1 592 ? 24.213 -13.690 -23.389 1.00 72.25 592 PRO A CA 1
ATOM 4714 C C . PRO A 1 592 ? 25.334 -14.527 -22.758 1.00 72.25 592 PRO A C 1
ATOM 4716 O O . PRO A 1 592 ? 25.089 -15.219 -21.773 1.00 72.25 592 PRO A O 1
ATOM 4719 N N . PHE A 1 593 ? 26.560 -14.518 -23.305 1.00 68.62 593 PHE A N 1
ATOM 4720 C CA . PHE A 1 593 ? 27.627 -15.424 -22.839 1.00 68.62 593 PHE A CA 1
ATOM 4721 C C . PHE A 1 593 ? 27.834 -15.334 -21.324 1.00 68.62 593 PHE A C 1
ATOM 4723 O O . PHE A 1 593 ? 27.903 -16.357 -20.658 1.00 68.62 593 PHE A O 1
ATOM 4730 N N . LEU A 1 594 ? 27.832 -14.117 -20.770 1.00 62.53 594 LEU A N 1
ATOM 4731 C CA . LEU A 1 594 ? 27.939 -13.895 -19.327 1.00 62.53 594 LEU A CA 1
ATOM 4732 C C . LEU A 1 594 ? 26.686 -14.333 -18.555 1.00 62.53 594 LEU A C 1
ATOM 4734 O O . LEU A 1 594 ? 26.806 -14.811 -17.433 1.00 62.53 594 LEU A O 1
ATOM 4738 N N . PHE A 1 595 ? 25.499 -14.237 -19.155 1.00 60.69 595 PHE A N 1
ATOM 4739 C CA . PHE A 1 595 ? 24.233 -14.551 -18.489 1.00 60.69 595 PHE A CA 1
ATOM 4740 C C . PHE A 1 595 ? 23.969 -16.060 -18.371 1.00 60.69 595 PHE A C 1
ATOM 4742 O O . PHE A 1 595 ? 23.397 -16.514 -17.384 1.00 60.69 595 PHE A O 1
ATOM 4749 N N . LEU A 1 596 ? 24.463 -16.866 -19.318 1.00 57.88 596 LEU A N 1
ATOM 4750 C CA . LEU A 1 596 ? 24.473 -18.332 -19.190 1.00 57.88 596 LEU A CA 1
ATOM 4751 C C . LEU A 1 596 ? 25.304 -18.804 -17.978 1.00 57.88 596 LEU A C 1
ATOM 4753 O O . LEU A 1 596 ? 25.079 -19.900 -17.467 1.00 57.88 596 LEU A O 1
ATOM 4757 N N . PHE A 1 597 ? 26.217 -17.966 -17.471 1.00 59.78 597 PHE A N 1
ATOM 4758 C CA . PHE A 1 597 ? 26.944 -18.201 -16.220 1.00 59.78 597 PHE A CA 1
ATOM 4759 C C . PHE A 1 597 ? 26.242 -17.624 -14.970 1.00 59.78 597 PHE A C 1
ATOM 4761 O O . PHE A 1 597 ? 26.700 -17.869 -13.858 1.00 59.78 597 PHE A O 1
ATOM 4768 N N . TYR A 1 598 ? 25.125 -16.901 -15.121 1.00 55.59 598 TYR A N 1
ATOM 4769 C CA . TYR A 1 598 ? 24.410 -16.203 -14.040 1.00 55.59 598 TYR A CA 1
ATOM 4770 C C . TYR A 1 598 ? 23.299 -17.013 -13.365 1.00 55.59 598 TYR A C 1
ATOM 4772 O O . TYR A 1 598 ? 22.693 -16.500 -12.425 1.00 55.59 598 TYR A O 1
ATOM 4780 N N . ASN A 1 599 ? 23.024 -18.262 -13.776 1.00 59.06 599 ASN A N 1
ATOM 4781 C CA . ASN A 1 599 ? 22.172 -19.140 -12.967 1.00 59.06 599 ASN A CA 1
ATOM 4782 C C . ASN A 1 599 ? 22.920 -19.452 -11.661 1.00 59.06 599 ASN A C 1
ATOM 4784 O O . ASN A 1 599 ? 23.710 -20.401 -11.570 1.00 59.06 599 ASN A O 1
ATOM 4788 N N . SER A 1 600 ? 22.706 -18.568 -10.685 1.00 61.47 600 SER A N 1
ATOM 4789 C CA . SER A 1 600 ? 23.506 -18.417 -9.478 1.00 61.47 600 SER A CA 1
ATOM 4790 C C . SER A 1 600 ? 23.594 -19.730 -8.725 1.00 61.47 600 SER A C 1
ATOM 4792 O O . SER A 1 600 ? 24.681 -20.074 -8.294 1.00 61.47 600 SER A O 1
ATOM 4794 N N . LYS A 1 601 ? 22.516 -20.521 -8.677 1.00 65.62 601 LYS A N 1
ATOM 4795 C CA . LYS A 1 601 ? 22.464 -21.836 -8.019 1.00 65.62 601 LYS A CA 1
ATOM 4796 C C . LYS A 1 601 ? 23.416 -22.851 -8.653 1.00 65.62 601 LYS A C 1
ATOM 4798 O O . LYS A 1 601 ? 24.199 -23.494 -7.953 1.00 65.62 601 LYS A O 1
ATOM 4803 N N . THR A 1 602 ? 23.390 -22.973 -9.979 1.00 66.81 602 THR A N 1
ATOM 4804 C CA . THR A 1 602 ? 24.207 -23.964 -10.703 1.00 66.81 602 THR A CA 1
ATOM 4805 C C . THR A 1 602 ? 25.685 -23.586 -10.665 1.00 66.81 602 THR A C 1
ATOM 4807 O O . THR A 1 602 ? 26.547 -24.433 -10.429 1.00 66.81 602 THR A O 1
ATOM 4810 N N . TRP A 1 603 ? 25.995 -22.300 -10.834 1.00 70.88 603 TRP A N 1
ATOM 4811 C CA . TRP A 1 603 ? 27.373 -21.823 -10.757 1.00 70.88 603 TRP A CA 1
ATOM 4812 C C . TRP A 1 603 ? 27.911 -21.784 -9.334 1.00 70.88 603 TRP A C 1
ATOM 4814 O O . TRP A 1 603 ? 29.073 -22.129 -9.124 1.00 70.88 603 TRP A O 1
ATOM 4824 N N . TRP A 1 604 ? 27.078 -21.447 -8.347 1.00 70.06 604 TRP A N 1
ATOM 4825 C CA . TRP A 1 604 ? 27.449 -21.599 -6.948 1.00 70.06 604 TRP A CA 1
ATOM 4826 C C . TRP A 1 604 ? 27.807 -23.033 -6.650 1.00 70.06 604 TRP A C 1
ATOM 4828 O O . TRP A 1 604 ? 28.867 -23.251 -6.083 1.00 70.06 604 TRP A O 1
ATOM 4838 N N . LEU A 1 605 ? 27.023 -24.013 -7.098 1.00 74.00 605 LEU A N 1
ATOM 4839 C CA . LEU A 1 605 ? 27.369 -25.422 -6.930 1.00 74.00 605 LEU A CA 1
ATOM 4840 C C . LEU A 1 605 ? 28.749 -25.748 -7.532 1.00 74.00 605 LEU A C 1
ATOM 4842 O O . LEU A 1 605 ? 29.576 -26.378 -6.874 1.00 74.00 605 LEU A O 1
ATOM 4846 N N . VAL A 1 606 ? 29.046 -25.261 -8.740 1.00 77.12 606 VAL A N 1
ATOM 4847 C CA . VAL A 1 606 ? 30.363 -25.449 -9.376 1.00 77.12 606 VAL A CA 1
ATOM 4848 C C . VAL A 1 606 ? 31.482 -24.772 -8.571 1.00 77.12 606 VAL A C 1
ATOM 4850 O O . VAL A 1 606 ? 32.483 -25.418 -8.257 1.00 77.12 606 VAL A O 1
ATOM 4853 N N . LEU A 1 607 ? 31.319 -23.505 -8.182 1.00 78.00 607 LEU A N 1
ATOM 4854 C CA . LEU A 1 607 ? 32.291 -22.762 -7.371 1.00 78.00 607 LEU A CA 1
ATOM 4855 C C . LEU A 1 607 ? 32.511 -23.406 -6.011 1.00 78.00 607 LEU A C 1
ATOM 4857 O O . LEU A 1 607 ? 33.645 -23.486 -5.559 1.00 78.00 607 LEU A O 1
ATOM 4861 N N . THR A 1 608 ? 31.451 -23.909 -5.394 1.00 77.12 608 THR A N 1
ATOM 4862 C CA . THR A 1 608 ? 31.466 -24.659 -4.138 1.00 77.12 608 THR A CA 1
ATOM 4863 C C . THR A 1 608 ? 32.337 -25.894 -4.267 1.00 77.12 608 THR A C 1
ATOM 4865 O O . THR A 1 608 ? 33.267 -26.090 -3.484 1.00 77.12 608 THR A O 1
ATOM 4868 N N . ILE A 1 609 ? 32.092 -26.705 -5.298 1.00 78.31 609 ILE A N 1
ATOM 4869 C CA . ILE A 1 609 ? 32.867 -27.918 -5.568 1.00 78.31 609 ILE A CA 1
ATOM 4870 C C . ILE A 1 609 ? 34.343 -27.564 -5.787 1.00 78.31 609 ILE A C 1
ATOM 4872 O O . ILE A 1 609 ? 35.224 -28.189 -5.192 1.00 78.31 609 ILE A O 1
ATOM 4876 N N . VAL A 1 610 ? 34.631 -26.540 -6.596 1.00 82.25 610 VAL A N 1
ATOM 4877 C CA . VAL A 1 610 ? 36.002 -26.079 -6.866 1.00 82.25 610 VAL A CA 1
ATOM 4878 C C . VAL A 1 610 ? 36.672 -25.542 -5.597 1.00 82.25 610 VAL A C 1
ATOM 4880 O O . VAL A 1 610 ? 37.831 -25.871 -5.321 1.00 82.25 610 VAL A O 1
ATOM 4883 N N . PHE A 1 611 ? 35.947 -24.756 -4.804 1.00 81.94 611 PHE A N 1
ATOM 4884 C CA . PHE A 1 611 ? 36.403 -24.168 -3.554 1.00 81.94 611 PHE A CA 1
ATOM 4885 C C . PHE A 1 611 ? 36.783 -25.248 -2.541 1.00 81.94 611 PHE A C 1
ATOM 4887 O O . PHE A 1 611 ? 37.930 -25.286 -2.085 1.00 81.94 611 PHE A O 1
ATOM 4894 N N . PHE A 1 612 ? 35.877 -26.189 -2.262 1.00 80.88 612 PHE A N 1
ATOM 4895 C CA . PHE A 1 612 ? 36.152 -27.299 -1.354 1.00 80.88 612 PHE A CA 1
ATOM 4896 C C . PHE A 1 612 ? 37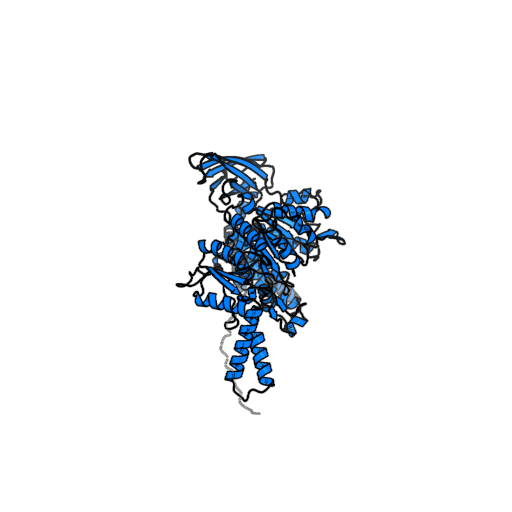.265 -28.201 -1.885 1.00 80.88 612 PHE A C 1
ATOM 4898 O O . PHE A 1 612 ? 38.155 -28.571 -1.120 1.00 80.88 612 PHE A O 1
ATOM 4905 N N . ALA A 1 613 ? 37.311 -28.496 -3.187 1.00 83.69 613 ALA A N 1
ATOM 4906 C CA . ALA A 1 613 ? 38.415 -29.258 -3.771 1.00 83.69 613 ALA A CA 1
ATOM 4907 C C . ALA A 1 613 ? 39.777 -28.566 -3.553 1.00 83.69 613 ALA A C 1
ATOM 4909 O O . ALA A 1 613 ? 40.770 -29.228 -3.235 1.00 83.69 613 ALA A O 1
ATOM 4910 N N . SER A 1 614 ? 39.837 -27.236 -3.678 1.00 79.44 614 SER A N 1
ATOM 4911 C CA . SER A 1 614 ? 41.041 -26.438 -3.412 1.00 79.44 614 SER A CA 1
ATOM 4912 C C . SER A 1 614 ? 41.418 -26.425 -1.923 1.00 79.44 614 SER A C 1
ATOM 4914 O O . SER A 1 614 ? 42.590 -26.623 -1.568 1.00 79.44 614 SER A O 1
ATOM 4916 N N . LEU A 1 615 ? 40.425 -26.276 -1.042 1.00 79.69 615 LEU A N 1
ATOM 4917 C CA . LEU A 1 615 ? 40.595 -26.310 0.410 1.00 79.69 615 LEU A CA 1
ATOM 4918 C C . LEU A 1 615 ? 41.134 -27.675 0.870 1.00 79.69 615 LEU A C 1
ATOM 4920 O O . LEU A 1 615 ? 42.161 -27.738 1.551 1.00 79.69 615 LEU A O 1
ATOM 4924 N N .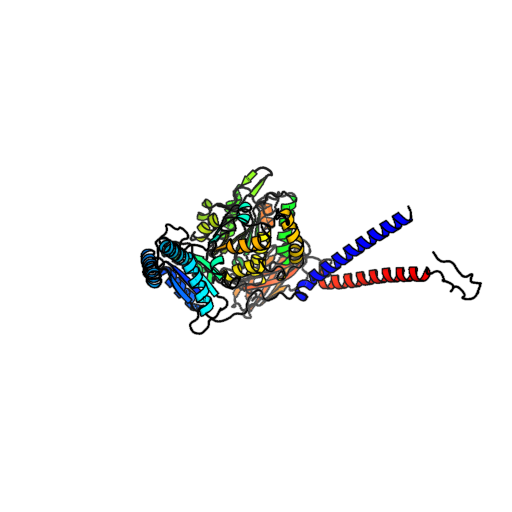 PHE A 1 616 ? 40.531 -28.777 0.411 1.00 80.38 616 PHE A N 1
ATOM 4925 C CA . PHE A 1 616 ? 40.980 -30.141 0.705 1.00 80.38 616 PHE A CA 1
ATOM 4926 C C . PHE A 1 616 ? 42.403 -30.407 0.202 1.00 80.38 616 PHE A C 1
ATOM 4928 O O . PHE A 1 616 ? 43.215 -30.984 0.931 1.00 80.38 616 PHE A O 1
ATOM 4935 N N . ARG A 1 617 ? 42.755 -29.953 -1.012 1.00 86.25 617 ARG A N 1
ATOM 4936 C CA . ARG A 1 617 ? 44.135 -30.055 -1.528 1.00 86.25 617 ARG A CA 1
ATOM 4937 C C . ARG A 1 617 ? 45.127 -29.307 -0.636 1.00 86.25 617 ARG A C 1
ATOM 4939 O O . ARG A 1 617 ? 46.206 -29.834 -0.355 1.00 86.25 617 ARG A O 1
ATOM 4946 N N . SER A 1 618 ? 44.764 -28.117 -0.157 1.00 78.69 618 SER A N 1
ATOM 4947 C CA . SER A 1 618 ? 45.605 -27.313 0.738 1.00 78.69 618 SER A CA 1
ATOM 4948 C C . SER A 1 618 ? 45.798 -27.967 2.110 1.00 78.69 618 SER A C 1
ATOM 4950 O O . SER A 1 618 ? 46.930 -28.029 2.598 1.00 78.69 618 SER A O 1
ATOM 4952 N N . ILE A 1 619 ? 44.733 -28.515 2.703 1.00 78.38 619 ILE A N 1
ATOM 4953 C CA . ILE A 1 619 ? 44.791 -29.249 3.978 1.00 78.38 619 ILE A CA 1
ATOM 4954 C C . ILE A 1 619 ? 45.645 -30.514 3.828 1.00 78.38 619 ILE A C 1
ATOM 4956 O O . ILE A 1 619 ? 46.586 -30.715 4.598 1.00 78.38 619 ILE A O 1
ATOM 4960 N N . LYS A 1 620 ? 45.405 -31.323 2.786 1.00 81.44 620 LYS A N 1
ATOM 4961 C CA . LYS A 1 620 ? 46.167 -32.555 2.512 1.00 81.44 620 LYS A CA 1
ATOM 4962 C C . LYS A 1 620 ? 47.660 -32.277 2.323 1.00 81.44 620 LYS A C 1
ATOM 4964 O O . LYS A 1 620 ? 48.496 -32.995 2.869 1.00 81.44 620 LYS A O 1
ATOM 4969 N N . LYS A 1 621 ? 48.017 -31.206 1.600 1.00 85.44 621 LYS A N 1
ATOM 4970 C CA . LYS A 1 621 ? 49.419 -30.787 1.424 1.00 85.44 621 LYS A CA 1
ATOM 4971 C C . LYS A 1 621 ? 50.084 -30.449 2.763 1.00 85.44 621 LYS A C 1
ATOM 4973 O O . LYS A 1 621 ? 51.253 -30.774 2.941 1.00 85.44 621 LYS A O 1
ATOM 4978 N N . ARG A 1 622 ? 49.358 -29.843 3.709 1.00 74.94 622 ARG A N 1
ATOM 4979 C CA . ARG A 1 622 ? 49.881 -29.488 5.041 1.00 74.94 622 ARG A CA 1
ATOM 4980 C C . ARG A 1 622 ? 49.978 -30.678 5.990 1.00 74.94 622 ARG A C 1
ATOM 4982 O O . ARG A 1 622 ? 51.018 -30.830 6.622 1.00 74.94 622 ARG A O 1
ATOM 4989 N N . LEU A 1 623 ? 48.970 -31.548 6.032 1.00 77.44 623 LEU A N 1
ATOM 4990 C CA . LEU A 1 623 ? 49.035 -32.798 6.800 1.00 77.44 623 LEU A CA 1
ATOM 4991 C C . LEU 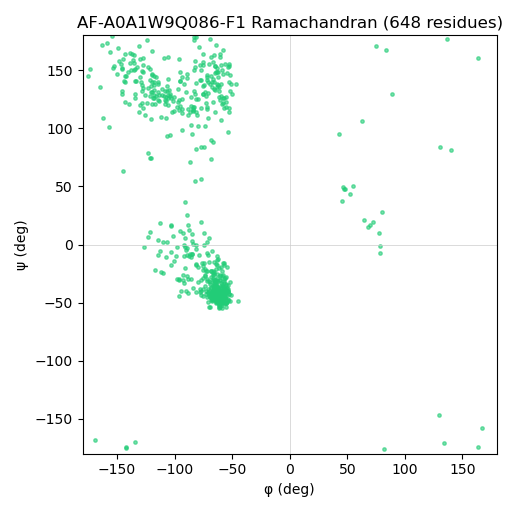A 1 623 ? 50.231 -33.657 6.362 1.00 77.44 623 LEU A C 1
ATOM 4993 O O . LEU A 1 623 ? 50.966 -34.174 7.198 1.00 77.44 623 LEU A O 1
ATOM 4997 N N . ASN A 1 624 ? 50.509 -33.703 5.055 1.00 77.19 624 ASN A N 1
ATOM 4998 C CA . ASN A 1 624 ? 51.689 -34.385 4.523 1.00 77.19 624 ASN A CA 1
ATOM 4999 C C . ASN A 1 624 ? 53.024 -33.725 4.920 1.00 77.19 624 ASN A C 1
ATOM 5001 O O . ASN A 1 624 ? 54.032 -34.424 5.016 1.00 77.19 624 ASN A O 1
ATOM 5005 N N . ILE A 1 625 ? 53.061 -32.408 5.153 1.00 75.62 625 ILE A N 1
ATOM 5006 C CA . ILE A 1 625 ? 54.264 -31.705 5.636 1.00 75.62 625 ILE A CA 1
ATOM 5007 C C . ILE A 1 625 ? 54.476 -31.989 7.130 1.00 75.62 625 ILE A C 1
ATOM 5009 O O . ILE A 1 625 ? 55.589 -32.327 7.530 1.00 75.62 625 ILE A O 1
ATOM 5013 N N . CYS A 1 626 ? 53.417 -31.944 7.946 1.00 67.81 626 CYS A N 1
ATOM 5014 C CA . CYS A 1 626 ? 53.493 -32.289 9.369 1.00 67.81 626 CYS A CA 1
ATOM 5015 C C . CYS A 1 626 ? 53.913 -33.753 9.592 1.00 67.81 626 CYS A C 1
ATOM 5017 O O . CYS A 1 626 ? 54.804 -33.998 10.402 1.00 67.81 626 CYS A O 1
ATOM 5019 N N . ASN A 1 627 ? 53.392 -34.704 8.806 1.00 64.94 627 ASN A N 1
ATOM 5020 C CA . ASN A 1 627 ? 53.802 -36.114 8.883 1.00 64.94 627 ASN A CA 1
ATOM 5021 C C . ASN A 1 627 ? 55.264 -36.362 8.474 1.00 64.94 627 ASN A C 1
ATOM 5023 O O . ASN A 1 627 ? 55.863 -37.328 8.931 1.00 64.94 627 ASN A O 1
ATOM 5027 N N . ARG A 1 628 ? 55.868 -35.500 7.645 1.00 63.66 628 ARG A N 1
ATOM 5028 C CA . ARG A 1 628 ? 57.297 -35.599 7.285 1.00 63.66 628 ARG A CA 1
ATOM 5029 C C . ARG A 1 628 ? 58.237 -34.939 8.293 1.00 63.66 628 ARG A C 1
ATOM 5031 O O . ARG A 1 628 ? 59.446 -35.082 8.156 1.00 63.66 628 ARG A O 1
ATOM 5038 N N . SER A 1 629 ? 57.697 -34.222 9.277 1.00 53.75 629 SER A N 1
ATOM 5039 C CA . SER A 1 629 ? 58.480 -33.429 10.232 1.00 53.75 629 SER A CA 1
ATOM 5040 C C . SER A 1 629 ? 58.465 -34.003 11.647 1.00 53.75 629 SER A C 1
ATOM 5042 O O . SER A 1 629 ? 59.038 -33.380 12.534 1.00 53.75 629 SER A O 1
ATOM 5044 N N . ALA A 1 630 ? 57.810 -35.145 11.882 1.00 46.59 630 ALA A N 1
ATOM 5045 C CA . ALA A 1 630 ? 57.865 -35.825 13.169 1.00 46.59 630 ALA A CA 1
ATOM 5046 C C . ALA A 1 630 ? 59.273 -36.425 13.349 1.00 46.59 630 ALA A C 1
ATOM 5048 O O . ALA A 1 630 ? 59.617 -37.371 12.635 1.00 46.59 630 ALA A O 1
ATOM 5049 N N . PRO A 1 631 ? 60.121 -35.889 14.248 1.00 51.09 631 PRO A N 1
ATOM 5050 C CA . PRO A 1 631 ? 61.380 -36.542 14.561 1.00 51.09 631 PRO A CA 1
ATOM 5051 C C . PRO A 1 631 ? 61.055 -37.900 15.187 1.00 51.09 631 PRO A C 1
ATOM 5053 O O . PRO A 1 631 ? 60.170 -37.992 16.038 1.00 51.09 631 PRO A O 1
ATOM 5056 N N . HIS A 1 632 ? 61.755 -38.952 14.759 1.00 52.91 632 HIS A N 1
ATOM 5057 C CA . HIS A 1 632 ? 61.738 -40.246 15.433 1.00 52.91 632 HIS A CA 1
ATOM 5058 C C . HIS A 1 632 ? 62.093 -40.034 16.913 1.00 52.91 632 HIS A C 1
ATOM 5060 O O . HIS A 1 632 ? 63.265 -39.936 17.268 1.00 52.91 632 HIS A O 1
ATOM 5066 N N . LEU A 1 633 ? 61.081 -39.941 17.779 1.00 47.34 633 LEU A N 1
ATOM 5067 C CA . LEU A 1 633 ? 61.237 -40.083 19.220 1.00 47.34 633 LEU A CA 1
ATOM 5068 C C . LEU A 1 633 ? 61.606 -41.545 19.462 1.00 47.34 633 LEU A C 1
ATOM 5070 O O . LEU A 1 633 ? 60.752 -42.421 19.577 1.00 47.34 633 LEU A O 1
ATOM 5074 N N . THR A 1 634 ? 62.906 -41.816 19.459 1.00 47.97 634 THR A N 1
ATOM 5075 C CA . THR A 1 634 ? 63.471 -43.052 19.988 1.00 47.97 634 THR A CA 1
ATOM 5076 C C . THR A 1 634 ? 62.999 -43.209 21.430 1.00 47.97 634 THR A C 1
ATOM 5078 O O . THR A 1 634 ? 63.230 -42.324 22.254 1.00 47.97 634 THR A O 1
ATOM 5081 N N . SER A 1 635 ? 62.331 -44.323 21.724 1.00 41.97 635 SER A N 1
ATOM 5082 C CA . SER A 1 635 ? 61.929 -44.713 23.076 1.00 41.97 635 SER A CA 1
ATOM 5083 C C . SER A 1 635 ? 63.125 -44.627 24.039 1.00 41.97 635 SER A C 1
ATOM 5085 O O . SER A 1 635 ? 64.166 -45.221 23.729 1.00 41.97 635 SER A O 1
ATOM 5087 N N . PRO A 1 636 ? 63.019 -43.966 25.204 1.00 47.25 636 PRO A N 1
ATOM 5088 C CA . PRO A 1 636 ? 64.042 -44.092 26.227 1.00 47.25 636 PRO A CA 1
ATOM 5089 C C . PRO A 1 636 ? 64.010 -45.527 26.759 1.00 47.25 636 PRO A C 1
ATOM 5091 O O . PRO A 1 636 ? 62.972 -46.016 27.206 1.00 47.25 636 PRO A O 1
ATOM 5094 N N . LYS A 1 637 ? 65.152 -46.211 26.665 1.00 45.41 637 LYS A N 1
ATOM 5095 C CA . LYS A 1 637 ? 65.371 -47.521 27.278 1.00 45.41 637 LYS A CA 1
ATOM 5096 C C . LYS A 1 637 ? 65.154 -47.403 28.790 1.00 45.41 637 LYS A C 1
ATOM 5098 O O . LYS A 1 637 ? 65.856 -46.643 29.450 1.00 45.41 637 LYS A O 1
ATOM 5103 N N . MET A 1 638 ? 64.202 -48.170 29.319 1.00 46.19 638 MET A N 1
ATOM 5104 C CA . MET A 1 638 ? 64.189 -48.546 30.732 1.00 46.19 638 MET A CA 1
ATOM 5105 C C . MET A 1 638 ? 65.406 -49.426 31.013 1.00 46.19 638 MET A C 1
ATOM 5107 O O . MET A 1 638 ? 65.639 -50.391 30.285 1.00 46.19 638 MET A O 1
ATOM 5111 N N . GLY A 1 639 ? 66.125 -49.121 32.087 1.00 47.44 639 GLY A N 1
ATOM 5112 C CA . GLY A 1 639 ? 67.102 -50.028 32.674 1.00 47.44 639 GLY A CA 1
ATOM 5113 C C . GLY A 1 639 ? 68.360 -49.315 33.133 1.00 47.44 639 GLY A C 1
ATOM 5114 O O . GLY A 1 639 ? 69.350 -49.342 32.420 1.00 47.44 639 GLY A O 1
ATOM 5115 N N . GLU A 1 640 ? 68.308 -48.717 34.322 1.00 44.16 640 GLU A N 1
ATOM 5116 C CA . GLU A 1 640 ? 69.415 -48.783 35.280 1.00 44.16 640 GLU A CA 1
ATOM 5117 C C . GLU A 1 640 ? 68.891 -48.405 36.672 1.00 44.16 640 GLU A C 1
ATOM 5119 O O . GLU A 1 640 ? 68.489 -47.273 36.942 1.00 44.16 640 GLU A O 1
ATOM 5124 N N . GLU A 1 641 ? 68.819 -49.423 37.531 1.00 49.47 641 GLU A N 1
ATOM 5125 C CA . GLU A 1 641 ? 68.704 -49.303 38.980 1.00 49.47 641 GLU A CA 1
ATOM 5126 C C . GLU A 1 641 ? 69.915 -48.544 39.520 1.00 49.47 641 GLU A C 1
ATOM 5128 O O . GLU A 1 641 ? 71.039 -48.983 39.296 1.00 49.47 641 GLU A O 1
ATOM 5133 N N . LEU A 1 642 ? 69.722 -47.484 40.310 1.00 39.22 642 LEU A N 1
ATOM 5134 C CA . LEU A 1 642 ? 70.747 -47.088 41.277 1.00 39.22 642 LEU A CA 1
ATOM 5135 C C . LEU A 1 642 ? 70.177 -46.263 42.447 1.00 39.22 642 LEU A C 1
ATOM 5137 O O . LEU A 1 642 ? 69.933 -45.068 42.349 1.00 39.22 642 LEU A O 1
ATOM 5141 N N . ILE A 1 643 ? 70.011 -46.983 43.562 1.00 39.47 643 ILE A N 1
ATOM 5142 C CA . ILE A 1 643 ? 70.338 -46.620 44.953 1.00 39.47 643 ILE A CA 1
ATOM 5143 C C . ILE A 1 643 ? 69.608 -45.415 45.588 1.00 39.47 643 ILE A C 1
ATOM 5145 O O . ILE A 1 643 ? 69.950 -44.251 45.406 1.00 39.47 643 ILE A O 1
ATOM 5149 N N . LEU A 1 644 ? 68.679 -45.755 46.489 1.00 40.94 644 LEU A N 1
ATOM 5150 C CA . LEU A 1 644 ? 68.139 -44.900 47.553 1.00 40.94 644 LEU A CA 1
ATOM 5151 C C . LEU A 1 644 ? 69.222 -44.511 48.580 1.00 40.94 644 LEU A C 1
ATOM 5153 O O . LEU A 1 644 ? 69.992 -45.378 49.001 1.00 40.94 644 LEU A O 1
ATOM 5157 N N . PRO A 1 645 ? 69.120 -43.311 49.179 1.00 47.03 645 PRO A N 1
ATOM 5158 C CA . PRO A 1 645 ? 69.269 -43.201 50.621 1.00 47.03 645 PRO A CA 1
ATOM 5159 C C . PRO A 1 645 ? 68.009 -42.642 51.289 1.00 47.03 645 PRO A C 1
ATOM 5161 O O . PRO A 1 645 ? 67.333 -41.736 50.807 1.00 47.03 645 PRO A O 1
ATOM 5164 N N . ARG A 1 646 ? 67.713 -43.253 52.436 1.00 39.25 646 ARG A N 1
ATOM 5165 C CA . ARG A 1 646 ? 66.656 -42.916 53.387 1.00 39.25 646 ARG A CA 1
ATOM 5166 C C . ARG A 1 646 ? 66.941 -41.601 54.138 1.00 39.25 646 ARG A C 1
ATOM 5168 O O . ARG A 1 646 ? 68.085 -41.294 54.447 1.00 39.25 646 ARG A O 1
ATOM 5175 N N . SER A 1 647 ? 65.823 -41.017 54.584 1.00 43.62 647 SER A N 1
ATOM 5176 C CA . SER A 1 647 ? 65.536 -40.347 55.872 1.00 43.62 647 SER A CA 1
ATOM 5177 C C . SER A 1 647 ? 65.791 -38.846 56.084 1.00 43.62 647 SER A C 1
ATOM 5179 O O . SER A 1 647 ? 66.910 -38.370 55.945 1.00 43.62 647 SER A O 1
ATOM 5181 N N . GLY A 1 648 ? 64.730 -38.193 56.596 1.00 35.59 648 GLY A N 1
ATOM 5182 C CA . GLY A 1 648 ? 64.733 -36.996 57.457 1.00 35.59 648 GLY A CA 1
ATOM 5183 C C . GLY A 1 648 ? 63.774 -35.908 56.957 1.00 35.59 648 GLY A C 1
ATOM 5184 O O . GLY A 1 648 ? 64.163 -35.131 56.104 1.00 35.59 648 GLY A O 1
ATOM 5185 N N . TRP A 1 649 ? 62.468 -35.938 57.259 1.00 41.00 649 TRP A N 1
ATOM 5186 C CA . TRP A 1 649 ? 61.846 -35.274 58.428 1.00 41.00 649 TRP A CA 1
ATOM 5187 C C . TRP A 1 649 ? 62.363 -33.851 58.706 1.00 41.00 649 TRP A C 1
ATOM 5189 O O . TRP A 1 649 ? 63.335 -33.688 59.439 1.00 41.00 649 TRP A O 1
ATOM 5199 N N . SER A 1 650 ? 61.641 -32.856 58.180 1.00 38.62 650 SER A N 1
ATOM 5200 C CA . SER A 1 650 ? 61.001 -31.755 58.927 1.00 38.62 650 SER A CA 1
ATOM 5201 C C . SER A 1 650 ? 59.977 -31.069 58.032 1.00 38.62 650 SER A C 1
ATOM 5203 O O . SER A 1 650 ? 60.396 -30.686 56.915 1.00 38.62 650 SER A O 1
#

Secondary structure (DSSP, 8-state):
-HHHHHHHHHHHHHHHHHHHHHHHHHHHHHHHHHHHS----SSPPPBPPPTT--SEEEEEEGGGHHHHHHHHHHHTTTS-EEEEEEPPHHHHHHHHHHHHHHHHHHH-TT--HHHHHHHHHHHHHHT-HHHHHHHHHHHHHHHTTS-BSEEEEEESBS-TTSTTB-PPPEEEPPHHHHTTSS-SEEE-GGGGGEETTTTEE-SEEEEEE--SSHHHHHHHHHHHHHHHHSPPPHHHHHEEEEEE---SS-HHHHHHHHHHHHHHHHHHS-TT-EEEEEESBTTSTT---GGGHHHHHHHHHHT--SEEEEESB-SSEEBPEEEETTEEE-SEETGGGGG--S-TT-EEEEESTTTHHHHHHHHHSTTS-SEEEEESS---HHHHHHHHHHHHHHHHTS--SBHHHHHHHHHHHHH-GGG-S-HHHHHHHHHHHHHHHHHTT--TTT----HHHHHHHHHHHEEEES-TT-B----EE-EEEEES-SEE-TTEEEEEEEEESSPTT-EEEEEEEEPTTPPP---TTS-TTSHHHHHHHH--EEEEEEEE--TTSEEEEEEEE-S--SEEEEEEEE-SSSTTEEEEEEEEES--TTGGG--HHHHHHHHHHHHHHHHHHHHHHHHHHHHTS----PPPPP------------

Sequence (650 aa):
MSKIRAFFAFTLRAFFWLILVLTWIALSASIFWDSIYPSEKIIPEERNPVQNGYNYLIIAPATLKESASKWAEFRESDYQVELSLLLDEDTRWDEQMKEISQRIADEGAQTDESRIKEIVGEVLNEYTLENQIKEIIQETYKQSGEPYPFFVLLIGSEDPNDSSYLPRHRYIVPEEEANFLPFHDIEGDAGYTFDTNNDRWLPIAIGRIPLSDNFSVLQKLKNTHTYENNPLNGLEHTQVNIIASDGGWGPVFAKSTELALQKVIETELSLDTNYHVINGNYESVYSVPKEQYTQEIIKSFEMNPLWVSYVGHGGSGLGPAHISEKEYAEMFTVEDVSSVGNAQNTMMTFVSCTSEELAKPLFSNPGGPIATISSSRITFAYSNTFLQKDLMLLLINDQVSAVGEWMRLAKIAYRKPEMNRSFLIWLARTYLDPVLETILGADPSTGVITYKEIIDYQIYTYNLYGDPALQIPHAKRTIDIQSRSFLTRKNSFLFFDGKSDLDEGAPLLVFIKYYPGKIPVIDSAIPANSVESFNAANDFILGATAVTTQKDGTFSGSIEVPDVPNGAYVLEVITPKTPTSVGHDIVYIGFPFLFLFYNSKTWWLVLTIVFFASLFRSIKKRLNICNRSAPHLTSPKMGEELILPRSGWS

Mean predicted aligned error: 8.07 Å

pLDDT: mean 87.3, std 12.73, range [35.59, 98.88]

Radius of gyration: 31.97 Å; Cα contacts (8 Å, |Δi|>4): 1202; chains: 1; bounding box: 99×75×95 Å

Foldseek 3Di:
DVVVVVVVVVVVVVVVVVVVVVVLVLVVCQVCVCVVQVQDPLADDFFAFDVLAWQEEEEWEPQQVVLSVVVQVVCVVPIRYDYHYDYFPVVLVVVLVVVLVVVVPVVHDPQDPVNSVVSNVVSVVCSDLANVLLCCQVVSCVNRVNGPPHEYEYEFACPPVASGHDFFDKDADPPLQCVVPVDRIFGFNQVSQQDPVVRDGRNYQYAYANDRHNVLSVLLVVLLCCLVPVPAFLLQAQEEEEEEADALPDDVVVVVVLLVVLVCQQPQFDQSHAYAYAYLEQQALQAAAQVCLLVVVLVVLQSQHLEYEYAYAADQAHYFRDNDNPDTDTRHGQVSLLVNQANSNYEYEYLYACHCNNQNSQCSRSRHHSKYKYFNGGADNVLSVQLVSQLNNCVRPVVPFFQSSSNSSSLVCSLCLSSDSRSVSSVCCVPVQVVVCVVSPVPVVSVRDHVNNSSVSRSRTMHMHHGRRRTRQAADAFKEKDWPDLEDEAQAKTKIKIFGPDAFFFKKKKFKFANTSDQFDDPPVDRSNYPVSSCSRSDGTQWMDMWTAHRRRMIIDITGHHPGDWDKIKIKMTGRPDRRHIHIDIHTYPDVPVVVCVPCVVVSVVVVVVVVVVVVVVVVVVVVVVVVPDPPPDDPDDDDDDDDDDDDDD

Solvent-accessible surface area (backbone atoms only — not comparable to full-atom values): 34218 Å² total; per-residue (Å²): 109,71,70,57,54,52,50,51,55,46,51,53,48,52,50,51,52,48,50,52,49,51,53,51,50,52,53,51,47,48,74,42,28,58,77,77,53,62,68,68,74,83,67,75,76,79,32,76,43,42,97,94,30,35,34,28,39,37,40,29,29,55,79,34,44,70,34,53,50,54,52,44,64,63,44,50,80,84,40,43,64,43,81,48,67,41,73,53,71,70,62,47,49,54,53,52,52,52,50,49,53,47,55,52,57,73,69,36,99,76,66,47,73,68,55,50,53,47,49,49,51,50,51,57,62,58,66,31,73,50,48,50,54,27,47,54,53,49,49,49,40,56,73,4,60,62,22,28,74,26,33,35,36,40,45,22,14,72,49,86,90,42,87,20,47,44,76,55,32,74,48,74,47,57,69,78,38,27,75,78,40,102,48,54,61,40,52,15,58,48,49,44,37,48,40,78,94,72,78,40,74,52,81,55,17,56,14,26,44,74,40,70,46,41,67,63,44,43,53,50,51,52,43,51,54,42,42,71,72,57,61,52,40,25,67,26,40,24,23,34,34,42,38,31,29,34,86,81,73,48,70,70,51,52,51,51,50,53,53,49,50,31,49,46,34,45,74,63,50,50,92,76,52,45,67,39,61,42,33,20,37,40,82,34,41,37,3,60,46,78,94,41,35,46,59,53,53,42,49,54,40,51,58,28,20,43,32,38,36,39,42,41,50,43,30,56,36,40,25,44,19,35,72,49,101,87,43,73,40,74,33,42,45,53,82,52,41,83,71,37,69,45,11,41,60,13,34,36,38,38,50,25,23,30,19,39,64,29,42,49,59,30,43,69,33,86,23,18,32,56,27,30,36,23,13,63,38,84,66,52,72,72,61,41,54,47,37,54,49,36,43,50,43,37,54,65,70,66,53,46,53,23,51,13,51,38,52,46,48,16,55,50,52,62,76,38,58,87,63,48,74,47,41,68,58,32,50,46,49,74,61,41,50,68,52,47,35,55,71,73,62,29,39,84,87,73,63,60,58,52,68,67,55,56,51,55,52,49,47,29,22,44,36,42,40,25,61,16,72,41,63,51,78,64,67,39,83,60,32,50,44,42,63,77,49,69,67,31,62,60,72,34,70,45,44,36,43,35,39,35,90,53,59,62,63,40,59,32,46,34,34,36,28,55,34,62,51,57,67,60,92,69,60,87,88,54,54,34,32,31,65,65,34,24,49,46,57,50,55,51,73,66,31,69,38,77,46,48,24,34,88,85,13,37,36,65,54,63,32,64,34,59,88,64,79,68,40,71,26,33,39,36,37,35,21,77,83,46,31,32,40,26,23,62,34,81,36,28,34,37,86,50,71,72,56,77,60,56,51,56,70,65,44,46,50,53,51,49,53,53,50,51,53,51,51,52,52,54,50,53,57,48,54,56,49,57,69,72,62,63,73,85,78,72,78,81,80,86,86,79,90,81,82,87,82,86,90,80,93,132